Protein AF-0000000066666185 (afdb_homodimer)

Sequence (450 aa):
MGFMVDRMRAWSFPGGYEDDRGAEPVEWRIEPDEVSDSRELFDLEAVIRGVRVRGDLEDLTPYSADTHAREIFSLDGRSGNLARYTVTGELPCTVEVSGVRRAEVIRFTYAQHPYPEHDMMHLALSLDGEEYETDCDALETGLPRLADALPAGVSLMCCFTCLYSDYMPSSGQAMGIACFRDDKEQYLAIRSKFDIWRLRRTEWVPETYLCSEYQRRVRGTGYRGMGFMVDRMRAWSFPGGYEDDRGAEPVEWRIEPDEVSDSRELFDLEAVIRGVRVRGDLEDLTPYSADTHAREIFSLDGRSGNLARYTVTGELPCTVEVSGVRRAEVIRFTYAQHPYPEHDMMHLALSLDGEEYETDCDALETGLPRLADALPAGVSLMCCFTCLYSDYMPSSGQAMGIACFRDDKEQYLAIRSKFDIWRLRRTEWVPETYLCSEYQRRVRGTGYRG

Foldseek 3Di:
DPPPLPWDDKDKWKKKKDAPQGIDIKIKIFDWDDVVPAPDDGKIWIADPNFIWMGFPVFIATPDPDPVVVVRFDADPPRRGGAFMKMKTWAWAWKFAQNDIDIFTKIKIWGCDDPPDHIKMKIWTDDPNDIQIDIDRACLPGVVVSQVPDDPRMGTFFQLQFQFKAAQPPDNGRWKIWGQLVPNVQQQPDAASVSVVVGDTPTIDTRRHHDPSGDGHDPRGGNVD/DPPPLPWDDKDKWKKKKDAPQGIDIKIKIFDWDDPVPVVVDGKIWIADPNFIWMGFPVFIATPDPDPVVVVRFDADPPRRGGAFMKMKTWAWAWKFAQNDIDIFTKIKIWGCDDPPDHIKMKIWTDDPNDIQIDIDRACLPGVVVSQVPDDPRMGTFFQLQFQFKAAQPPDNGRWKIWGQLVFNVQQQPDAASVSVVVGDTPTIDTRRHHDPSGDGHDPRGGNVD

Nearest PDB structures (foldseek):
  7xre-assembly1_E  TM=3.941E-01  e=6.140E+00  human intestinal bacterium PUE
  7xr9-assembly1_C  TM=3.973E-01  e=6.833E+00  human intestinal bacterium PUE
  7xr9-assembly1_C  TM=3.975E-01  e=6.852E+00  human intestinal bacterium PUE
  7xre-assembly1_E  TM=3.944E-01  e=7.227E+00  human intestinal bacterium PUE

Organism: Nocardia brasiliensis (strain ATCC 700358 / HUJEG-1) (NCBI:txid1133849)

Solvent-accessible surface area (backbone atoms only — not comparable to full-atom values): 24625 Å² total; per-residue (Å²): 131,77,77,77,74,86,64,66,69,69,43,71,35,51,33,32,42,34,42,96,88,48,70,47,78,28,56,40,32,37,67,52,64,57,84,84,62,72,76,65,72,48,51,38,33,37,55,57,96,84,38,53,30,34,29,31,86,80,47,32,23,51,80,58,84,43,72,65,47,59,71,76,43,55,57,37,83,38,66,51,19,58,45,61,37,34,39,38,33,46,43,62,29,34,34,28,52,77,85,40,80,40,86,46,49,36,35,38,40,39,37,49,43,65,83,91,49,64,55,40,26,38,40,36,36,73,54,96,91,41,79,48,70,44,76,29,68,24,48,82,62,26,49,60,54,47,52,68,67,44,54,90,62,41,45,69,48,20,37,70,42,20,58,42,38,46,71,62,80,59,54,45,55,33,50,50,29,38,30,22,72,80,29,44,70,64,47,64,64,37,79,40,68,80,51,57,71,77,52,59,69,62,36,55,38,56,39,40,43,69,66,93,80,66,42,76,49,52,87,61,46,37,39,50,51,131,77,77,78,74,87,63,67,72,69,44,73,36,52,34,32,42,32,44,97,87,46,72,46,78,30,57,40,33,37,66,52,63,50,88,85,47,68,62,87,64,45,52,38,33,36,57,56,96,85,39,53,32,34,30,30,87,79,48,33,24,52,80,60,82,43,72,65,47,58,71,75,41,54,58,37,83,40,66,51,19,58,44,61,37,34,39,38,35,44,42,62,29,36,35,28,51,77,86,41,80,40,86,46,49,38,36,38,40,40,37,50,44,65,84,92,48,64,54,39,28,38,40,36,36,74,53,96,91,41,79,48,69,44,76,29,68,26,48,82,62,27,49,59,56,48,52,68,68,44,56,91,61,41,43,68,48,21,37,70,44,20,58,43,38,47,73,63,80,60,53,45,54,32,52,50,29,38,30,21,72,81,29,45,70,63,48,63,63,37,79,39,68,79,52,56,57,77,51,60,70,61,37,54,39,56,40,40,44,67,64,92,79,66,41,76,50,52,87,62,47,37,39,48,50

Secondary structure (DSSP, 8-state):
------PPPPEEEEEEEEETTEEEEEEEEE-PPPTT-TTPPP-EEEEETTEEEEE-TT--EES---HHHHHHS-B-TTT--B-S-EEEEEEEEEEEETTEEEEEEEEEEEE---TTS--EEEEEEEETTEEEEEEESSHHHHHHHHHHHSPTTEEE-SGGGBTTEEPPTTB--SS-EEE-GGGHHHHHH--SGGGGGGS---EEE-TT---TT--BPPTT-SS--/------PPPPEEEEEEEEETTEEEEEEEEE----TT----S--EEEEETTEEEEE-TT--EES---HHHHHHS-B-TTT--B-S-EEEEEEEEEEEETTEEEEEEEEEEEE---TTS--EEEEEEEETTEEEEEEESSHHHHHHHHHHHSPTTEEE-SGGGBTTEEPPTTB--SS-EEE-GGGHHHHHH--SGGGGGGS---EEE-TT---TT--BPPTT-SS--

pLDDT: mean 89.15, std 13.1, range [22.47, 98.81]

InterPro domains:
  IPR046271 Protein of unknown function DUF6304 [PF19822] (12-165)

Radius of gyration: 22.35 Å; Cα contacts (8 Å, |Δi|>4): 1005; chains: 2; bounding box: 58×68×64 Å

Structure (mmCIF, N/CA/C/O backbone):
data_AF-0000000066666185-model_v1
#
loop_
_entity.id
_entity.type
_entity.pdbx_description
1 polymer 'Uncharacterized protein'
#
loop_
_atom_site.group_PDB
_atom_site.id
_atom_site.type_symbol
_atom_site.label_atom_id
_atom_site.label_alt_id
_atom_site.label_comp_id
_atom_site.label_asym_id
_atom_site.label_entity_id
_atom_site.label_seq_id
_atom_site.pdbx_PDB_ins_code
_atom_site.Cartn_x
_atom_site.Cartn_y
_atom_site.Cartn_z
_atom_site.occupancy
_atom_site.B_iso_or_equiv
_atom_site.auth_seq_id
_atom_site.auth_comp_id
_atom_site.auth_asym_id
_atom_site.auth_atom_id
_atom_site.pdbx_PDB_model_num
ATOM 1 N N . MET A 1 1 ? 10.156 -30.938 20.875 1 22.73 1 MET A N 1
ATOM 2 C CA . MET A 1 1 ? 10.281 -31.156 19.438 1 22.73 1 MET A CA 1
ATOM 3 C C . MET A 1 1 ? 9.68 -29.984 18.656 1 22.73 1 MET A C 1
ATOM 5 O O . MET A 1 1 ? 8.508 -29.656 18.844 1 22.73 1 MET A O 1
ATOM 9 N N . GLY A 1 2 ? 10.344 -28.938 18.328 1 29.25 2 GLY A N 1
ATOM 10 C CA . GLY A 1 2 ? 9.906 -27.656 17.797 1 29.25 2 GLY A CA 1
ATOM 11 C C . GLY A 1 2 ? 9.117 -27.797 16.5 1 29.25 2 GLY A C 1
ATOM 12 O O . GLY A 1 2 ? 9.539 -28.484 15.578 1 29.25 2 GLY A O 1
ATOM 13 N N . PHE A 1 3 ? 7.863 -27.828 16.562 1 35.34 3 PHE A N 1
ATOM 14 C CA . PHE A 1 3 ? 7.059 -28.125 15.391 1 35.34 3 PHE A CA 1
ATOM 15 C C . PHE A 1 3 ? 7.641 -27.453 14.148 1 35.34 3 PHE A C 1
ATOM 17 O O . PHE A 1 3 ? 7.949 -26.266 14.172 1 35.34 3 PHE A O 1
ATOM 24 N N . MET A 1 4 ? 8.523 -28.062 13.438 1 39.09 4 MET A N 1
ATOM 25 C CA . MET A 1 4 ? 9.055 -27.656 12.141 1 39.09 4 MET A CA 1
ATOM 26 C C . MET A 1 4 ? 7.965 -27.016 11.289 1 39.09 4 MET A C 1
ATOM 28 O O . MET A 1 4 ? 7.027 -27.688 10.859 1 39.09 4 MET A O 1
ATOM 32 N N . VAL A 1 5 ? 7.473 -25.797 11.672 1 49.47 5 VAL A N 1
ATOM 33 C CA . VAL A 1 5 ? 6.488 -25.078 10.875 1 49.47 5 VAL A CA 1
ATOM 34 C C . VAL A 1 5 ? 6.887 -25.125 9.398 1 49.47 5 VAL A C 1
ATOM 36 O O . VAL A 1 5 ? 8.023 -24.797 9.039 1 49.47 5 VAL A O 1
ATOM 39 N N . ASP A 1 6 ? 6.293 -26 8.578 1 65.81 6 ASP A N 1
ATOM 40 C CA . ASP A 1 6 ? 6.449 -26.172 7.133 1 65.81 6 ASP A CA 1
ATOM 41 C C . ASP A 1 6 ? 6.316 -24.844 6.398 1 65.81 6 ASP A C 1
ATOM 43 O O . ASP A 1 6 ? 5.203 -24.391 6.121 1 65.81 6 ASP A O 1
ATOM 47 N N . ARG A 1 7 ? 7.363 -24.109 6.418 1 81.31 7 ARG A N 1
ATOM 48 C CA . ARG A 1 7 ? 7.449 -22.844 5.688 1 81.31 7 ARG A CA 1
ATOM 49 C C . ARG A 1 7 ? 7.629 -23.094 4.195 1 81.31 7 ARG A C 1
ATOM 51 O O . ARG A 1 7 ? 7.902 -24.219 3.773 1 81.31 7 ARG A O 1
ATOM 58 N N . MET A 1 8 ? 7.348 -22.016 3.51 1 86.94 8 MET A N 1
ATOM 59 C CA . MET A 1 8 ? 7.535 -22.141 2.066 1 86.94 8 MET A CA 1
ATOM 60 C C . MET A 1 8 ? 8.984 -22.484 1.735 1 86.94 8 MET A C 1
ATOM 62 O O . MET A 1 8 ? 9.898 -22.094 2.463 1 86.94 8 MET A O 1
ATOM 66 N N . ARG A 1 9 ? 9.141 -23.234 0.772 1 85.94 9 ARG A N 1
ATOM 67 C CA . ARG A 1 9 ? 10.484 -23.453 0.24 1 85.94 9 ARG A CA 1
ATOM 68 C C . ARG A 1 9 ? 10.961 -22.266 -0.569 1 85.94 9 ARG A C 1
ATOM 70 O O . ARG A 1 9 ? 10.164 -21.594 -1.238 1 85.94 9 ARG A O 1
ATOM 77 N N . ALA A 1 10 ? 12.242 -22.078 -0.432 1 88.56 10 ALA A N 1
ATOM 78 C CA . ALA A 1 10 ? 12.82 -21.031 -1.264 1 88.56 10 ALA A CA 1
ATOM 79 C C . ALA A 1 10 ? 12.5 -21.266 -2.738 1 88.56 10 ALA A C 1
ATOM 81 O O . ALA A 1 10 ? 12.523 -22.391 -3.213 1 88.56 10 ALA A O 1
ATOM 82 N N . TRP A 1 11 ? 12.188 -20.156 -3.424 1 90.81 11 TRP A N 1
ATOM 83 C CA . TRP A 1 11 ? 11.859 -20.188 -4.844 1 90.81 11 TRP A CA 1
ATOM 84 C C . TRP A 1 11 ? 12.789 -19.266 -5.637 1 90.81 11 TRP A C 1
ATOM 86 O O . TRP A 1 11 ? 13.227 -18.234 -5.133 1 90.81 11 TRP A O 1
ATOM 96 N N . SER A 1 12 ? 13.086 -19.781 -6.773 1 96 12 SER A N 1
ATOM 97 C CA . SER A 1 12 ? 13.766 -18.938 -7.754 1 96 12 SER A CA 1
ATOM 98 C C . SER A 1 12 ? 13.133 -19.094 -9.133 1 96 12 SER A C 1
ATOM 100 O O . SER A 1 12 ? 12.648 -20.172 -9.492 1 96 12 SER A O 1
ATOM 102 N N . PHE A 1 13 ? 13.094 -18.016 -9.836 1 97.94 13 PHE A N 1
ATOM 103 C CA . PHE A 1 13 ? 12.562 -18.062 -11.188 1 97.94 13 PHE A CA 1
ATOM 104 C C . PHE A 1 13 ? 13.211 -17 -12.07 1 97.94 13 PHE A C 1
ATOM 106 O O . PHE A 1 13 ? 13.672 -15.969 -11.57 1 97.94 13 PHE A O 1
ATOM 113 N N . PRO A 1 14 ? 13.258 -17.281 -13.352 1 98.62 14 PRO A N 1
ATOM 114 C CA . PRO A 1 14 ? 13.945 -16.359 -14.258 1 98.62 14 PRO A CA 1
ATOM 115 C C . PRO A 1 14 ? 13.102 -15.117 -14.586 1 98.62 14 PRO A C 1
ATOM 117 O O . PRO A 1 14 ? 11.867 -15.164 -14.477 1 98.62 14 PRO A O 1
ATOM 120 N N . GLY A 1 15 ? 13.812 -14.039 -14.953 1 98.69 15 GLY A N 1
ATOM 121 C CA . GLY A 1 15 ? 13.203 -12.805 -15.43 1 98.69 15 GLY A CA 1
ATOM 122 C C . GLY A 1 15 ? 14.203 -11.82 -16 1 98.69 15 GLY A C 1
ATOM 123 O O . GLY A 1 15 ? 15.188 -12.227 -16.625 1 98.69 15 GLY A O 1
ATOM 124 N N . GLY A 1 16 ? 13.781 -10.523 -15.883 1 98.81 16 GLY A N 1
ATOM 125 C CA . GLY A 1 16 ? 14.641 -9.477 -16.422 1 98.81 16 GLY A CA 1
ATOM 126 C C . GLY A 1 16 ? 14.469 -8.141 -15.727 1 98.81 16 GLY A C 1
ATOM 127 O O . GLY A 1 16 ? 13.477 -7.918 -15.039 1 98.81 16 GLY A O 1
ATOM 128 N N . TYR A 1 17 ? 15.539 -7.375 -15.836 1 98.69 17 TYR A N 1
ATOM 129 C CA . TYR A 1 17 ? 15.555 -5.984 -15.391 1 98.69 17 TYR A CA 1
ATOM 130 C C . TYR A 1 17 ? 15.977 -5.059 -16.531 1 98.69 17 TYR A C 1
ATOM 132 O O . TYR A 1 17 ? 16.922 -5.355 -17.266 1 98.69 17 TYR A O 1
ATOM 140 N N . GLU A 1 18 ? 15.234 -3.992 -16.688 1 98.56 18 GLU A N 1
ATOM 141 C CA . GLU A 1 18 ? 15.562 -3.004 -17.719 1 98.56 18 GLU A CA 1
ATOM 142 C C . GLU A 1 18 ? 15.359 -1.584 -17.188 1 98.56 18 GLU A C 1
ATOM 144 O O . GLU A 1 18 ? 14.359 -1.301 -16.531 1 98.56 18 GLU A O 1
ATOM 149 N N . ASP A 1 19 ? 16.359 -0.759 -17.406 1 97.06 19 ASP A N 1
ATOM 150 C CA . ASP A 1 19 ? 16.219 0.674 -17.172 1 97.06 19 ASP A CA 1
ATOM 151 C C . ASP A 1 19 ? 16.906 1.484 -18.266 1 97.06 19 ASP A C 1
ATOM 153 O O . ASP A 1 19 ? 17.172 0.968 -19.344 1 97.06 19 ASP A O 1
ATOM 157 N N . ASP A 1 20 ? 17.078 2.799 -18.016 1 94.81 20 ASP A N 1
ATOM 158 C CA . ASP A 1 20 ? 17.641 3.688 -19.031 1 94.81 20 ASP A CA 1
ATOM 159 C C . ASP A 1 20 ? 19.094 3.33 -19.328 1 94.81 20 ASP A C 1
ATOM 161 O O . ASP A 1 20 ? 19.656 3.785 -20.328 1 94.81 20 ASP A O 1
ATOM 165 N N . ARG A 1 21 ? 19.734 2.438 -18.562 1 95 21 ARG A N 1
ATOM 166 C CA . ARG A 1 21 ? 21.141 2.092 -18.734 1 95 21 ARG A CA 1
ATOM 167 C C . ARG A 1 21 ? 21.281 0.738 -19.422 1 95 21 ARG A C 1
ATOM 169 O O . ARG A 1 21 ? 22.391 0.334 -19.766 1 95 21 ARG A O 1
ATOM 176 N N . GLY A 1 22 ? 20.188 0.053 -19.578 1 97.06 22 GLY A N 1
ATOM 177 C CA . GLY A 1 22 ? 20.266 -1.219 -20.281 1 97.06 22 GLY A CA 1
ATOM 178 C C . GLY A 1 22 ? 19.375 -2.289 -19.672 1 97.06 22 GLY A C 1
ATOM 179 O O . GLY A 1 22 ? 18.578 -2.004 -18.781 1 97.06 22 GLY A O 1
ATOM 180 N N . ALA A 1 23 ? 19.469 -3.461 -20.281 1 98.31 23 ALA A N 1
ATOM 181 C CA . ALA A 1 23 ? 18.672 -4.605 -19.844 1 98.31 23 ALA A CA 1
ATOM 182 C C . ALA A 1 23 ? 19.562 -5.809 -19.547 1 98.31 23 ALA A C 1
ATOM 184 O O . ALA A 1 23 ? 20.625 -5.969 -20.156 1 98.31 23 ALA A O 1
ATOM 185 N N . GLU A 1 24 ? 19.156 -6.641 -18.562 1 98.38 24 GLU A N 1
ATOM 186 C CA . GLU A 1 24 ? 19.859 -7.895 -18.312 1 98.38 24 GLU A CA 1
ATOM 187 C C . GLU A 1 24 ? 18.922 -8.953 -17.734 1 98.38 24 GLU A C 1
ATOM 189 O O . GLU A 1 24 ? 17.938 -8.617 -17.078 1 98.38 24 GLU A O 1
ATOM 194 N N . PRO A 1 25 ? 19.234 -10.234 -18.016 1 98.69 25 PRO A N 1
ATOM 195 C CA . PRO A 1 25 ? 18.516 -11.297 -17.328 1 98.69 25 PRO A CA 1
ATOM 196 C C . PRO A 1 25 ? 18.781 -11.312 -15.82 1 98.69 25 PRO A C 1
ATOM 198 O O . PRO A 1 25 ? 19.859 -10.93 -15.375 1 98.69 25 PRO A O 1
ATOM 201 N N . VAL A 1 26 ? 17.75 -11.672 -15.117 1 98.44 26 VAL A N 1
ATOM 202 C CA . VAL A 1 26 ? 17.844 -11.727 -13.664 1 98.44 26 VAL A CA 1
ATOM 203 C C . VAL A 1 26 ? 17.219 -13.023 -13.156 1 98.44 26 VAL A C 1
ATOM 205 O O . VAL A 1 26 ? 16.312 -13.57 -13.789 1 98.44 26 VAL A O 1
ATOM 208 N N . GLU A 1 27 ? 17.828 -13.539 -12.078 1 98.69 27 GLU A N 1
ATOM 209 C CA . GLU A 1 27 ? 17.188 -14.602 -11.305 1 98.69 27 GLU A CA 1
ATOM 210 C C . GLU A 1 27 ? 16.531 -14.039 -10.039 1 98.69 27 GLU A C 1
ATOM 212 O O . GLU A 1 27 ? 17.219 -13.539 -9.148 1 98.69 27 GLU A O 1
ATOM 217 N N . TRP A 1 28 ? 15.227 -14.141 -10.016 1 98.25 28 TRP A N 1
ATOM 218 C CA . TRP A 1 28 ? 14.5 -13.695 -8.828 1 98.25 28 TRP A CA 1
ATOM 219 C C . TRP A 1 28 ? 14.477 -14.781 -7.766 1 98.25 28 TRP A C 1
ATOM 221 O O . TRP A 1 28 ? 14.297 -15.961 -8.078 1 98.25 28 TRP A O 1
ATOM 231 N N . ARG A 1 29 ? 14.641 -14.352 -6.512 1 96.62 29 ARG A N 1
ATOM 232 C CA . ARG A 1 29 ? 14.641 -15.297 -5.395 1 96.62 29 ARG A CA 1
ATOM 233 C C . ARG A 1 29 ? 13.656 -14.859 -4.312 1 96.62 29 ARG A C 1
ATOM 235 O O . ARG A 1 29 ? 13.555 -13.672 -4.004 1 96.62 29 ARG A O 1
ATOM 242 N N . ILE A 1 30 ? 12.914 -15.82 -3.85 1 93.56 30 ILE A N 1
ATOM 243 C 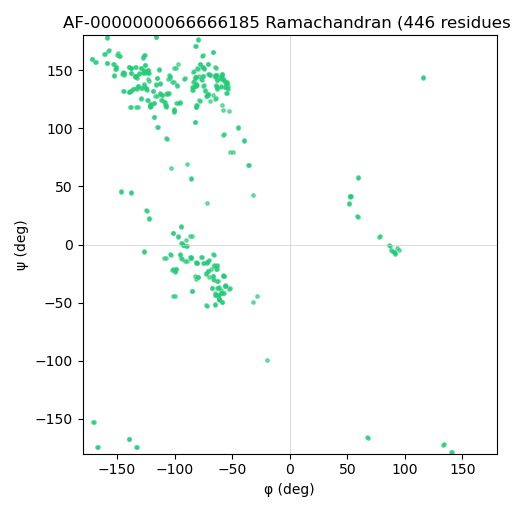CA . ILE A 1 30 ? 12.047 -15.633 -2.689 1 93.56 30 ILE A CA 1
ATOM 244 C C . ILE A 1 30 ? 12.484 -16.562 -1.565 1 93.56 30 ILE A C 1
ATOM 246 O O . ILE A 1 30 ? 12.531 -17.781 -1.746 1 93.56 30 ILE A O 1
ATOM 250 N N . GLU A 1 31 ? 12.812 -15.906 -0.432 1 87.69 31 GLU A N 1
ATOM 251 C CA . GLU A 1 31 ? 13.203 -16.688 0.735 1 87.69 31 GLU A CA 1
ATOM 252 C C . GLU A 1 31 ? 12.086 -16.734 1.769 1 87.69 31 GLU A C 1
ATOM 254 O O . GLU A 1 31 ? 11.352 -15.766 1.951 1 87.69 31 GLU A O 1
ATOM 259 N N . PRO A 1 32 ? 12.047 -17.938 2.424 1 80.94 32 PRO A N 1
ATOM 260 C CA . PRO A 1 32 ? 11.07 -18 3.514 1 80.94 32 PRO A CA 1
ATOM 261 C C . PRO A 1 32 ? 11.344 -16.953 4.602 1 80.94 32 PRO A C 1
ATOM 263 O O . PRO A 1 32 ? 12.5 -16.641 4.871 1 80.94 32 PRO A O 1
ATOM 266 N N . ASP A 1 33 ? 10.188 -16.422 5.117 1 72.06 33 ASP A N 1
ATOM 267 C CA . ASP A 1 33 ? 10.328 -15.477 6.219 1 72.06 33 ASP A CA 1
ATOM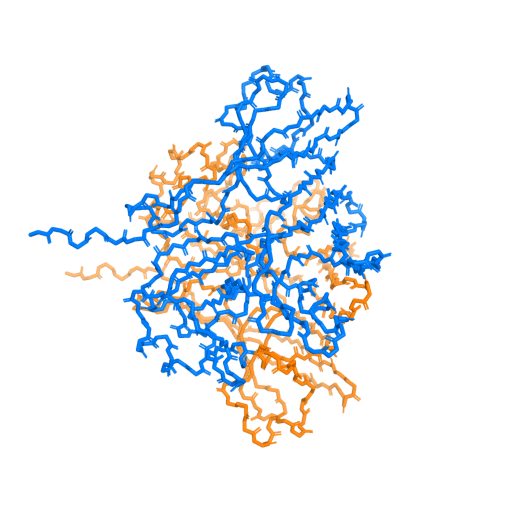 268 C C . ASP A 1 33 ? 11.047 -16.109 7.406 1 72.06 33 ASP A C 1
ATOM 270 O O . ASP A 1 33 ? 10.859 -17.297 7.695 1 72.06 33 ASP A O 1
ATOM 274 N N . GLU A 1 34 ? 12.148 -15.539 7.773 1 59.62 34 GLU A N 1
ATOM 275 C CA . GLU A 1 34 ? 12.688 -16.031 9.039 1 59.62 34 GLU A CA 1
ATOM 276 C C . GLU A 1 34 ? 11.805 -15.617 10.211 1 59.62 34 GLU A C 1
ATOM 278 O O . GLU A 1 34 ? 11.172 -14.562 10.18 1 59.62 34 GLU A O 1
ATOM 283 N N . VAL A 1 35 ? 11.297 -16.625 11.055 1 49.22 35 VAL A N 1
ATOM 284 C CA . VAL A 1 35 ? 10.398 -16.516 12.195 1 49.22 35 VAL A CA 1
ATOM 285 C C . VAL A 1 35 ? 10.555 -15.148 12.859 1 49.22 35 VAL A C 1
ATOM 287 O O . VAL A 1 35 ? 9.586 -14.578 13.359 1 49.22 35 VAL A O 1
ATOM 290 N N . SER A 1 36 ? 11.695 -14.82 12.984 1 43.22 36 SER A N 1
ATOM 291 C CA . SER A 1 36 ? 11.891 -13.719 13.922 1 43.22 36 SER A CA 1
ATOM 292 C C . SER A 1 36 ? 11.305 -12.422 13.375 1 43.22 36 SER A C 1
ATOM 294 O O . SER A 1 36 ? 11.227 -11.422 14.094 1 43.22 36 SER A O 1
ATOM 296 N N . ASP A 1 37 ? 11.117 -12.352 12.008 1 49.03 37 ASP A N 1
ATOM 297 C CA . ASP A 1 37 ? 10.984 -10.977 11.539 1 49.03 37 ASP A CA 1
ATOM 298 C C . ASP A 1 37 ? 9.523 -10.641 11.242 1 49.03 37 ASP A C 1
ATOM 300 O O . ASP A 1 37 ? 8.961 -11.117 10.258 1 49.03 37 ASP A O 1
ATOM 304 N N . SER A 1 38 ? 8.719 -10.625 12.242 1 47.06 38 SER A N 1
ATOM 305 C CA . SER A 1 38 ? 7.305 -10.258 12.289 1 47.06 38 SER A CA 1
ATOM 306 C C . SER A 1 38 ? 6.918 -9.414 11.078 1 47.06 38 SER A C 1
ATOM 308 O O . SER A 1 38 ? 5.934 -9.711 10.398 1 47.06 38 SER A O 1
ATOM 310 N N . ARG A 1 39 ? 6.863 -8.078 11.297 1 50.22 39 ARG A N 1
ATOM 311 C CA . ARG A 1 39 ? 6.133 -6.977 10.68 1 50.22 39 ARG A CA 1
ATOM 312 C C . ARG A 1 39 ? 6.691 -6.66 9.297 1 50.22 39 ARG A C 1
ATOM 314 O O . ARG A 1 39 ? 6.648 -5.512 8.852 1 50.22 39 ARG A O 1
ATOM 321 N N . GLU A 1 40 ? 7.172 -7.973 8.516 1 71 40 GLU A N 1
ATOM 322 C CA . GLU A 1 40 ? 7.957 -7.684 7.316 1 71 40 GLU A CA 1
ATOM 323 C C . GLU A 1 40 ? 7.086 -7.719 6.062 1 71 40 GLU A C 1
ATOM 325 O O . GLU A 1 40 ? 5.879 -7.957 6.148 1 71 40 GLU A O 1
ATOM 330 N N . LEU A 1 41 ? 7.43 -7.086 5.098 1 77.38 41 LEU A N 1
ATOM 331 C CA . LEU A 1 41 ? 6.898 -7.055 3.738 1 77.38 41 LEU A CA 1
ATOM 332 C C . LEU A 1 41 ? 7.375 -8.266 2.938 1 77.38 41 LEU A C 1
ATOM 334 O O . LEU A 1 41 ? 8.383 -8.883 3.283 1 77.38 41 LEU A O 1
ATOM 338 N N . PHE A 1 42 ? 6.5 -8.711 2.098 1 86.81 42 PHE A N 1
ATOM 339 C CA . PHE A 1 42 ? 6.984 -9.633 1.077 1 86.81 42 PHE A CA 1
ATOM 340 C C . PHE A 1 42 ? 8.156 -9.023 0.315 1 86.81 42 PHE A C 1
ATOM 342 O O . PHE A 1 42 ? 8.148 -7.84 -0.018 1 86.81 42 PHE A O 1
ATOM 349 N N . ASP A 1 43 ? 9.18 -9.859 0.086 1 89.06 43 ASP A N 1
ATOM 350 C CA . ASP A 1 43 ? 10.281 -9.297 -0.684 1 89.06 43 ASP A CA 1
ATOM 351 C C . ASP A 1 43 ? 10.898 -10.336 -1.614 1 89.06 43 ASP A C 1
ATOM 353 O O . ASP A 1 43 ? 10.875 -11.531 -1.314 1 89.06 43 ASP A O 1
ATOM 357 N N . LEU A 1 44 ? 11.336 -9.836 -2.76 1 93.44 44 LEU A N 1
ATOM 358 C CA . LEU A 1 44 ? 12.188 -10.523 -3.725 1 93.44 44 LEU A CA 1
ATOM 359 C C . LEU A 1 44 ? 13.641 -10.109 -3.566 1 93.44 44 LEU A C 1
ATOM 361 O O . LEU A 1 44 ? 13.93 -9 -3.111 1 93.44 44 LEU A O 1
ATOM 365 N N . GLU A 1 45 ? 14.453 -11.031 -3.941 1 95.25 45 GLU A N 1
ATOM 366 C CA . GLU A 1 45 ? 15.875 -10.711 -4 1 95.25 45 GLU A CA 1
ATOM 367 C C . GLU A 1 45 ? 16.453 -11.039 -5.371 1 95.25 45 GLU A C 1
ATOM 369 O O . GLU A 1 45 ? 15.977 -11.953 -6.055 1 95.25 45 GLU A O 1
ATOM 374 N N . ALA A 1 46 ? 17.438 -10.289 -5.738 1 97.38 46 ALA A N 1
ATOM 375 C CA . ALA A 1 46 ? 18.172 -10.531 -6.977 1 97.38 46 ALA A CA 1
ATOM 376 C C . ALA A 1 46 ? 19.531 -9.844 -6.961 1 97.38 46 ALA A C 1
ATOM 378 O O . ALA A 1 46 ? 19.828 -9.055 -6.062 1 97.38 46 ALA A O 1
ATOM 379 N N . VAL A 1 47 ? 20.359 -10.258 -7.855 1 97.75 47 VAL A N 1
ATOM 380 C CA . VAL A 1 47 ? 21.578 -9.516 -8.18 1 97.75 47 VAL A CA 1
ATOM 381 C C . VAL A 1 47 ? 21.438 -8.867 -9.555 1 97.75 47 VAL A C 1
ATOM 383 O O . VAL A 1 47 ? 21.188 -9.555 -10.547 1 97.75 47 VAL A O 1
ATOM 386 N N . ILE A 1 48 ? 21.531 -7.551 -9.578 1 97.94 48 ILE A N 1
ATOM 387 C CA . ILE A 1 48 ? 21.438 -6.773 -10.812 1 97.94 48 ILE A CA 1
ATOM 388 C C . ILE A 1 48 ? 22.719 -5.961 -10.992 1 97.94 48 ILE A C 1
ATOM 390 O O . ILE A 1 48 ? 23.062 -5.141 -10.141 1 97.94 48 ILE A O 1
ATOM 394 N N . ARG A 1 49 ? 23.359 -6.238 -12.133 1 96.75 49 ARG A N 1
ATOM 395 C CA . ARG A 1 49 ? 24.625 -5.57 -12.43 1 96.75 49 ARG A CA 1
ATOM 396 C C . ARG A 1 49 ? 25.609 -5.707 -11.266 1 96.75 49 ARG A C 1
ATOM 398 O O . ARG A 1 49 ? 26.25 -4.734 -10.875 1 96.75 49 ARG A O 1
ATOM 405 N N . GLY A 1 50 ? 25.516 -6.82 -10.656 1 95.56 50 GLY A N 1
ATOM 406 C CA . GLY A 1 50 ? 26.469 -7.152 -9.602 1 95.56 50 GLY A CA 1
ATOM 407 C C . GLY A 1 50 ? 26.047 -6.633 -8.242 1 95.56 50 GLY A C 1
ATOM 408 O O . GLY A 1 50 ? 26.734 -6.859 -7.246 1 95.56 50 GLY A O 1
ATOM 409 N N . VAL A 1 51 ? 24.953 -5.957 -8.117 1 96.62 51 VAL A N 1
ATOM 410 C CA . VAL A 1 51 ? 24.484 -5.375 -6.863 1 96.62 51 VAL A CA 1
ATOM 411 C C . VAL A 1 51 ? 23.312 -6.184 -6.324 1 96.62 51 VAL A C 1
ATOM 413 O O . VAL A 1 51 ? 22.344 -6.457 -7.051 1 96.62 51 VAL A O 1
ATOM 416 N N . ARG A 1 52 ? 23.406 -6.555 -5.074 1 95.44 52 ARG A N 1
ATOM 417 C CA . ARG A 1 52 ? 22.281 -7.23 -4.434 1 95.44 52 ARG A CA 1
ATOM 418 C C . ARG A 1 52 ? 21.141 -6.254 -4.156 1 95.44 52 ARG A C 1
ATOM 420 O O . ARG A 1 52 ? 21.359 -5.176 -3.602 1 95.44 52 ARG A O 1
ATOM 427 N N . VAL A 1 53 ? 19.953 -6.656 -4.621 1 95.25 53 VAL A N 1
ATOM 428 C CA . VAL A 1 53 ? 18.766 -5.832 -4.422 1 95.25 53 VAL A CA 1
ATOM 429 C C . VAL A 1 53 ? 17.672 -6.656 -3.754 1 95.25 53 VAL A C 1
ATOM 431 O O . VAL A 1 53 ? 17.672 -7.887 -3.844 1 95.25 53 VAL A O 1
ATOM 434 N N . ARG A 1 54 ? 16.828 -5.973 -3.088 1 92.94 54 ARG A N 1
ATOM 435 C CA . ARG A 1 54 ? 15.688 -6.633 -2.453 1 92.94 54 ARG A CA 1
ATOM 436 C C . ARG A 1 54 ? 14.469 -5.711 -2.418 1 92.94 54 ARG A C 1
ATOM 438 O O . ARG A 1 54 ? 14.602 -4.496 -2.582 1 92.94 54 ARG A O 1
ATOM 445 N N . GLY A 1 55 ? 13.305 -6.293 -2.209 1 92.25 55 GLY A N 1
ATOM 446 C CA . GLY A 1 55 ? 12.055 -5.555 -2.078 1 92.25 55 GLY A CA 1
ATOM 447 C C . GLY A 1 55 ? 10.93 -6.141 -2.9 1 92.25 55 GLY A C 1
A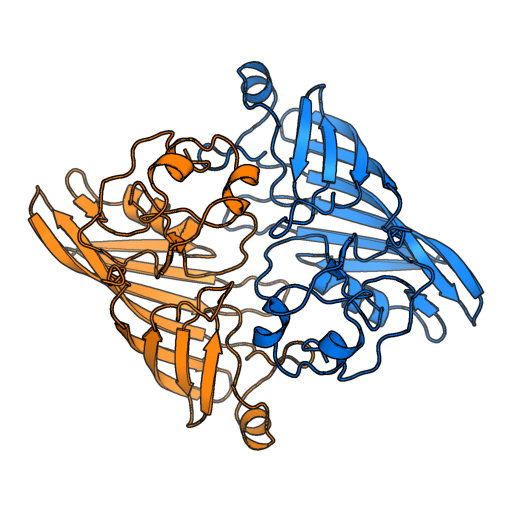TOM 448 O O . GLY A 1 55 ? 11.031 -7.266 -3.391 1 92.25 55 GLY A O 1
ATOM 449 N N . ASP A 1 56 ? 9.844 -5.445 -2.947 1 93.56 56 ASP A N 1
ATOM 450 C CA . ASP A 1 56 ? 8.75 -5.773 -3.855 1 93.56 56 ASP A CA 1
ATOM 451 C C . ASP A 1 56 ? 9.016 -5.227 -5.254 1 93.56 56 ASP A C 1
ATOM 453 O O . ASP A 1 56 ? 9.992 -4.504 -5.473 1 93.56 56 ASP A O 1
ATOM 457 N N . LEU A 1 57 ? 8.211 -5.621 -6.172 1 95.31 57 LEU A N 1
ATOM 458 C CA . LEU A 1 57 ? 8.367 -5.164 -7.551 1 95.31 57 LEU A CA 1
ATOM 459 C C . LEU A 1 57 ? 8.32 -3.641 -7.625 1 95.31 57 LEU A C 1
ATOM 461 O O . LEU A 1 57 ? 8.945 -3.039 -8.5 1 95.31 57 LEU A O 1
ATOM 465 N N . GLU A 1 58 ? 7.648 -3.031 -6.695 1 91.62 58 GLU A N 1
ATOM 466 C CA . GLU A 1 58 ? 7.438 -1.59 -6.789 1 91.62 58 GLU A CA 1
ATOM 467 C C . GLU A 1 58 ? 8.492 -0.822 -6 1 91.62 58 GLU A C 1
ATOM 469 O O . GLU A 1 58 ? 8.578 0.404 -6.094 1 91.62 58 GLU A O 1
ATOM 474 N N . ASP A 1 59 ? 9.305 -1.527 -5.223 1 91.75 59 ASP A N 1
ATOM 475 C CA . ASP A 1 59 ? 10.219 -0.772 -4.375 1 91.75 59 ASP A CA 1
ATOM 476 C C . ASP A 1 59 ? 11.539 -1.521 -4.191 1 91.75 59 ASP A C 1
ATOM 478 O O . ASP A 1 59 ? 12.062 -1.6 -3.078 1 91.75 59 ASP A O 1
ATOM 482 N N . LEU A 1 60 ? 12.07 -2.029 -5.262 1 93.94 60 LEU A N 1
ATOM 483 C CA . LEU A 1 60 ? 13.375 -2.684 -5.207 1 93.94 60 LEU A CA 1
ATOM 484 C C . LEU A 1 60 ? 14.445 -1.719 -4.711 1 93.94 60 LEU A C 1
ATOM 486 O O . LEU A 1 60 ? 14.508 -0.568 -5.152 1 93.94 60 LEU A O 1
ATOM 490 N N . THR A 1 61 ? 15.289 -2.238 -3.787 1 92.56 61 THR A N 1
ATOM 491 C CA . THR A 1 61 ? 16.281 -1.397 -3.121 1 92.56 61 THR A CA 1
ATOM 492 C C . THR A 1 61 ? 17.609 -2.123 -3.01 1 92.56 61 THR A C 1
ATOM 494 O O . THR A 1 61 ? 17.672 -3.277 -2.58 1 92.56 61 THR A O 1
ATOM 497 N N . PRO A 1 62 ? 18.703 -1.425 -3.387 1 92.75 62 PRO A N 1
ATOM 498 C CA . PRO A 1 62 ? 20.016 -2.039 -3.133 1 92.75 62 PRO A CA 1
ATOM 499 C C . PRO A 1 62 ? 20.297 -2.219 -1.645 1 92.75 62 PRO A C 1
ATOM 501 O O . PRO A 1 62 ? 19.922 -1.375 -0.831 1 92.75 62 PRO A O 1
ATOM 504 N N . TYR A 1 63 ? 20.953 -3.248 -1.31 1 87.88 63 TYR A N 1
ATOM 505 C CA . TYR A 1 63 ? 21.344 -3.496 0.072 1 87.88 63 TYR A CA 1
ATOM 506 C C . TYR A 1 63 ? 22.266 -2.389 0.587 1 87.88 63 TYR A C 1
ATOM 508 O O . TYR A 1 63 ? 22.219 -2.035 1.768 1 87.88 63 TYR A O 1
ATOM 516 N N . SER A 1 64 ? 23.078 -1.947 -0.311 1 81.31 64 SER A N 1
ATOM 517 C CA . SER A 1 64 ? 23.969 -0.835 -0.002 1 81.31 64 SER A CA 1
ATOM 518 C C . SER A 1 64 ? 23.953 0.212 -1.11 1 81.31 64 SER A C 1
ATOM 520 O O . SER A 1 64 ? 24.125 -0.118 -2.287 1 81.31 64 SER A O 1
ATOM 522 N N . ALA A 1 65 ? 23.516 1.403 -0.695 1 76.12 65 ALA A N 1
ATOM 523 C CA . ALA A 1 65 ? 23.516 2.496 -1.664 1 76.12 65 ALA A CA 1
ATOM 524 C C . ALA A 1 65 ? 24.875 3.182 -1.705 1 76.12 65 ALA A C 1
ATOM 526 O O . ALA A 1 65 ? 24.969 4.406 -1.597 1 76.12 65 ALA A O 1
ATOM 527 N N . ASP A 1 66 ? 25.828 2.373 -1.972 1 82.44 66 ASP A N 1
ATOM 528 C CA . ASP A 1 66 ? 27.172 2.916 -2.029 1 82.44 66 ASP A CA 1
ATOM 529 C C . ASP A 1 66 ? 27.422 3.621 -3.361 1 82.44 66 ASP A C 1
ATOM 531 O O . ASP A 1 66 ? 26.516 3.783 -4.168 1 82.44 66 ASP A O 1
ATOM 535 N N . THR A 1 67 ? 28.531 4.168 -3.479 1 84.06 67 THR A N 1
ATOM 536 C CA . THR A 1 67 ? 28.906 4.941 -4.66 1 84.06 67 THR A CA 1
ATOM 537 C C . THR A 1 67 ? 28.672 4.125 -5.93 1 84.06 67 THR A C 1
ATOM 539 O O . THR A 1 67 ? 28.188 4.648 -6.934 1 84.06 67 THR A O 1
ATOM 542 N N . HIS A 1 68 ? 28.953 2.924 -5.832 1 88.44 68 HIS A N 1
ATOM 543 C CA . HIS A 1 68 ? 28.797 2.066 -7.004 1 88.44 68 HIS A CA 1
ATOM 544 C C . HIS A 1 68 ? 27.328 1.963 -7.414 1 88.44 68 HIS A C 1
ATOM 546 O O . HIS A 1 68 ? 26.984 2.176 -8.578 1 88.44 68 HIS A O 1
ATOM 552 N N . ALA A 1 69 ? 26.5 1.65 -6.52 1 89.44 69 ALA A N 1
ATOM 553 C CA . ALA A 1 69 ? 25.062 1.54 -6.801 1 89.44 69 ALA A CA 1
ATOM 554 C C . ALA A 1 69 ? 24.516 2.84 -7.383 1 89.44 69 ALA A C 1
ATOM 556 O O . ALA A 1 69 ? 23.719 2.816 -8.32 1 89.44 69 ALA A O 1
ATOM 557 N N . ARG A 1 70 ? 25.031 3.916 -6.922 1 88.94 70 ARG A N 1
ATOM 558 C CA . ARG A 1 70 ? 24.547 5.223 -7.363 1 88.94 70 ARG A CA 1
ATOM 559 C C . ARG A 1 70 ? 25 5.516 -8.789 1 88.94 70 ARG A C 1
ATOM 561 O O . ARG A 1 70 ? 24.344 6.281 -9.508 1 88.94 70 ARG A O 1
ATOM 568 N N . GLU A 1 71 ? 26.031 4.914 -9.148 1 91.44 71 GLU A N 1
ATOM 569 C CA . GLU A 1 71 ? 26.562 5.137 -10.484 1 91.44 71 GLU A CA 1
ATOM 570 C C . GLU A 1 71 ? 25.844 4.289 -11.531 1 91.44 71 GLU A C 1
ATOM 572 O O . GLU A 1 71 ? 25.703 4.699 -12.68 1 91.44 71 GLU A O 1
ATOM 577 N N . ILE A 1 72 ? 25.328 3.182 -11.078 1 93.81 72 ILE A N 1
ATOM 578 C CA . ILE A 1 72 ? 24.875 2.248 -12.102 1 93.81 72 ILE A CA 1
ATOM 579 C C . ILE A 1 72 ? 23.344 2.188 -12.102 1 93.81 72 ILE A C 1
ATOM 581 O O . ILE A 1 72 ? 22.75 1.6 -13 1 93.81 72 ILE A O 1
ATOM 585 N N . PHE A 1 73 ? 22.719 2.77 -11.07 1 94.81 73 PHE A N 1
ATOM 586 C CA . PHE A 1 73 ? 21.25 2.801 -11.008 1 94.81 73 PHE A CA 1
ATOM 587 C C . PHE A 1 73 ? 20.75 4.234 -10.898 1 94.81 73 PHE A C 1
ATOM 589 O O . PHE A 1 73 ? 21.469 5.121 -10.43 1 94.81 73 PHE A O 1
ATOM 596 N N . SER A 1 74 ? 19.562 4.387 -11.453 1 92.12 74 SER A N 1
ATOM 597 C CA . SER A 1 74 ? 18.781 5.547 -11.023 1 92.12 74 SER A CA 1
ATOM 598 C C . SER A 1 74 ? 18.062 5.277 -9.703 1 92.12 74 SER A C 1
ATOM 600 O O . SER A 1 74 ? 17.219 4.395 -9.625 1 92.12 74 SER A O 1
ATOM 602 N N . LEU A 1 75 ? 18.406 6.055 -8.695 1 89.06 75 LEU A N 1
ATOM 603 C CA . LEU A 1 75 ? 17.828 5.852 -7.367 1 89.06 75 LEU A CA 1
ATOM 604 C C . LEU A 1 75 ? 16.938 7.023 -6.98 1 89.06 75 LEU A C 1
ATOM 606 O O . LEU A 1 75 ? 17.266 8.18 -7.273 1 89.06 75 LEU A O 1
ATOM 610 N N . ASP A 1 76 ? 15.859 6.637 -6.402 1 83.12 76 ASP A N 1
ATOM 611 C CA . ASP A 1 76 ? 15.039 7.668 -5.777 1 83.12 76 ASP A CA 1
ATOM 612 C C . ASP A 1 76 ? 15.781 8.32 -4.613 1 83.12 76 ASP A C 1
ATOM 614 O O . ASP A 1 76 ? 16.234 7.637 -3.691 1 83.12 76 ASP A O 1
ATOM 618 N N . GLY A 1 77 ? 15.891 9.609 -4.648 1 75.25 77 GLY A N 1
ATOM 619 C CA . GLY A 1 77 ? 16.688 10.352 -3.682 1 75.25 77 GLY A CA 1
ATOM 620 C C . GLY A 1 77 ? 16.141 10.266 -2.27 1 75.25 77 GLY A C 1
ATOM 621 O O . GLY A 1 77 ? 16.859 10.5 -1.303 1 75.25 77 GLY A O 1
ATOM 622 N N . ARG A 1 78 ? 14.961 9.898 -2.102 1 72.81 78 ARG A N 1
ATOM 623 C CA . ARG A 1 78 ? 14.336 9.883 -0.781 1 72.81 78 ARG A CA 1
ATOM 624 C C . ARG A 1 78 ? 14.305 8.477 -0.206 1 72.81 78 ARG A C 1
ATOM 626 O O . ARG A 1 78 ? 14.773 8.242 0.911 1 72.81 78 ARG A O 1
ATOM 633 N N . SER A 1 79 ? 13.938 7.48 -0.995 1 77.75 79 SER A N 1
ATOM 634 C CA . SER A 1 79 ? 13.719 6.129 -0.491 1 77.75 79 SER A CA 1
ATOM 635 C C . SER A 1 79 ? 14.938 5.246 -0.734 1 77.75 79 SER A C 1
ATOM 637 O O . SER A 1 79 ? 15.07 4.184 -0.122 1 77.75 79 SER A O 1
ATOM 639 N N . GLY A 1 80 ? 15.75 5.652 -1.674 1 82.81 80 GLY A N 1
ATOM 640 C CA . GLY A 1 80 ? 16.859 4.801 -2.064 1 82.81 80 GLY A CA 1
ATOM 641 C C . GLY A 1 80 ? 16.438 3.654 -2.967 1 82.81 80 GLY A C 1
ATOM 642 O O . GLY A 1 80 ? 17.281 2.83 -3.354 1 82.81 80 GLY A O 1
ATOM 643 N N . ASN A 1 81 ? 15.211 3.668 -3.371 1 90.38 81 ASN A N 1
ATOM 644 C CA . ASN A 1 81 ? 14.711 2.641 -4.281 1 90.38 81 ASN A CA 1
ATOM 645 C C . ASN A 1 81 ? 15.219 2.855 -5.703 1 90.38 81 ASN A C 1
ATOM 647 O O . ASN A 1 81 ? 15.484 3.988 -6.105 1 90.38 81 ASN A O 1
ATOM 651 N N . LEU A 1 82 ? 15.32 1.744 -6.367 1 93.62 82 LEU A N 1
ATOM 652 C CA . LEU A 1 82 ? 15.484 1.872 -7.809 1 93.62 82 LEU A CA 1
ATOM 653 C C . LEU A 1 82 ? 14.312 2.637 -8.422 1 93.62 82 LEU A C 1
ATOM 655 O O . LEU A 1 82 ? 13.188 2.564 -7.922 1 93.62 82 LEU A O 1
ATOM 659 N N . ALA A 1 83 ? 14.688 3.391 -9.484 1 92.69 83 ALA A N 1
ATOM 660 C CA . ALA A 1 83 ? 13.648 4.184 -10.125 1 92.69 83 ALA A CA 1
ATOM 661 C C . ALA A 1 83 ? 13.609 3.926 -11.633 1 92.69 83 ALA A C 1
ATOM 663 O O . ALA A 1 83 ? 14.633 3.596 -12.234 1 92.69 83 ALA A O 1
ATOM 664 N N . ARG A 1 84 ? 12.422 4.012 -12.227 1 93.44 84 ARG A N 1
ATOM 665 C CA . ARG A 1 84 ? 12.211 3.98 -13.672 1 93.44 84 ARG A CA 1
ATOM 666 C C . ARG A 1 84 ? 12.734 2.686 -14.273 1 93.44 84 ARG A C 1
ATOM 668 O O . ARG A 1 84 ? 13.547 2.713 -15.203 1 93.44 84 ARG A O 1
ATOM 675 N N . TYR A 1 85 ? 12.258 1.695 -13.805 1 97.19 85 TYR A N 1
ATOM 676 C CA . TYR A 1 85 ? 12.695 0.402 -14.312 1 97.19 85 TYR A CA 1
ATOM 677 C C . TYR A 1 85 ? 11.508 -0.452 -14.734 1 97.19 85 TYR A C 1
ATOM 679 O O . TYR A 1 85 ? 10.367 -0.145 -14.391 1 97.19 85 TYR A O 1
ATOM 687 N N . THR A 1 86 ? 11.781 -1.426 -15.531 1 98.12 86 THR A N 1
ATOM 688 C CA . THR A 1 86 ? 10.883 -2.516 -15.883 1 98.12 86 THR A CA 1
ATOM 689 C C . THR A 1 86 ? 11.461 -3.859 -15.453 1 98.12 86 THR A C 1
ATOM 691 O O . THR A 1 86 ? 12.648 -4.125 -15.664 1 98.12 86 THR A O 1
ATOM 694 N N . VAL A 1 87 ? 10.602 -4.676 -14.789 1 98.56 87 VAL A N 1
ATOM 695 C CA . VAL A 1 87 ? 11.047 -6.023 -14.438 1 98.56 87 VAL A CA 1
ATOM 696 C C . VAL A 1 87 ? 10.086 -7.051 -15.039 1 98.56 87 VAL A C 1
ATOM 698 O O . VAL A 1 87 ? 8.898 -6.777 -15.219 1 98.56 87 VAL A O 1
ATOM 701 N N . THR A 1 88 ? 10.609 -8.188 -15.391 1 98.81 88 THR A N 1
ATOM 702 C CA . THR A 1 88 ? 9.844 -9.32 -15.891 1 98.81 88 THR A CA 1
ATOM 703 C C . THR A 1 88 ? 10.141 -10.578 -15.078 1 98.81 88 THR A C 1
ATOM 705 O O . THR A 1 88 ? 11.109 -10.617 -14.312 1 98.81 88 THR A O 1
ATOM 708 N N . GLY A 1 89 ? 9.281 -11.539 -15.219 1 98.62 89 GLY A N 1
ATOM 709 C CA . GLY A 1 89 ? 9.523 -12.82 -14.57 1 98.62 89 GLY A CA 1
ATOM 710 C C . GLY A 1 89 ? 8.586 -13.914 -15.039 1 98.62 89 GLY A C 1
ATOM 711 O O . GLY A 1 89 ? 7.535 -13.633 -15.617 1 98.62 89 GLY A O 1
ATOM 712 N N . GLU A 1 90 ? 9.07 -15.102 -14.852 1 98.5 90 GLU A N 1
ATOM 713 C CA . GLU A 1 90 ? 8.273 -16.297 -15.078 1 98.5 90 GLU A CA 1
ATOM 714 C C . GLU A 1 90 ? 7.883 -16.953 -13.758 1 98.5 90 GLU A C 1
ATOM 716 O O . GLU A 1 90 ? 8.578 -17.859 -13.273 1 98.5 90 GLU A O 1
ATOM 721 N N . LEU A 1 91 ? 6.777 -16.578 -13.289 1 97.81 91 LEU A N 1
ATOM 722 C CA . LEU A 1 91 ? 6.32 -17 -11.969 1 97.81 91 LEU A CA 1
ATOM 723 C C . LEU A 1 91 ? 5.707 -18.406 -12.031 1 97.81 91 LEU A C 1
ATOM 725 O O . LEU A 1 91 ? 4.707 -18.609 -12.719 1 97.81 91 LEU A O 1
ATOM 729 N N . PRO A 1 92 ? 6.277 -19.328 -11.281 1 97.38 92 PRO A N 1
ATOM 730 C CA . PRO A 1 92 ? 5.664 -20.656 -11.258 1 97.38 92 PRO A CA 1
ATOM 731 C C . PRO A 1 92 ? 4.254 -20.641 -10.672 1 97.38 92 PRO A C 1
ATOM 733 O O . PRO A 1 92 ? 3.979 -19.891 -9.734 1 97.38 92 PRO A O 1
ATOM 736 N N . CYS A 1 93 ? 3.4 -21.453 -11.281 1 98 93 CYS A N 1
ATOM 737 C CA . CYS A 1 93 ? 2.051 -21.578 -10.742 1 98 93 CYS A CA 1
ATOM 738 C C . CYS A 1 93 ? 1.49 -22.984 -11.008 1 98 93 CYS A C 1
ATOM 740 O O . CYS A 1 93 ? 2.1 -23.766 -11.734 1 98 93 CYS A O 1
ATOM 742 N N . THR A 1 94 ? 0.443 -23.281 -10.297 1 98.12 94 THR A N 1
ATOM 743 C CA . THR A 1 94 ? -0.251 -24.547 -10.477 1 98.12 94 THR A CA 1
ATOM 744 C C . THR A 1 94 ? -1.678 -24.312 -10.969 1 98.12 94 THR A C 1
ATOM 746 O O . THR A 1 94 ? -2.412 -23.5 -10.406 1 98.12 94 THR A O 1
ATOM 749 N N . VAL A 1 95 ? -1.98 -25 -12.039 1 98.12 95 VAL A N 1
ATOM 750 C CA . VAL A 1 95 ? -3.332 -24.969 -12.594 1 98.12 95 VAL A CA 1
ATOM 751 C C . VAL A 1 95 ? -3.963 -26.359 -12.516 1 98.12 95 VAL A C 1
ATOM 753 O O . VAL A 1 95 ? -3.285 -27.359 -12.727 1 98.12 95 VAL A O 1
ATOM 756 N N . GLU A 1 96 ? -5.195 -26.328 -12.141 1 97.5 96 GLU A N 1
ATOM 757 C CA . GLU A 1 96 ? -5.973 -27.562 -12.211 1 97.5 96 GLU A CA 1
ATOM 758 C C . GLU A 1 96 ? -6.828 -27.609 -13.477 1 97.5 96 GLU A C 1
ATOM 760 O O . GLU A 1 96 ? -7.621 -26.688 -13.727 1 97.5 96 GLU A O 1
ATOM 765 N N . VAL A 1 97 ? -6.641 -28.625 -14.312 1 96.31 97 VAL A N 1
ATOM 766 C CA . VAL A 1 97 ? -7.414 -28.844 -15.531 1 96.31 97 VAL A CA 1
ATOM 767 C C . VAL A 1 97 ? -8.172 -30.156 -15.438 1 96.31 97 VAL A C 1
ATOM 769 O O . VAL A 1 97 ? -7.574 -31.234 -15.477 1 96.31 97 VAL A O 1
ATOM 772 N N . SER A 1 98 ? -9.492 -30.031 -15.312 1 93.94 98 SER A N 1
ATOM 773 C CA . SER A 1 98 ? -10.352 -31.203 -15.219 1 93.94 98 SER A CA 1
ATOM 774 C C . SER A 1 98 ? -9.867 -32.156 -14.125 1 93.94 98 SER A C 1
ATOM 776 O O . SER A 1 98 ? -9.727 -33.344 -14.359 1 93.94 98 SER A O 1
ATOM 778 N N . GLY A 1 99 ? -9.492 -31.547 -13.047 1 92.44 99 GLY A N 1
ATOM 779 C CA . GLY A 1 99 ? -9.156 -32.312 -11.867 1 92.44 99 GLY A CA 1
ATOM 780 C C . GLY A 1 99 ? -7.691 -32.688 -11.789 1 92.44 99 GLY A C 1
ATOM 781 O O . GLY A 1 99 ? -7.238 -33.25 -10.789 1 92.44 99 GLY A O 1
ATOM 782 N N . VAL A 1 100 ? -6.914 -32.406 -12.836 1 95.62 1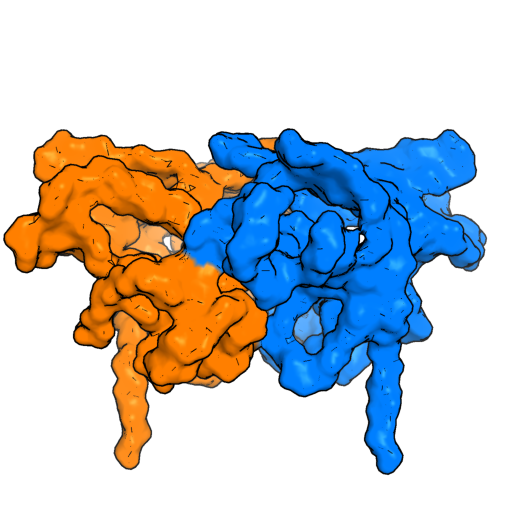00 VAL A N 1
ATOM 783 C CA . VAL A 1 100 ? -5.496 -32.75 -12.859 1 95.62 100 VAL A CA 1
ATOM 784 C C . VAL A 1 100 ? -4.648 -31.516 -12.641 1 95.62 100 VAL A C 1
ATOM 786 O O . VAL A 1 100 ? -4.832 -30.5 -13.328 1 95.62 100 VAL A O 1
ATOM 789 N N . ARG A 1 101 ? -3.709 -31.625 -11.727 1 96.5 101 ARG A N 1
ATOM 790 C CA . ARG A 1 101 ? -2.818 -30.5 -11.445 1 96.5 101 ARG A CA 1
ATOM 791 C C . ARG A 1 101 ? -1.673 -30.438 -12.453 1 96.5 101 ARG A C 1
ATOM 793 O O . ARG A 1 101 ? -1.086 -31.469 -12.789 1 96.5 101 ARG A O 1
ATOM 800 N N . ARG A 1 102 ? -1.391 -29.234 -12.922 1 97.06 102 ARG A N 1
ATOM 801 C CA . ARG A 1 102 ? -0.303 -29 -13.867 1 97.06 102 ARG A CA 1
ATOM 802 C C . ARG A 1 102 ? 0.561 -27.812 -13.414 1 97.06 102 ARG A C 1
ATOM 804 O O . ARG A 1 102 ? 0.044 -26.812 -12.938 1 97.06 102 ARG A O 1
ATOM 811 N N . ALA A 1 103 ? 1.855 -28.078 -13.547 1 97.06 103 ALA A N 1
ATOM 812 C CA . ALA A 1 103 ? 2.785 -26.969 -13.328 1 97.06 103 ALA A CA 1
ATOM 813 C C . ALA A 1 103 ? 2.838 -26.047 -14.539 1 97.06 103 ALA A C 1
ATOM 815 O O . ALA A 1 103 ? 3.062 -26.5 -15.664 1 97.06 103 ALA A O 1
ATOM 816 N N . GLU A 1 104 ? 2.578 -24.828 -14.328 1 97.69 104 GLU A N 1
ATOM 817 C CA . GLU A 1 104 ? 2.6 -23.812 -15.383 1 97.69 104 GLU A CA 1
ATOM 818 C C . GLU A 1 104 ? 3.371 -22.578 -14.945 1 97.69 104 GLU A C 1
ATOM 820 O O . GLU A 1 104 ? 4.047 -22.578 -13.914 1 97.69 104 GLU A O 1
ATOM 825 N N . VAL A 1 105 ? 3.326 -21.531 -15.828 1 97.69 105 VAL A N 1
ATOM 826 C CA . VAL A 1 105 ? 4.027 -20.281 -15.547 1 97.69 105 VAL A CA 1
ATOM 827 C C . VAL A 1 105 ? 3.125 -19.094 -15.891 1 97.69 105 VAL A C 1
ATOM 829 O O . VAL A 1 105 ? 2.42 -19.109 -16.906 1 97.69 105 VAL A O 1
ATOM 832 N N . ILE A 1 106 ? 3.104 -18.188 -14.984 1 98.69 106 ILE A N 1
ATOM 833 C CA . ILE A 1 106 ? 2.537 -16.891 -15.297 1 98.69 106 ILE A CA 1
ATOM 834 C C . ILE A 1 106 ? 3.658 -15.891 -15.578 1 98.69 106 ILE A C 1
ATOM 836 O O . ILE A 1 106 ? 4.48 -15.609 -14.703 1 98.69 106 ILE A O 1
ATOM 840 N N . ARG A 1 107 ? 3.676 -15.414 -16.812 1 98.81 107 ARG A N 1
ATOM 841 C CA . ARG A 1 107 ? 4.637 -14.375 -17.141 1 98.81 107 ARG A CA 1
ATOM 842 C C . ARG A 1 107 ? 4.133 -13 -16.703 1 98.81 107 ARG A C 1
ATOM 844 O O . ARG A 1 107 ? 2.947 -12.695 -16.844 1 98.81 107 ARG A O 1
ATOM 851 N N . PHE A 1 108 ? 5.055 -12.18 -16.125 1 98.75 108 PHE A N 1
ATOM 852 C CA . PHE A 1 108 ? 4.645 -10.828 -15.773 1 98.75 108 PHE A CA 1
ATOM 853 C C . PHE A 1 108 ? 5.652 -9.805 -16.281 1 98.75 108 PHE A C 1
ATOM 855 O O . PHE A 1 108 ? 6.84 -10.117 -16.422 1 98.75 108 PHE A O 1
ATOM 862 N N . THR A 1 109 ? 5.176 -8.648 -16.641 1 98.69 109 THR A N 1
ATOM 863 C CA . THR A 1 109 ? 5.934 -7.418 -16.859 1 98.69 109 THR A CA 1
ATOM 864 C C . THR A 1 109 ? 5.434 -6.305 -15.953 1 98.69 109 THR A C 1
ATOM 866 O O . THR A 1 109 ? 4.25 -5.961 -15.977 1 98.69 109 THR A O 1
ATOM 869 N N . TYR A 1 110 ? 6.316 -5.816 -15.086 1 98.19 110 TYR A N 1
ATOM 870 C CA . TYR A 1 110 ? 6.02 -4.668 -14.234 1 98.19 110 TYR A CA 1
ATOM 871 C C . TYR A 1 110 ? 6.848 -3.457 -14.648 1 98.19 110 TYR A C 1
ATOM 873 O O . TYR A 1 110 ? 8.078 -3.51 -14.648 1 98.19 110 TYR A O 1
ATOM 881 N N . ALA A 1 111 ? 6.191 -2.391 -14.93 1 97.12 111 ALA A N 1
ATOM 882 C CA . ALA A 1 111 ? 6.863 -1.183 -15.406 1 97.12 111 ALA A CA 1
ATOM 883 C C . ALA A 1 111 ? 6.543 0.009 -14.508 1 97.12 111 ALA A C 1
ATOM 885 O O . ALA A 1 111 ? 5.375 0.298 -14.234 1 97.12 111 ALA A O 1
ATOM 886 N N . GLN A 1 112 ? 7.637 0.582 -14.031 1 92.81 112 GLN A N 1
ATOM 887 C CA . GLN A 1 112 ? 7.461 1.819 -13.281 1 92.81 112 GLN A CA 1
ATOM 888 C C . GLN A 1 112 ? 7.395 3.025 -14.211 1 92.81 112 GLN A C 1
ATOM 890 O O . GLN A 1 112 ? 8.172 3.129 -15.164 1 92.81 112 GLN A O 1
ATOM 895 N N . HIS A 1 113 ? 6.457 3.877 -13.93 1 83.5 113 HIS A N 1
ATOM 896 C CA . HIS A 1 113 ? 6.32 5.117 -14.688 1 83.5 113 HIS A CA 1
ATOM 897 C C . HIS A 1 113 ? 6.297 6.328 -13.758 1 83.5 113 HIS A C 1
ATOM 899 O O . HIS A 1 113 ? 5.77 6.254 -12.648 1 83.5 113 HIS A O 1
ATOM 905 N N . PRO A 1 114 ? 7.043 7.32 -14.258 1 75 114 PRO A N 1
ATOM 906 C CA . PRO A 1 114 ? 6.953 8.547 -13.461 1 75 114 PRO A CA 1
ATOM 907 C C . PRO A 1 114 ? 5.547 9.141 -13.453 1 75 114 PRO A C 1
ATOM 909 O O . PRO A 1 114 ? 4.777 8.93 -14.391 1 75 114 PRO A O 1
ATOM 912 N N . TYR A 1 115 ? 5.25 9.82 -12.383 1 68.38 115 TYR A N 1
ATOM 913 C CA . TYR A 1 115 ? 4 10.562 -12.359 1 68.38 115 TYR A CA 1
ATOM 914 C C . TYR A 1 115 ? 3.908 11.508 -13.555 1 68.38 115 TYR A C 1
ATOM 916 O O . TYR A 1 115 ? 4.902 12.133 -13.938 1 68.38 115 TYR A O 1
ATOM 924 N N . PRO A 1 116 ? 2.619 11.594 -14.203 1 75.44 116 PRO A N 1
ATOM 925 C CA . PRO A 1 116 ? 1.308 11.141 -13.734 1 75.44 116 PRO A CA 1
ATOM 926 C C . PRO A 1 116 ? 0.972 9.727 -14.195 1 75.44 116 PRO A C 1
ATOM 928 O O . PRO A 1 116 ? -0.097 9.203 -13.875 1 75.44 116 PRO A O 1
ATOM 931 N N . GLU A 1 117 ? 1.944 9.234 -14.922 1 79.38 117 GLU A N 1
ATOM 932 C CA . GLU A 1 117 ? 1.667 7.852 -15.297 1 79.38 117 GLU A CA 1
ATOM 933 C C . GLU A 1 117 ? 1.776 6.926 -14.086 1 79.38 117 GLU A C 1
ATOM 935 O O . GLU A 1 117 ? 2.354 7.297 -13.062 1 79.38 117 GLU A O 1
ATOM 940 N N . HIS A 1 118 ? 1.111 5.836 -14.164 1 82.69 118 HIS A N 1
ATOM 941 C CA . HIS A 1 118 ? 1.081 4.895 -13.055 1 82.69 118 HIS A CA 1
ATOM 942 C C . HIS A 1 118 ? 1.778 3.588 -13.422 1 82.69 118 HIS A C 1
ATOM 944 O O . HIS A 1 118 ? 1.819 3.209 -14.594 1 82.69 118 HIS A O 1
ATOM 950 N N . ASP A 1 119 ? 2.316 3.01 -12.344 1 88.81 119 ASP A N 1
ATOM 951 C CA . ASP A 1 119 ? 2.922 1.696 -12.539 1 88.81 119 ASP A CA 1
ATOM 952 C C . ASP A 1 119 ? 1.909 0.7 -13.094 1 88.81 119 ASP A C 1
ATOM 954 O O . ASP A 1 119 ? 0.722 0.765 -12.773 1 88.81 119 ASP A O 1
ATOM 958 N N . MET A 1 120 ? 2.393 -0.167 -13.984 1 92 120 MET A N 1
ATOM 959 C CA . MET A 1 120 ? 1.517 -1.135 -14.641 1 92 120 MET A CA 1
ATOM 960 C C . MET A 1 120 ? 2.143 -2.525 -14.633 1 92 120 MET A C 1
ATOM 962 O O . MET A 1 120 ? 3.359 -2.664 -14.781 1 92 120 MET A O 1
ATOM 966 N N . MET A 1 121 ? 1.253 -3.473 -14.5 1 96.06 121 MET A N 1
ATOM 967 C CA . MET A 1 121 ? 1.652 -4.875 -14.578 1 96.06 121 MET A CA 1
ATOM 968 C C . MET A 1 121 ? 0.841 -5.617 -15.633 1 96.06 121 MET A C 1
ATOM 970 O O . MET A 1 121 ? -0.363 -5.395 -15.766 1 96.06 121 MET A O 1
ATOM 974 N N . HIS A 1 122 ? 1.53 -6.391 -16.422 1 98 122 HIS A N 1
ATOM 975 C CA . HIS A 1 122 ? 0.904 -7.289 -17.391 1 98 122 HIS A CA 1
ATOM 976 C C . HIS A 1 122 ? 1.131 -8.75 -17 1 98 122 HIS A C 1
ATOM 978 O O . HIS A 1 122 ? 2.262 -9.156 -16.734 1 98 122 HIS A O 1
ATOM 984 N N . LEU A 1 123 ? 0.075 -9.5 -16.984 1 98.62 123 LEU A N 1
ATOM 985 C CA . LEU A 1 123 ? 0.146 -10.93 -16.703 1 98.62 123 LEU A CA 1
ATOM 986 C C . LEU A 1 123 ? -0.278 -11.75 -17.922 1 98.62 123 LEU A C 1
ATOM 988 O O . LEU A 1 123 ? -1.21 -11.367 -18.625 1 98.62 123 LEU A O 1
ATOM 992 N N . ALA A 1 124 ? 0.389 -12.844 -18.094 1 98.75 124 ALA A N 1
ATOM 993 C CA . ALA A 1 124 ? 0.022 -13.758 -19.172 1 98.75 124 ALA A CA 1
ATOM 994 C C . ALA A 1 124 ? 0.216 -15.211 -18.75 1 98.75 124 ALA A C 1
ATOM 996 O O . ALA A 1 124 ? 1.251 -15.57 -18.172 1 98.75 124 ALA A O 1
ATOM 997 N N . LEU A 1 125 ? -0.735 -16.031 -18.969 1 98.5 125 LEU A N 1
ATOM 998 C CA . LEU A 1 125 ? -0.704 -17.469 -18.781 1 98.5 125 LEU A CA 1
ATOM 999 C C . LEU A 1 125 ? -0.999 -18.188 -20.094 1 98.5 125 LEU A C 1
ATOM 1001 O O . LEU A 1 125 ? -2.039 -17.969 -20.719 1 98.5 125 LEU A O 1
ATOM 1005 N N . SER A 1 126 ? -0.082 -18.969 -20.547 1 97.06 126 SER A N 1
ATOM 1006 C CA . SER A 1 126 ? -0.293 -19.797 -21.734 1 97.06 126 SER A CA 1
ATOM 1007 C C . SER A 1 126 ? -0.735 -21.203 -21.344 1 97.06 126 SER A C 1
ATOM 1009 O O . SER A 1 126 ? -0.018 -21.906 -20.625 1 97.06 126 SER A O 1
ATOM 1011 N N . LEU A 1 127 ? -1.826 -21.578 -21.812 1 95.88 127 LEU A N 1
ATOM 1012 C CA . LEU A 1 127 ? -2.367 -22.891 -21.5 1 95.88 127 LEU A CA 1
ATOM 1013 C C . LEU A 1 127 ? -2.977 -23.547 -22.75 1 95.88 127 LEU A C 1
ATOM 1015 O O . LEU A 1 127 ? -3.916 -23 -23.328 1 95.88 127 LEU A O 1
ATOM 1019 N N . ASP A 1 128 ? -2.441 -24.672 -23.156 1 93.25 128 ASP A N 1
ATOM 1020 C CA . ASP A 1 128 ? -2.941 -25.484 -24.266 1 93.25 128 ASP A CA 1
ATOM 1021 C C . ASP A 1 128 ? -3.092 -24.641 -25.531 1 93.25 128 ASP A C 1
ATOM 1023 O O . ASP A 1 128 ? -4.125 -24.688 -26.203 1 93.25 128 ASP A O 1
ATOM 1027 N N . GLY A 1 129 ? -2.18 -23.812 -25.797 1 94 129 GLY A N 1
ATOM 1028 C CA . GLY A 1 129 ? -2.125 -23.047 -27.016 1 94 129 GLY A CA 1
ATOM 1029 C C . GLY A 1 129 ? -2.887 -21.734 -26.938 1 94 129 GLY A C 1
ATOM 1030 O O . GLY A 1 129 ? -2.848 -20.938 -27.875 1 94 129 GLY A O 1
ATOM 1031 N N . GLU A 1 130 ? -3.572 -21.5 -25.828 1 96.56 130 GLU A N 1
ATOM 1032 C CA . GLU A 1 130 ? -4.309 -20.266 -25.625 1 96.56 130 GLU A CA 1
ATOM 1033 C C . GLU A 1 130 ? -3.588 -19.344 -24.641 1 96.56 130 GLU A C 1
ATOM 1035 O O . GLU A 1 130 ? -2.99 -19.812 -23.672 1 96.56 130 GLU A O 1
ATOM 1040 N N . GLU A 1 131 ? -3.689 -18.062 -24.969 1 97.75 131 GLU A N 1
ATOM 1041 C CA . GLU A 1 131 ? -3.064 -17.062 -24.109 1 97.75 131 GLU A CA 1
ATOM 1042 C C . GLU A 1 131 ? -4.113 -16.266 -23.344 1 97.75 131 GLU A C 1
ATOM 1044 O O . GLU A 1 131 ? -5.012 -15.672 -23.938 1 97.75 131 GLU A O 1
ATOM 1049 N N . TYR A 1 132 ? -4.008 -16.297 -22.031 1 98.25 132 TYR A N 1
ATOM 1050 C CA . TYR A 1 132 ? -4.844 -15.484 -21.156 1 98.25 132 TYR A CA 1
ATOM 1051 C C . TYR A 1 132 ? -4.043 -14.344 -20.547 1 98.25 132 TYR A C 1
ATOM 1053 O O . TYR A 1 132 ? -3.021 -14.57 -19.891 1 98.25 132 TYR A O 1
ATOM 1061 N N . GLU A 1 133 ? -4.508 -13.125 -20.844 1 98.19 133 GLU A N 1
ATOM 1062 C CA . GLU A 1 133 ? -3.709 -11.984 -20.406 1 98.19 133 GLU A CA 1
ATOM 1063 C C . GLU A 1 133 ? -4.582 -10.914 -19.766 1 98.19 133 GLU A C 1
ATOM 1065 O O . GLU A 1 133 ? -5.793 -10.867 -19.984 1 98.19 133 GLU A O 1
ATOM 1070 N N . THR A 1 134 ? -4.008 -10.148 -18.875 1 97.12 134 THR A N 1
ATOM 1071 C CA . THR A 1 134 ? -4.695 -9.023 -18.25 1 97.12 134 THR A CA 1
ATOM 1072 C C . THR A 1 134 ? -3.701 -7.945 -17.812 1 97.12 134 THR A C 1
ATOM 1074 O O . THR A 1 134 ? -2.541 -8.25 -17.516 1 97.12 134 THR A O 1
ATOM 1077 N N . ASP A 1 135 ? -4.117 -6.695 -17.906 1 94.94 135 ASP A N 1
ATOM 1078 C CA . ASP A 1 135 ? -3.4 -5.586 -17.281 1 94.94 135 ASP A CA 1
ATOM 1079 C C . ASP A 1 135 ? -3.922 -5.316 -15.875 1 94.94 135 ASP A C 1
ATOM 1081 O O . ASP A 1 135 ? -5.113 -5.488 -15.602 1 94.94 135 ASP A O 1
ATOM 1085 N N . CYS A 1 136 ? -2.984 -4.969 -15 1 93.5 136 CYS A N 1
ATOM 1086 C CA . CYS A 1 136 ? -3.34 -4.691 -13.609 1 93.5 136 CYS A CA 1
ATOM 1087 C C . CYS A 1 136 ? -2.273 -3.836 -12.938 1 93.5 136 CYS A C 1
ATOM 1089 O O . CYS A 1 136 ? -1.294 -3.441 -13.57 1 93.5 136 CYS A O 1
ATOM 1091 N N . ASP A 1 137 ? -2.484 -3.467 -11.68 1 89.31 137 ASP A N 1
ATOM 1092 C CA . ASP A 1 137 ? -1.507 -2.699 -10.914 1 89.31 137 ASP A CA 1
ATOM 1093 C C . ASP A 1 137 ? -0.734 -3.598 -9.953 1 89.31 137 ASP A C 1
ATOM 1095 O O . ASP A 1 137 ? 0.359 -3.244 -9.508 1 89.31 137 ASP A O 1
ATOM 1099 N N . ALA A 1 138 ? -1.334 -4.691 -9.68 1 93.75 138 ALA A N 1
ATOM 1100 C CA . ALA A 1 138 ? -0.744 -5.668 -8.766 1 93.75 138 ALA A CA 1
ATOM 1101 C C . ALA A 1 138 ? -1.326 -7.059 -9 1 93.75 138 ALA A C 1
ATOM 1103 O O . ALA A 1 138 ? -2.377 -7.203 -9.633 1 93.75 138 ALA A O 1
ATOM 1104 N N . LEU A 1 139 ? -0.694 -8.055 -8.438 1 96.88 139 LEU A N 1
ATOM 1105 C CA . LEU A 1 139 ? -1.226 -9.406 -8.547 1 96.88 139 LEU A CA 1
ATOM 1106 C C . LEU A 1 139 ? -2.594 -9.508 -7.879 1 96.88 139 LEU A C 1
ATOM 1108 O O . LEU A 1 139 ? -3.457 -10.258 -8.336 1 96.88 139 LEU A O 1
ATOM 1112 N N . GLU A 1 140 ? -2.812 -8.758 -6.871 1 93.12 140 GLU A N 1
ATOM 1113 C CA . GLU A 1 140 ? -4.074 -8.742 -6.141 1 93.12 140 GLU A CA 1
ATOM 1114 C C . GLU A 1 140 ? -5.25 -8.453 -7.07 1 93.12 140 GLU A C 1
ATOM 1116 O O . GLU A 1 140 ? -6.336 -9.008 -6.898 1 93.12 140 GLU A O 1
ATOM 1121 N N . THR A 1 141 ? -5.039 -7.621 -8.039 1 90.81 141 THR A N 1
ATOM 1122 C CA . THR A 1 141 ? -6.121 -7.238 -8.938 1 90.81 141 THR A CA 1
ATOM 1123 C C . THR A 1 141 ? -6.043 -8.031 -10.242 1 90.81 141 THR A C 1
ATOM 1125 O O . THR A 1 141 ? -7.062 -8.258 -10.898 1 90.81 141 THR A O 1
ATOM 1128 N N . GLY A 1 142 ? -4.93 -8.5 -10.555 1 95.31 142 GLY A N 1
ATOM 1129 C CA . GLY A 1 142 ? -4.734 -9.188 -11.82 1 95.31 142 GLY A CA 1
ATOM 1130 C C . GLY A 1 142 ? -5.121 -10.656 -11.766 1 95.31 142 GLY A C 1
ATOM 1131 O O . GLY A 1 142 ? -5.707 -11.188 -12.719 1 95.31 142 GLY A O 1
ATOM 1132 N N . LEU A 1 143 ? -4.781 -11.258 -10.68 1 96.5 143 LEU A N 1
ATOM 1133 C CA . LEU A 1 143 ? -4.988 -12.703 -10.602 1 96.5 143 LEU A CA 1
ATOM 1134 C C . LEU A 1 143 ? -6.473 -13.039 -10.656 1 96.5 143 LEU A C 1
ATOM 1136 O O . LEU A 1 143 ? -6.875 -13.992 -11.32 1 96.5 143 LEU A O 1
ATOM 1140 N N . PRO A 1 144 ? -7.344 -12.289 -9.93 1 93.25 144 PRO A N 1
ATOM 1141 C CA . PRO A 1 144 ? -8.773 -12.57 -10.086 1 93.25 144 PRO A CA 1
ATOM 1142 C C . PRO A 1 144 ? -9.242 -12.453 -11.539 1 93.25 144 PRO A C 1
ATOM 1144 O O . PRO A 1 144 ? -10.039 -13.273 -12 1 93.25 144 PRO A O 1
ATOM 1147 N N . ARG A 1 145 ? -8.781 -11.461 -12.227 1 94 145 ARG A N 1
ATOM 1148 C CA . ARG A 1 145 ? -9.164 -11.273 -13.625 1 94 145 ARG A CA 1
ATOM 1149 C C . ARG A 1 145 ? -8.664 -12.422 -14.484 1 94 145 ARG A C 1
ATOM 1151 O O . ARG A 1 145 ? -9.391 -12.914 -15.359 1 94 145 ARG A O 1
ATOM 1158 N N . LEU A 1 146 ? -7.457 -12.805 -14.25 1 96.69 146 LEU A N 1
ATOM 1159 C CA . LEU A 1 146 ? -6.898 -13.938 -14.977 1 96.69 146 LEU A CA 1
ATOM 1160 C C . LEU A 1 146 ? -7.699 -15.211 -14.695 1 96.69 146 LEU A C 1
ATOM 1162 O O . LEU A 1 146 ? -8.055 -15.938 -15.625 1 96.69 146 LEU A O 1
ATOM 1166 N N . ALA A 1 147 ? -7.977 -15.469 -13.469 1 94.94 147 ALA A N 1
ATOM 1167 C CA . ALA A 1 147 ? -8.727 -16.656 -13.055 1 94.94 147 ALA A CA 1
ATOM 1168 C C . ALA A 1 147 ? -10.117 -16.672 -13.695 1 94.94 147 ALA A C 1
ATOM 1170 O O . ALA A 1 147 ? -10.578 -17.719 -14.156 1 94.94 147 ALA A O 1
ATOM 1171 N N . ASP A 1 148 ? -10.75 -15.523 -13.727 1 93.19 148 ASP A N 1
ATOM 1172 C CA . ASP A 1 148 ? -12.102 -15.406 -14.273 1 93.19 148 ASP A CA 1
ATOM 1173 C C . ASP A 1 148 ? -12.109 -15.68 -15.781 1 93.19 148 ASP A C 1
ATOM 1175 O O . ASP A 1 148 ? -13.133 -16.062 -16.344 1 93.19 148 ASP A O 1
ATOM 1179 N N . ALA A 1 149 ? -11.016 -15.43 -16.375 1 96.12 149 ALA A N 1
ATOM 1180 C CA . ALA A 1 149 ? -10.922 -15.578 -17.828 1 96.12 149 ALA A CA 1
ATOM 1181 C C . ALA A 1 149 ? -10.695 -17.031 -18.219 1 96.12 149 ALA A C 1
ATOM 1183 O O . ALA A 1 149 ? -10.844 -17.391 -19.391 1 96.12 149 ALA A O 1
ATOM 1184 N N . LEU A 1 150 ? -10.312 -17.844 -17.266 1 96.69 150 LEU A N 1
ATOM 1185 C CA . LEU A 1 150 ? -10.023 -19.25 -17.578 1 96.69 150 LEU A CA 1
ATOM 1186 C C . LEU A 1 150 ? -11.305 -20.016 -17.891 1 96.69 150 LEU A C 1
ATOM 1188 O O . LEU A 1 150 ? -12.367 -19.688 -17.375 1 96.69 150 LEU A O 1
ATOM 1192 N N . PRO A 1 151 ? -11.211 -20.984 -18.781 1 95.25 151 PRO A N 1
ATOM 1193 C CA . PRO A 1 151 ? -12.406 -21.75 -19.141 1 95.25 151 PRO A CA 1
ATOM 1194 C C . PRO A 1 151 ? -12.93 -22.609 -17.984 1 95.25 151 PRO A C 1
ATOM 1196 O O . PRO A 1 151 ? -12.227 -22.812 -17 1 95.25 151 PRO A O 1
ATOM 1199 N N . ALA A 1 152 ? -14.156 -23.047 -18.234 1 94.12 152 ALA A N 1
ATOM 1200 C CA . ALA A 1 152 ? -14.75 -23.953 -17.25 1 94.12 152 ALA A CA 1
ATOM 1201 C C . ALA A 1 152 ? -13.867 -25.172 -17.016 1 94.12 152 ALA A C 1
ATOM 1203 O O . ALA A 1 152 ? -13.312 -25.734 -17.969 1 94.12 152 ALA A O 1
ATOM 1204 N N . GLY A 1 153 ? -13.711 -25.516 -15.781 1 94.38 153 GLY A N 1
ATOM 1205 C CA . GLY A 1 153 ? -12.93 -26.688 -15.461 1 94.38 153 GLY A CA 1
ATOM 1206 C C . GLY A 1 153 ? -11.461 -26.391 -15.227 1 94.38 153 GLY A C 1
ATOM 1207 O O . GLY A 1 153 ? -10.68 -27.281 -14.891 1 94.38 153 GLY A O 1
ATOM 1208 N N . VAL A 1 154 ? -11.039 -25.172 -15.492 1 96.81 154 VAL A N 1
ATOM 1209 C CA . VAL A 1 154 ? -9.664 -24.75 -15.258 1 96.81 154 VAL A CA 1
ATOM 1210 C C . VAL A 1 154 ? -9.625 -23.75 -14.102 1 96.81 154 VAL A C 1
ATOM 1212 O O . VAL A 1 154 ? -10.422 -22.812 -14.062 1 96.81 154 VAL A O 1
ATOM 1215 N N . SER A 1 155 ? -8.75 -24.031 -13.133 1 97.19 155 SER A N 1
ATOM 1216 C CA . SER A 1 155 ? -8.641 -23.109 -12.008 1 97.19 155 SER A CA 1
ATOM 1217 C C . SER A 1 155 ? -7.203 -23 -11.508 1 97.19 155 SER A C 1
ATOM 1219 O O . SER A 1 155 ? -6.43 -23.953 -11.633 1 97.19 155 SER A O 1
ATOM 1221 N N . LEU A 1 156 ? -6.867 -21.891 -11.039 1 97.56 156 LEU A N 1
ATOM 1222 C CA . LEU A 1 156 ? -5.594 -21.719 -10.352 1 97.56 156 LEU A CA 1
ATOM 1223 C C . LEU A 1 156 ? -5.637 -22.359 -8.969 1 97.56 156 LEU A C 1
ATOM 1225 O O . LEU A 1 156 ? -6.617 -22.203 -8.234 1 97.56 156 LEU A O 1
ATOM 1229 N N . MET A 1 157 ? -4.637 -23.125 -8.633 1 97.38 157 MET A N 1
ATOM 1230 C CA . MET A 1 157 ? -4.438 -23.688 -7.301 1 97.38 157 MET A CA 1
ATOM 1231 C C . MET A 1 157 ? -3.189 -23.109 -6.645 1 97.38 157 MET A C 1
ATOM 1233 O O . MET A 1 157 ? -2.076 -23.578 -6.914 1 97.38 157 MET A O 1
ATOM 1237 N N . CYS A 1 158 ? -3.42 -22.188 -5.777 1 97.56 158 CYS A N 1
ATOM 1238 C CA . CYS A 1 158 ? -2.305 -21.438 -5.207 1 97.56 158 CYS A CA 1
ATOM 1239 C C . CYS A 1 158 ? -2.754 -20.641 -3.992 1 97.56 158 CYS A C 1
ATOM 1241 O O . CYS A 1 158 ? -3.906 -20.734 -3.568 1 97.56 158 CYS A O 1
ATOM 1243 N N . CYS A 1 159 ? -1.896 -19.828 -3.428 1 96.94 159 CYS A N 1
ATOM 1244 C CA . CYS A 1 159 ? -2.189 -19.047 -2.23 1 96.94 159 CYS A CA 1
ATOM 1245 C C . CYS A 1 159 ? -3.264 -18 -2.508 1 96.94 159 CYS A C 1
ATOM 1247 O O . CYS A 1 159 ? -4.062 -17.672 -1.627 1 96.94 159 CYS A O 1
ATOM 1249 N N . PHE A 1 160 ? -3.328 -17.547 -3.674 1 96.56 160 PHE A N 1
ATOM 1250 C CA . PHE A 1 160 ? -4.371 -16.594 -4.051 1 96.56 160 PHE A CA 1
ATOM 1251 C C . PHE A 1 160 ? -5.75 -17.234 -3.912 1 96.56 160 PHE A C 1
ATOM 1253 O O . PHE A 1 160 ? -6.688 -16.578 -3.436 1 96.56 160 PHE A O 1
ATOM 1260 N N . THR A 1 161 ? -5.887 -18.406 -4.215 1 95.81 161 THR A N 1
ATOM 1261 C CA . THR A 1 161 ? -7.176 -19.094 -4.172 1 95.81 161 THR A CA 1
ATOM 1262 C C . THR A 1 161 ? -7.293 -19.953 -2.918 1 95.81 161 THR A C 1
ATOM 1264 O O . THR A 1 161 ? -8.172 -20.812 -2.828 1 95.81 161 THR A O 1
ATOM 1267 N N . CYS A 1 162 ? -6.402 -19.828 -2.002 1 96.31 162 CYS A N 1
ATOM 1268 C CA . CYS A 1 162 ? -6.363 -20.641 -0.792 1 96.31 162 CYS A CA 1
ATOM 1269 C C . CYS A 1 162 ? -7.305 -20.078 0.27 1 96.31 162 CYS A C 1
ATOM 1271 O O . CYS A 1 162 ? -7.406 -18.859 0.438 1 96.31 162 CYS A O 1
ATOM 1273 N N . LEU A 1 163 ? -7.828 -20.969 1.081 1 95.62 163 LEU A N 1
ATOM 1274 C CA . LEU A 1 163 ? -8.789 -20.656 2.131 1 95.62 163 LEU A CA 1
ATOM 1275 C C . LEU A 1 163 ? -8.117 -19.922 3.287 1 95.62 163 LEU A C 1
ATOM 1277 O O . LEU A 1 163 ? -8.781 -19.297 4.109 1 95.62 163 LEU A O 1
ATOM 1281 N N . TYR A 1 164 ? -6.781 -19.969 3.324 1 94.94 164 TYR A N 1
ATOM 1282 C CA . TYR A 1 164 ? -6.113 -19.516 4.539 1 94.94 164 TYR A CA 1
ATOM 1283 C C . TYR A 1 164 ? -5.141 -18.375 4.234 1 94.94 164 TYR A C 1
ATOM 1285 O O . TYR A 1 164 ? -4.18 -18.172 4.977 1 94.94 164 TYR A O 1
ATOM 1293 N N . SER A 1 165 ? -5.352 -17.703 3.148 1 94.31 165 SER A N 1
ATOM 1294 C CA . SER A 1 165 ? -4.496 -16.578 2.791 1 94.31 165 SER A CA 1
ATOM 1295 C C . SER A 1 165 ? -5.32 -15.336 2.467 1 94.31 165 SER A C 1
ATOM 1297 O O . SER A 1 165 ? -6.48 -15.445 2.066 1 94.31 165 SER A O 1
ATOM 1299 N N . ASP A 1 166 ? -4.66 -14.211 2.721 1 92.81 166 ASP A N 1
ATOM 1300 C CA . ASP A 1 166 ? -5.332 -12.961 2.393 1 92.81 166 ASP A CA 1
ATOM 1301 C C . ASP A 1 166 ? -4.328 -11.82 2.23 1 92.81 166 ASP A C 1
ATOM 1303 O O . ASP A 1 166 ? -3.193 -11.914 2.707 1 92.81 166 ASP A O 1
ATOM 1307 N N . TYR A 1 167 ? -4.805 -10.852 1.479 1 90.94 167 TYR A N 1
ATOM 1308 C CA . TYR A 1 167 ? -4.012 -9.633 1.389 1 90.94 167 TYR A CA 1
ATOM 1309 C C . TYR A 1 167 ? -4.164 -8.789 2.65 1 90.94 167 TYR A C 1
ATOM 1311 O O . TYR A 1 167 ? -5.25 -8.711 3.227 1 90.94 167 TYR A O 1
ATOM 1319 N N . MET A 1 168 ? -3.01 -8.18 3.01 1 87.81 168 MET A N 1
ATOM 1320 C CA . MET A 1 168 ? -3.123 -7.215 4.098 1 87.81 168 MET A CA 1
ATOM 1321 C C . MET A 1 168 ? -3.756 -5.914 3.609 1 87.81 168 MET A C 1
ATOM 1323 O O . MET A 1 168 ? -3.438 -5.438 2.52 1 87.81 168 MET A O 1
ATOM 1327 N N . PRO A 1 169 ? -4.664 -5.395 4.414 1 85.31 169 PRO A N 1
ATOM 1328 C CA . PRO A 1 169 ? -5.34 -4.168 3.984 1 85.31 169 PRO A CA 1
ATOM 1329 C C . PRO A 1 169 ? -4.363 -3.031 3.68 1 85.31 169 PRO A C 1
ATOM 1331 O O . PRO A 1 169 ? -3.363 -2.867 4.383 1 85.31 169 PRO A O 1
ATOM 1334 N N . SER A 1 170 ? -4.668 -2.273 2.621 1 81.69 170 SER A N 1
ATOM 1335 C CA . SER A 1 170 ? -3.912 -1.092 2.221 1 81.69 170 SER A CA 1
ATOM 1336 C C . SER A 1 170 ? -2.453 -1.438 1.936 1 81.69 170 SER A C 1
ATOM 1338 O O . SER A 1 170 ? -1.556 -0.637 2.201 1 81.69 170 SER A O 1
ATOM 1340 N N . SER A 1 171 ? -2.357 -2.703 1.603 1 83.06 171 SER A N 1
ATOM 1341 C CA . SER A 1 171 ? -1.013 -3.027 1.139 1 83.06 171 SER A CA 1
ATOM 1342 C C . SER A 1 171 ? -0.745 -2.43 -0.239 1 83.06 171 SER A C 1
ATOM 1344 O O . SER A 1 171 ? -1.606 -2.475 -1.119 1 83.06 171 SER A O 1
ATOM 1346 N N . GLY A 1 172 ? 0.273 -1.751 -0.412 1 83.19 172 GLY A N 1
ATOM 1347 C CA . GLY A 1 172 ? 0.659 -1.183 -1.693 1 83.19 172 GLY A CA 1
ATOM 1348 C C . GLY A 1 172 ? 1.619 -2.062 -2.471 1 83.19 172 GLY A C 1
ATOM 1349 O O . GLY A 1 172 ? 2.193 -1.629 -3.473 1 83.19 172 GLY A O 1
ATOM 1350 N N . GLN A 1 173 ? 1.68 -3.34 -2.016 1 91.44 173 GLN A N 1
ATOM 1351 C CA . GLN A 1 173 ? 2.639 -4.223 -2.672 1 91.44 173 GLN A CA 1
ATOM 1352 C C . GLN A 1 173 ? 2.064 -4.793 -3.967 1 91.44 173 GLN A C 1
ATOM 1354 O O . GLN A 1 173 ? 0.878 -5.117 -4.035 1 91.44 173 GLN A O 1
ATOM 1359 N N . ALA A 1 174 ? 2.949 -4.945 -4.93 1 95.06 174 ALA A N 1
ATOM 1360 C CA . ALA A 1 174 ? 2.561 -5.516 -6.219 1 95.06 174 ALA A CA 1
ATOM 1361 C C . ALA A 1 174 ? 2.482 -7.039 -6.141 1 95.06 174 ALA A C 1
ATOM 1363 O O . ALA A 1 174 ? 1.748 -7.668 -6.906 1 95.06 174 ALA A O 1
ATOM 1364 N N . MET A 1 175 ? 3.283 -7.586 -5.242 1 95.88 175 MET A N 1
ATOM 1365 C CA . MET A 1 175 ? 3.34 -9.039 -5.082 1 95.88 175 MET A CA 1
ATOM 1366 C C . MET A 1 175 ? 3.375 -9.414 -3.604 1 95.88 175 MET A C 1
ATOM 1368 O O . MET A 1 175 ? 3.881 -8.656 -2.775 1 95.88 175 MET A O 1
ATOM 1372 N N . GLY A 1 176 ? 2.781 -10.539 -3.352 1 94.94 176 GLY A N 1
ATOM 1373 C CA . GLY A 1 176 ? 2.846 -11.078 -2.004 1 94.94 176 GLY A CA 1
ATOM 1374 C C . GLY A 1 176 ? 1.491 -11.156 -1.326 1 94.94 176 GLY A C 1
ATOM 1375 O O . GLY A 1 176 ? 0.654 -10.266 -1.495 1 94.94 176 GLY A O 1
ATOM 1376 N N . ILE A 1 177 ? 1.316 -12.195 -0.556 1 94.62 177 ILE A N 1
ATOM 1377 C CA . ILE A 1 177 ? 0.089 -12.422 0.2 1 94.62 177 ILE A CA 1
ATOM 1378 C C . ILE A 1 177 ? 0.419 -13.086 1.534 1 94.62 177 ILE A C 1
ATOM 1380 O O . ILE A 1 177 ? 1.431 -13.781 1.655 1 94.62 177 ILE A O 1
ATOM 1384 N N . ALA A 1 178 ? -0.374 -12.766 2.523 1 92.44 178 ALA A N 1
ATOM 1385 C CA . ALA A 1 178 ? -0.124 -13.32 3.85 1 92.44 178 ALA A CA 1
ATOM 1386 C C . ALA A 1 178 ? -0.765 -14.695 3.998 1 92.44 178 ALA A C 1
ATOM 1388 O O . ALA A 1 178 ? -1.936 -14.883 3.656 1 92.44 178 ALA A O 1
ATOM 1389 N N . CYS A 1 179 ? 0.011 -15.594 4.508 1 94.56 179 CYS A N 1
ATOM 1390 C CA . CYS A 1 179 ? -0.481 -16.922 4.844 1 94.56 179 CYS A CA 1
ATOM 1391 C C . CYS A 1 179 ? -0.813 -17.016 6.328 1 94.56 179 CYS A C 1
ATOM 1393 O O . CYS A 1 179 ? -0.019 -16.609 7.176 1 94.56 179 CYS A O 1
ATOM 1395 N N . PHE A 1 180 ? -1.99 -17.672 6.605 1 93.12 180 PHE A N 1
ATOM 1396 C CA . PHE A 1 180 ? -2.426 -17.812 7.988 1 93.12 180 PHE A CA 1
ATOM 1397 C C . PHE A 1 180 ? -2.664 -19.281 8.328 1 93.12 180 PHE A C 1
ATOM 1399 O O . PHE A 1 180 ? -3.512 -19.594 9.164 1 93.12 180 PHE A O 1
ATOM 1406 N N . ARG A 1 181 ? -1.971 -20.141 7.719 1 94.5 181 ARG A N 1
ATOM 1407 C CA . ARG A 1 181 ? -2.213 -21.562 7.867 1 94.5 181 ARG A CA 1
ATOM 1408 C C . ARG A 1 181 ? -1.957 -22.016 9.305 1 94.5 181 ARG A C 1
ATOM 1410 O O . ARG A 1 181 ? -2.488 -23.047 9.742 1 94.5 181 ARG A O 1
ATOM 1417 N N . ASP A 1 182 ? -1.18 -21.25 10.078 1 92.75 182 ASP A N 1
ATOM 1418 C CA . ASP A 1 182 ? -0.913 -21.609 11.461 1 92.75 182 ASP A CA 1
ATOM 1419 C C . ASP A 1 182 ? -1.956 -21 12.398 1 92.75 182 ASP A C 1
ATOM 1421 O O . ASP A 1 182 ? -1.913 -21.219 13.609 1 92.75 182 ASP A O 1
ATOM 1425 N N . ASP A 1 183 ? -2.84 -20.281 11.859 1 94.19 183 ASP A N 1
ATOM 1426 C CA . ASP A 1 183 ? -3.9 -19.641 12.625 1 94.19 183 ASP A CA 1
ATOM 1427 C C . ASP A 1 183 ? -5.242 -19.75 11.906 1 94.19 183 ASP A C 1
ATOM 1429 O O . ASP A 1 183 ? -5.992 -18.781 11.828 1 94.19 183 ASP A O 1
ATOM 1433 N N . LYS A 1 184 ? -5.523 -20.938 11.406 1 93.19 184 LYS A N 1
ATOM 1434 C CA . LYS A 1 184 ? -6.66 -21.188 10.523 1 93.19 184 LYS A CA 1
ATOM 1435 C C . LYS A 1 184 ? -7.973 -20.812 11.203 1 93.19 184 LYS A C 1
ATOM 1437 O O . LYS A 1 184 ? -8.805 -20.109 10.617 1 93.19 184 LYS A O 1
ATOM 1442 N N . GLU A 1 185 ? -8.133 -21.297 12.398 1 93.81 185 GLU A N 1
ATOM 1443 C CA . GLU A 1 185 ? -9.398 -21.125 13.102 1 93.81 185 GLU A CA 1
ATOM 1444 C C . GLU A 1 185 ? -9.703 -19.641 13.328 1 93.81 185 GLU A C 1
ATOM 1446 O O . GLU A 1 185 ? -10.812 -19.188 13.055 1 93.81 185 GLU A O 1
ATOM 1451 N N . GLN A 1 186 ? -8.703 -18.953 13.797 1 93.38 186 GLN A N 1
ATOM 1452 C CA . GLN A 1 186 ? -8.906 -17.531 14.047 1 93.38 186 GLN A CA 1
ATOM 1453 C C . GLN A 1 186 ? -9.109 -16.766 12.742 1 93.38 186 GLN A C 1
ATOM 1455 O O . GLN A 1 186 ? -9.898 -15.82 12.695 1 93.38 186 GLN A O 1
ATOM 1460 N N . TYR A 1 187 ? -8.367 -17.203 11.75 1 93.5 187 TYR A N 1
ATOM 1461 C CA . TYR A 1 187 ? -8.516 -16.547 10.453 1 93.5 187 TYR A CA 1
ATOM 1462 C C . TYR A 1 187 ? -9.93 -16.703 9.914 1 93.5 187 TYR A C 1
ATOM 1464 O O . TYR A 1 187 ? -10.539 -15.742 9.445 1 93.5 187 TYR A O 1
ATOM 1472 N N . LEU A 1 188 ? -10.453 -17.844 10.031 1 92.25 188 LEU A N 1
ATOM 1473 C CA . LEU A 1 188 ? -11.781 -18.141 9.492 1 92.25 188 LEU A CA 1
ATOM 1474 C C . LEU A 1 188 ? -12.859 -17.438 10.297 1 92.25 188 LEU A C 1
ATOM 1476 O O . LEU A 1 188 ? -13.992 -17.266 9.828 1 92.25 188 LEU A O 1
ATOM 1480 N N . ALA A 1 189 ? -12.508 -16.953 11.438 1 89.81 189 ALA A N 1
ATOM 1481 C CA . ALA A 1 189 ? -13.492 -16.344 12.336 1 89.81 189 ALA A CA 1
ATOM 1482 C C . ALA A 1 189 ? -13.57 -14.836 12.133 1 89.81 189 ALA A C 1
ATOM 1484 O O . ALA A 1 189 ? -14.508 -14.188 12.602 1 89.81 189 ALA A O 1
ATOM 1485 N N . ILE A 1 190 ? -12.609 -14.312 11.406 1 84.94 190 ILE A N 1
ATOM 1486 C CA . ILE A 1 190 ? -12.633 -12.859 11.312 1 84.94 190 ILE A CA 1
ATOM 1487 C C . ILE A 1 190 ? -13.727 -12.422 10.344 1 84.94 190 ILE A C 1
ATOM 1489 O O . ILE A 1 190 ? -14.086 -13.156 9.422 1 84.94 190 ILE A O 1
ATOM 1493 N N . ARG A 1 191 ? -14.234 -11.172 10.609 1 75.88 191 ARG A N 1
ATOM 1494 C CA . ARG A 1 191 ? -15.359 -10.68 9.828 1 75.88 191 ARG A CA 1
ATOM 1495 C C . ARG A 1 191 ? -15.039 -9.312 9.219 1 75.88 191 ARG A C 1
ATOM 1497 O O . ARG A 1 191 ? -15.844 -8.766 8.453 1 75.88 191 ARG A O 1
ATOM 1504 N N . SER A 1 192 ? -13.898 -8.797 9.609 1 76.69 192 SER A N 1
ATOM 1505 C CA . SER A 1 192 ? -13.508 -7.488 9.102 1 76.69 192 SER A CA 1
ATOM 1506 C C . SER A 1 192 ? -12.023 -7.445 8.766 1 76.69 192 SER A C 1
ATOM 1508 O O . SER A 1 192 ? -11.227 -8.156 9.383 1 76.69 192 SER A O 1
ATOM 1510 N N . LYS A 1 193 ? -11.703 -6.562 7.809 1 81.31 193 LYS A N 1
ATOM 1511 C CA . LYS A 1 193 ? -10.297 -6.402 7.457 1 81.31 193 LYS A CA 1
ATOM 1512 C C . LYS A 1 193 ? -9.492 -5.875 8.641 1 81.31 193 LYS A C 1
ATOM 1514 O O . LYS A 1 193 ? -8.273 -6.055 8.695 1 81.31 193 LYS A O 1
ATOM 1519 N N . PHE A 1 194 ? -10.156 -5.332 9.562 1 79.31 194 PHE A N 1
ATOM 1520 C CA . PHE A 1 194 ? -9.469 -4.711 10.695 1 79.31 194 PHE A CA 1
ATOM 1521 C C . PHE A 1 194 ? -9.047 -5.758 11.711 1 79.31 194 PHE A C 1
ATOM 1523 O O . PHE A 1 194 ? -8.18 -5.5 12.547 1 79.31 194 PHE A O 1
ATOM 1530 N N . ASP A 1 195 ? -9.625 -6.953 11.609 1 82.25 195 ASP A N 1
ATOM 1531 C CA . ASP A 1 195 ? -9.328 -8.016 12.562 1 82.25 195 ASP A CA 1
ATOM 1532 C C . ASP A 1 195 ? -8.078 -8.797 12.148 1 82.25 195 ASP A C 1
ATOM 1534 O O . ASP A 1 195 ? -7.512 -9.539 12.945 1 82.25 195 ASP A O 1
ATOM 1538 N N . ILE A 1 196 ? -7.656 -8.539 10.938 1 87.25 196 ILE A N 1
ATOM 1539 C CA . ILE A 1 196 ? -6.621 -9.398 10.375 1 87.25 196 ILE A CA 1
ATOM 1540 C C . ILE A 1 196 ? -5.293 -9.141 11.07 1 87.25 196 ILE A C 1
ATOM 1542 O O . ILE A 1 196 ? -4.438 -10.023 11.148 1 87.25 196 ILE A O 1
ATOM 1546 N N . TRP A 1 197 ? -5.129 -8.008 11.656 1 82.75 197 TRP A N 1
ATOM 1547 C CA . TRP A 1 197 ? -3.861 -7.609 12.258 1 82.75 197 TRP A CA 1
ATOM 1548 C C . TRP A 1 197 ? -3.633 -8.336 13.578 1 82.75 197 TRP A C 1
ATOM 1550 O O . TRP A 1 197 ? -2.516 -8.352 14.094 1 82.75 197 TRP A O 1
ATOM 1560 N N . ARG A 1 198 ? -4.656 -8.914 14.117 1 83.38 198 ARG A N 1
ATOM 1561 C CA . ARG A 1 198 ? -4.539 -9.641 15.375 1 83.38 198 ARG A CA 1
ATOM 1562 C C . ARG A 1 198 ? -4.105 -11.078 15.141 1 83.38 198 ARG A C 1
ATOM 1564 O O . ARG A 1 198 ? -3.729 -11.781 16.078 1 83.38 198 ARG A O 1
ATOM 1571 N N . LEU A 1 199 ? -4.156 -11.422 13.898 1 87.88 199 LEU A N 1
ATOM 1572 C CA . LEU A 1 199 ? -3.838 -12.812 13.57 1 87.88 199 LEU A CA 1
ATOM 1573 C C . LEU A 1 199 ? -2.33 -13.031 13.539 1 87.88 199 LEU A C 1
ATOM 1575 O O . LEU A 1 199 ? -1.565 -12.102 13.289 1 87.88 199 LEU A O 1
ATOM 1579 N N . ARG A 1 200 ? -2.031 -14.234 13.844 1 87.94 200 ARG A N 1
ATOM 1580 C CA . ARG A 1 200 ? -0.643 -14.641 13.656 1 87.94 200 ARG A CA 1
ATOM 1581 C C . ARG A 1 200 ? -0.374 -15.023 12.203 1 87.94 200 ARG A C 1
ATOM 1583 O O . ARG A 1 200 ? -0.799 -16.078 11.742 1 87.94 200 ARG A O 1
ATOM 1590 N N . ARG A 1 201 ? 0.299 -14.156 11.516 1 89.56 201 ARG A N 1
ATOM 1591 C CA . ARG A 1 201 ? 0.692 -14.469 10.148 1 89.56 201 ARG A CA 1
ATOM 1592 C C . ARG A 1 201 ? 1.777 -15.539 10.117 1 89.56 201 ARG A C 1
ATOM 1594 O O . ARG A 1 201 ? 2.789 -15.422 10.812 1 89.56 201 ARG A O 1
ATOM 1601 N N . THR A 1 202 ? 1.56 -16.547 9.336 1 91.44 202 THR A N 1
ATOM 1602 C CA . THR A 1 202 ? 2.561 -17.609 9.195 1 91.44 202 THR A CA 1
ATOM 1603 C C . THR A 1 202 ? 3.758 -17.109 8.391 1 91.44 202 THR A C 1
ATOM 1605 O O . THR A 1 202 ? 4.902 -17.219 8.836 1 91.44 202 THR A O 1
ATOM 1608 N N . GLU A 1 203 ? 3.547 -16.578 7.27 1 90.81 203 GLU A N 1
ATOM 1609 C CA . GLU A 1 203 ? 4.598 -16.062 6.398 1 90.81 203 GLU A CA 1
ATOM 1610 C C . GLU A 1 203 ? 4.008 -15.297 5.215 1 90.81 203 GLU A C 1
ATOM 1612 O O . GLU A 1 203 ? 2.809 -15.398 4.941 1 90.81 203 GLU A O 1
ATOM 1617 N N . TRP A 1 204 ? 4.828 -14.477 4.648 1 91.94 204 TRP A N 1
ATOM 1618 C CA . TRP A 1 204 ? 4.539 -13.938 3.326 1 91.94 204 TRP A CA 1
ATOM 1619 C C . TRP A 1 204 ? 4.914 -14.938 2.236 1 91.94 204 TRP A C 1
ATOM 1621 O O . TRP A 1 204 ? 5.965 -15.578 2.309 1 91.94 204 TRP A O 1
ATOM 1631 N N . VAL A 1 205 ? 4.035 -15.039 1.27 1 94.19 205 VAL A N 1
ATOM 1632 C CA . VAL A 1 205 ? 4.289 -15.953 0.163 1 94.19 205 VAL A CA 1
ATOM 1633 C C . VAL A 1 205 ? 3.893 -15.289 -1.155 1 94.19 205 VAL A C 1
ATOM 1635 O O . VAL A 1 205 ? 3.064 -14.383 -1.175 1 94.19 205 VAL A O 1
ATOM 1638 N N . PRO A 1 206 ? 4.598 -15.727 -2.248 1 96 206 PRO A N 1
ATOM 1639 C CA . PRO A 1 206 ? 4.008 -15.297 -3.518 1 96 206 PRO A CA 1
ATOM 1640 C C . PRO A 1 206 ? 2.615 -15.883 -3.746 1 96 206 PRO A C 1
ATOM 1642 O O . PRO A 1 206 ? 2.348 -17.016 -3.355 1 96 206 PRO A O 1
ATOM 1645 N N . GLU A 1 207 ? 1.737 -15.172 -4.371 1 97.25 207 GLU A N 1
ATOM 1646 C CA . GLU A 1 207 ? 0.338 -15.547 -4.547 1 97.25 207 GLU A CA 1
ATOM 1647 C C . GLU A 1 207 ? 0.215 -16.891 -5.254 1 97.25 207 GLU A C 1
ATOM 1649 O O . GLU A 1 207 ? -0.748 -17.625 -5.031 1 97.25 207 GLU A O 1
ATOM 1654 N N . THR A 1 208 ? 1.196 -17.234 -6.051 1 98.06 208 THR A N 1
ATOM 1655 C CA . THR A 1 208 ? 1.064 -18.406 -6.922 1 98.06 208 THR A CA 1
ATOM 1656 C C . THR A 1 208 ? 1.64 -19.641 -6.25 1 98.06 208 THR A C 1
ATOM 1658 O O . THR A 1 208 ? 1.645 -20.734 -6.844 1 98.06 208 THR A O 1
ATOM 1661 N N . TYR A 1 209 ? 2.115 -19.484 -5.07 1 96.69 209 TYR A N 1
ATOM 1662 C CA . TYR A 1 209 ? 2.67 -20.625 -4.336 1 96.69 209 TYR A CA 1
ATOM 1663 C C . TYR A 1 209 ? 1.573 -21.594 -3.936 1 96.69 209 TYR A C 1
ATOM 1665 O O . TYR A 1 209 ? 0.423 -21.203 -3.73 1 96.69 209 TYR A O 1
ATOM 1673 N N . LEU A 1 210 ? 1.957 -22.859 -3.939 1 96.75 210 LEU A N 1
ATOM 1674 C CA . LEU A 1 210 ? 1.048 -23.906 -3.508 1 96.75 210 LEU A CA 1
ATOM 1675 C C . LEU A 1 210 ? 1.714 -24.812 -2.473 1 96.75 210 LEU A C 1
ATOM 1677 O O . LEU A 1 210 ? 2.799 -25.344 -2.715 1 96.75 210 LEU A O 1
ATOM 1681 N N . CYS A 1 211 ? 1.021 -24.922 -1.348 1 95.5 211 CYS A N 1
ATOM 1682 C CA . CYS A 1 211 ? 1.545 -25.828 -0.331 1 95.5 211 CYS A CA 1
ATOM 1683 C C . CYS A 1 211 ? 0.587 -26.984 -0.09 1 95.5 211 CYS A C 1
ATOM 1685 O O . CYS A 1 211 ? -0.487 -27.047 -0.691 1 95.5 211 CYS A O 1
ATOM 1687 N N . SER A 1 212 ? 0.983 -27.891 0.802 1 94.38 212 SER A N 1
ATOM 1688 C CA . SER A 1 212 ? 0.234 -29.125 1.022 1 94.38 212 SER A CA 1
ATOM 1689 C C . SER A 1 212 ? -1.021 -28.859 1.849 1 94.38 212 SER A C 1
ATOM 1691 O O . SER A 1 212 ? -1.918 -29.703 1.903 1 94.38 212 SER A O 1
ATOM 1693 N N . GLU A 1 213 ? -1.17 -27.75 2.408 1 95.44 213 GLU A N 1
ATOM 1694 C CA . GLU A 1 213 ? -2.307 -27.453 3.273 1 95.44 213 GLU A CA 1
ATOM 1695 C C . GLU A 1 213 ? -3.406 -26.719 2.51 1 95.44 213 GLU A C 1
ATOM 1697 O O . GLU A 1 213 ? -4.438 -26.359 3.084 1 95.44 213 GLU A O 1
ATOM 1702 N N . TYR A 1 214 ? -3.23 -26.609 1.316 1 96.06 214 TYR A N 1
ATOM 1703 C CA . TYR A 1 214 ? -4.148 -25.875 0.456 1 96.06 214 TYR A CA 1
ATOM 1704 C C . TYR A 1 214 ? -5.57 -26.406 0.598 1 96.06 214 TYR A C 1
ATOM 1706 O O . TYR A 1 214 ? -5.797 -27.609 0.554 1 96.06 214 TYR A O 1
ATOM 1714 N N . GLN A 1 215 ? -6.422 -25.5 0.794 1 95.94 215 GLN A N 1
ATOM 1715 C CA . GLN A 1 215 ? -7.863 -25.688 0.644 1 95.94 215 GLN A CA 1
ATOM 1716 C C . GLN A 1 215 ? -8.484 -24.547 -0.155 1 95.94 215 GLN A C 1
ATOM 1718 O O . GLN A 1 215 ? -8.18 -23.375 0.087 1 95.94 215 GLN A O 1
ATOM 1723 N N . ARG A 1 216 ? -9.312 -24.906 -1.075 1 94.56 216 ARG A N 1
ATOM 1724 C CA . ARG A 1 216 ? -9.914 -23.906 -1.944 1 94.56 216 ARG A CA 1
ATOM 1725 C C . ARG A 1 216 ? -10.773 -22.938 -1.146 1 94.56 216 ARG A C 1
ATOM 1727 O O . ARG A 1 216 ? -11.594 -23.359 -0.322 1 94.56 216 ARG A O 1
ATOM 1734 N N . ARG A 1 217 ? -10.539 -21.734 -1.482 1 93.38 217 ARG A N 1
ATOM 1735 C CA . ARG A 1 217 ? -11.289 -20.688 -0.806 1 93.38 217 ARG A CA 1
ATOM 1736 C C . ARG A 1 217 ? -12.781 -20.797 -1.104 1 93.38 217 ARG A C 1
ATOM 1738 O O . ARG A 1 217 ? -13.172 -21.031 -2.248 1 93.38 217 ARG A O 1
ATOM 1745 N N . VAL A 1 218 ? -13.516 -20.625 -0.068 1 86.12 218 VAL A N 1
ATOM 1746 C CA . VAL A 1 218 ? -14.969 -20.594 -0.173 1 86.12 218 VAL A CA 1
ATOM 1747 C C . VAL A 1 218 ? -15.453 -19.141 -0.106 1 86.12 218 VAL A C 1
ATOM 1749 O O . VAL A 1 218 ? -14.922 -18.344 0.666 1 86.12 218 VAL A O 1
ATOM 1752 N N . ARG A 1 219 ? -16.406 -18.906 -0.937 1 76.56 219 ARG A N 1
ATOM 1753 C CA . ARG A 1 219 ? -16.953 -17.547 -0.957 1 76.56 219 ARG A CA 1
ATOM 1754 C C . ARG A 1 219 ? -17.391 -17.109 0.437 1 76.56 219 ARG A C 1
ATOM 1756 O O . ARG A 1 219 ? -17.984 -17.891 1.175 1 76.56 219 ARG A O 1
ATOM 1763 N N . GLY A 1 220 ? -16.984 -15.867 0.77 1 70.94 220 GLY A N 1
ATOM 1764 C CA . GLY A 1 220 ? -17.391 -15.312 2.047 1 70.94 220 GLY A CA 1
ATOM 1765 C C . GLY A 1 220 ? -16.375 -15.516 3.15 1 70.94 220 GLY A C 1
ATOM 1766 O O . GLY A 1 220 ? -16.594 -15.094 4.289 1 70.94 220 GLY A O 1
ATOM 1767 N N . THR A 1 221 ? -15.32 -16.266 2.779 1 73.94 221 THR A N 1
ATOM 1768 C CA . THR A 1 221 ? -14.297 -16.5 3.793 1 73.94 221 THR A CA 1
ATOM 1769 C C . THR A 1 221 ? -13.352 -15.312 3.895 1 73.94 221 THR A C 1
ATOM 1771 O O . THR A 1 221 ? -12.977 -14.719 2.879 1 73.94 221 THR A O 1
ATOM 1774 N N . GLY A 1 222 ? -12.93 -15.055 5.141 1 67.81 222 GLY A N 1
ATOM 1775 C CA . GLY A 1 222 ? -12.047 -13.922 5.371 1 67.81 222 GLY A CA 1
ATOM 1776 C C . GLY A 1 222 ? -12.719 -12.578 5.121 1 67.81 222 GLY A C 1
ATOM 1777 O O . GLY A 1 222 ? -13.945 -12.484 5.113 1 67.81 222 GLY A O 1
ATOM 1778 N N . TYR A 1 223 ? -11.844 -11.609 5.035 1 69.94 223 TYR A N 1
ATOM 1779 C CA . TYR A 1 223 ? -12.492 -10.32 4.84 1 69.94 223 TYR A CA 1
ATOM 1780 C C . TYR A 1 223 ? -12.656 -10.016 3.359 1 69.94 223 TYR A C 1
ATOM 1782 O O . TYR A 1 223 ? -13.422 -9.117 2.986 1 69.94 223 TYR A O 1
ATOM 1790 N N . ARG A 1 224 ? -11.891 -10.844 2.553 1 70.19 224 ARG A N 1
ATOM 1791 C CA . ARG A 1 224 ? -12.023 -10.633 1.114 1 70.19 224 ARG A CA 1
ATOM 1792 C C . ARG A 1 224 ? -13.219 -11.406 0.555 1 70.19 224 ARG A C 1
ATOM 1794 O O . ARG A 1 224 ? -13.586 -11.234 -0.609 1 70.19 224 ARG A O 1
ATOM 1801 N N . GLY A 1 225 ? -14.023 -12.008 1.341 1 63.06 225 GLY A N 1
ATOM 1802 C CA . GLY A 1 225 ? -15.227 -12.703 0.902 1 63.06 225 GLY A CA 1
ATOM 1803 C C . GLY A 1 225 ? -14.93 -13.93 0.059 1 63.06 225 GLY A C 1
ATOM 1804 O O . GLY A 1 225 ? -13.836 -14.055 -0.499 1 63.06 225 GLY A O 1
ATOM 1805 N N . MET B 1 1 ? 3.896 5.367 38 1 22.47 1 MET B N 1
ATOM 1806 C CA . MET B 1 1 ? 3.244 6.496 37.344 1 22.47 1 MET B CA 1
ATOM 1807 C C . MET B 1 1 ? 3.285 6.336 35.844 1 22.47 1 MET B C 1
ATOM 1809 O O . MET B 1 1 ? 4.359 6.184 35.25 1 22.47 1 MET B O 1
ATOM 1813 N N . GLY B 1 2 ? 2.369 5.727 35.156 1 29.09 2 GLY B N 1
ATOM 1814 C CA . GLY B 1 2 ? 2.336 5.289 33.781 1 29.09 2 GLY B CA 1
ATOM 1815 C C . GLY B 1 2 ? 2.553 6.418 32.781 1 29.09 2 GLY B C 1
ATOM 1816 O O . GLY B 1 2 ? 1.896 7.461 32.875 1 29.09 2 GLY B O 1
ATOM 1817 N N . PHE B 1 3 ? 3.707 6.621 32.375 1 34.91 3 PHE B N 1
ATOM 1818 C CA . PHE B 1 3 ? 4.039 7.793 31.562 1 34.91 3 PHE B CA 1
ATOM 1819 C C . PHE B 1 3 ? 2.932 8.094 30.547 1 34.91 3 PHE B C 1
ATOM 1821 O O . PHE B 1 3 ? 2.459 7.195 29.859 1 34.91 3 PHE B O 1
ATOM 1828 N N . MET B 1 4 ? 1.965 8.875 30.875 1 38.69 4 MET B N 1
ATOM 1829 C CA . MET B 1 4 ? 0.93 9.422 30 1 38.69 4 MET B CA 1
ATOM 1830 C C . MET B 1 4 ? 1.494 9.734 28.609 1 38.69 4 MET B C 1
ATOM 1832 O O . MET B 1 4 ? 2.307 10.648 28.469 1 38.69 4 MET B O 1
ATOM 1836 N N . VAL B 1 5 ? 1.867 8.719 27.812 1 49.12 5 VAL B N 1
ATOM 1837 C CA . VAL B 1 5 ? 2.355 8.906 26.453 1 49.12 5 VAL B CA 1
ATOM 1838 C C . VAL B 1 5 ? 1.469 9.914 25.719 1 49.12 5 VAL B C 1
ATOM 1840 O O . VAL B 1 5 ? 0.244 9.773 25.688 1 49.12 5 VAL B O 1
ATOM 1843 N N . ASP B 1 6 ? 1.85 11.188 25.547 1 65.38 6 ASP B N 1
ATOM 1844 C CA . ASP B 1 6 ? 1.221 12.297 24.828 1 65.38 6 ASP B CA 1
ATOM 1845 C C . ASP B 1 6 ? 0.869 11.898 23.406 1 65.38 6 ASP B C 1
ATOM 1847 O O . ASP B 1 6 ? 1.726 11.922 22.516 1 65.38 6 ASP B O 1
ATOM 1851 N N . ARG B 1 7 ? -0.211 11.211 23.281 1 81.31 7 ARG B N 1
ATOM 1852 C CA . ARG B 1 7 ? -0.751 10.828 21.969 1 81.31 7 ARG B CA 1
ATOM 1853 C C . ARG B 1 7 ? -1.425 12.008 21.297 1 81.31 7 ARG B C 1
ATOM 1855 O O . ARG B 1 7 ? -1.656 13.047 21.906 1 81.31 7 ARG B O 1
ATOM 1862 N N . MET B 1 8 ? -1.572 11.789 20 1 86.75 8 MET B N 1
ATOM 1863 C CA . MET B 1 8 ? -2.248 12.859 19.266 1 86.75 8 MET B CA 1
ATOM 1864 C C . MET B 1 8 ? -3.645 13.102 19.828 1 86.75 8 MET B C 1
ATOM 1866 O O . MET B 1 8 ? -4.277 12.188 20.359 1 86.75 8 MET B O 1
ATOM 1870 N N . ARG B 1 9 ? -4.02 14.266 19.812 1 85.19 9 ARG B N 1
ATOM 1871 C CA . ARG B 1 9 ? -5.406 14.594 20.125 1 85.19 9 ARG B CA 1
ATOM 1872 C C . ARG B 1 9 ? -6.332 14.242 18.969 1 85.19 9 ARG B C 1
ATOM 1874 O O . ARG B 1 9 ? -5.941 14.352 17.797 1 85.19 9 ARG B O 1
ATOM 1881 N N . ALA B 1 10 ? -7.5 13.828 19.391 1 88.25 10 ALA B N 1
ATOM 1882 C CA . ALA B 1 10 ? -8.508 13.586 18.359 1 88.25 10 ALA B CA 1
ATOM 1883 C C . ALA B 1 10 ? -8.711 14.828 17.484 1 88.25 10 ALA B C 1
ATOM 1885 O O . ALA B 1 10 ? -8.711 15.953 18 1 88.25 10 ALA B O 1
ATOM 1886 N N . TRP B 1 11 ? -8.836 14.578 16.156 1 90.5 11 TRP B N 1
ATOM 1887 C CA . TRP B 1 11 ? -9.047 15.641 15.172 1 90.5 11 TRP B CA 1
ATOM 1888 C C . TRP B 1 11 ? -10.336 15.406 14.391 1 90.5 11 TRP B C 1
ATOM 1890 O O . TRP B 1 11 ? -10.711 14.258 14.141 1 90.5 11 TRP B O 1
ATOM 1900 N N . SER B 1 12 ? -10.961 16.5 14.172 1 95.81 12 SER B N 1
ATOM 1901 C CA . SER B 1 12 ? -12.07 16.5 13.227 1 95.81 12 SER B CA 1
ATOM 1902 C C . SER B 1 12 ? -11.969 17.656 12.242 1 95.81 12 SER B C 1
ATOM 1904 O O . SER B 1 12 ? -11.5 18.734 12.594 1 95.81 12 SER B O 1
ATOM 1906 N N . PHE B 1 13 ? -12.352 17.391 11.039 1 97.88 13 PHE B N 1
ATOM 1907 C CA . PHE B 1 13 ? -12.344 18.453 10.039 1 97.88 13 PHE B CA 1
ATOM 1908 C C . PHE B 1 13 ? -13.422 18.203 8.992 1 97.88 13 PHE B C 1
ATOM 1910 O O . PHE B 1 13 ? -13.828 17.062 8.758 1 97.88 13 PHE B O 1
ATOM 1917 N N . PRO B 1 14 ? -13.898 19.281 8.391 1 98.56 14 PRO B N 1
ATOM 1918 C CA . PRO B 1 14 ? -14.992 19.156 7.434 1 98.56 14 PRO B CA 1
ATOM 1919 C C . PRO B 1 14 ? -14.531 18.641 6.07 1 98.56 14 PRO B C 1
ATOM 1921 O O . PRO B 1 14 ? -13.359 18.797 5.719 1 98.56 14 PRO B O 1
ATOM 1924 N N . GLY B 1 15 ? -15.484 18.031 5.355 1 98.69 15 GLY B N 1
ATOM 1925 C CA . GLY B 1 15 ? -15.281 17.594 3.982 1 98.69 15 GLY B CA 1
ATOM 1926 C C . GLY B 1 15 ? -16.562 17.141 3.309 1 98.69 15 GLY B C 1
ATOM 1927 O O . GLY B 1 15 ? -17.641 17.688 3.559 1 98.69 15 GLY B O 1
ATOM 1928 N N . GLY B 1 16 ? -16.344 16.203 2.316 1 98.81 16 GLY B N 1
ATOM 1929 C CA . GLY B 1 16 ? -17.484 15.703 1.57 1 98.81 16 GLY B CA 1
ATOM 1930 C C . GLY B 1 16 ? -17.281 14.305 1.016 1 98.81 16 GLY B C 1
ATOM 1931 O O . GLY B 1 16 ? -16.141 13.828 0.92 1 98.81 16 GLY B O 1
ATOM 1932 N N . TYR B 1 17 ? -18.422 13.664 0.806 1 98.69 17 TYR B N 1
ATOM 1933 C CA . TYR B 1 17 ? -18.5 12.383 0.125 1 98.69 17 TYR B CA 1
ATOM 1934 C C . TYR B 1 17 ? -19.438 12.445 -1.069 1 98.69 17 TYR B C 1
ATOM 1936 O O . TYR B 1 17 ? -20.531 13.016 -0.976 1 98.69 17 TYR B O 1
ATOM 1944 N N . GLU B 1 18 ? -18.984 11.922 -2.188 1 98.56 18 GLU B N 1
ATOM 1945 C CA . GLU B 1 18 ? -19.812 11.883 -3.387 1 98.56 18 GLU B CA 1
ATOM 1946 C C . GLU B 1 18 ? -19.656 10.555 -4.129 1 98.56 18 GLU B C 1
ATOM 1948 O O . GLU B 1 18 ? -18.531 10.055 -4.273 1 98.56 18 GLU B O 1
ATOM 1953 N N . ASP B 1 19 ? -20.781 9.969 -4.477 1 97 19 ASP B N 1
ATOM 1954 C CA . ASP B 1 19 ? -20.797 8.812 -5.367 1 97 19 ASP B CA 1
ATOM 1955 C C . ASP B 1 19 ? -21.953 8.891 -6.355 1 97 19 ASP B C 1
ATOM 1957 O O . ASP B 1 19 ? -22.516 9.969 -6.574 1 97 19 ASP B O 1
ATOM 1961 N N . ASP B 1 20 ? -22.234 7.766 -7.055 1 94.81 20 ASP B N 1
ATOM 1962 C CA . ASP B 1 20 ? -23.25 7.754 -8.094 1 94.81 20 ASP B CA 1
ATOM 1963 C C . ASP B 1 20 ? -24.641 7.98 -7.496 1 94.81 20 ASP B C 1
ATOM 1965 O O . ASP B 1 20 ? -25.594 8.258 -8.227 1 94.81 20 ASP B O 1
ATOM 1969 N N . ARG B 1 21 ? -24.781 7.98 -6.168 1 95 21 ARG B N 1
ATOM 1970 C CA . ARG B 1 21 ? -26.078 8.117 -5.523 1 95 21 ARG B CA 1
ATOM 1971 C C . ARG B 1 21 ? -26.266 9.523 -4.953 1 95 21 ARG B C 1
ATOM 1973 O O . ARG B 1 21 ? -27.344 9.867 -4.477 1 95 21 ARG B O 1
ATOM 1980 N N . GLY B 1 22 ? -25.219 10.297 -4.98 1 97 22 GLY B N 1
ATOM 1981 C CA . GLY B 1 22 ? -25.344 11.672 -4.512 1 97 22 GLY B CA 1
ATOM 1982 C C . GLY B 1 22 ? -24.141 12.133 -3.711 1 97 22 GLY B C 1
ATOM 1983 O O . GLY B 1 22 ? -23.125 11.438 -3.631 1 97 22 GLY B O 1
ATOM 1984 N N . ALA B 1 23 ? -24.266 13.391 -3.26 1 98.31 23 ALA B N 1
ATOM 1985 C CA . ALA B 1 23 ? -23.203 14.016 -2.477 1 98.31 23 ALA B CA 1
ATOM 1986 C C . ALA B 1 23 ? -23.734 14.508 -1.135 1 98.31 23 ALA B C 1
ATOM 1988 O O . ALA B 1 23 ? -24.906 14.883 -1.02 1 98.31 23 ALA B O 1
ATOM 1989 N N . GLU B 1 24 ? -22.859 14.484 -0.08 1 98.38 24 GLU B N 1
ATOM 1990 C CA . GLU B 1 24 ? -23.219 15.078 1.202 1 98.38 24 GLU B CA 1
ATOM 1991 C C . GLU B 1 24 ? -21.984 15.57 1.953 1 98.38 24 GLU B C 1
ATOM 1993 O O . GLU B 1 24 ? -20.891 15.039 1.771 1 98.38 24 GLU B O 1
ATOM 1998 N N . PRO B 1 25 ? -22.203 16.625 2.781 1 98.69 25 PRO B N 1
ATOM 1999 C CA . PRO B 1 25 ? -21.125 17 3.691 1 98.69 25 PRO B CA 1
ATOM 2000 C C . PRO B 1 25 ? -20.812 15.922 4.723 1 98.69 25 PRO B C 1
ATOM 2002 O O . PRO B 1 25 ? -21.703 15.172 5.125 1 98.69 25 PRO B O 1
ATOM 2005 N N . VAL B 1 26 ? -19.547 15.852 5.035 1 98.44 26 VAL B N 1
ATOM 2006 C CA . VAL B 1 26 ? -19.078 14.867 6.008 1 98.44 26 VAL B CA 1
ATOM 2007 C C . VAL B 1 26 ? -18.125 15.516 6.996 1 98.44 26 VAL B C 1
ATOM 2009 O O . VAL B 1 26 ? -17.438 16.484 6.656 1 98.44 26 VAL B O 1
ATOM 2012 N N . GLU B 1 27 ? -18.203 15.047 8.25 1 98.62 27 GLU B N 1
ATOM 2013 C CA . GLU B 1 27 ? -17.172 15.352 9.234 1 98.62 27 GLU B CA 1
ATOM 2014 C C . GLU B 1 27 ? -16.203 14.188 9.398 1 98.62 27 GLU B C 1
ATOM 2016 O O . GLU B 1 27 ? -16.594 13.109 9.852 1 98.62 27 GLU B O 1
ATOM 2021 N N . TRP B 1 28 ? -14.977 14.445 9 1 98.25 28 TRP B N 1
ATOM 2022 C CA . TRP B 1 28 ? -13.945 13.422 9.164 1 98.25 28 TRP B CA 1
ATOM 2023 C C . TRP B 1 28 ? -13.367 13.445 10.578 1 98.25 28 TRP B C 1
ATOM 2025 O O . TRP B 1 28 ? -13.133 14.523 11.141 1 98.25 28 TRP B O 1
ATOM 2035 N N . ARG B 1 29 ? -13.117 12.258 11.117 1 96.62 29 ARG B N 1
ATOM 2036 C CA . AR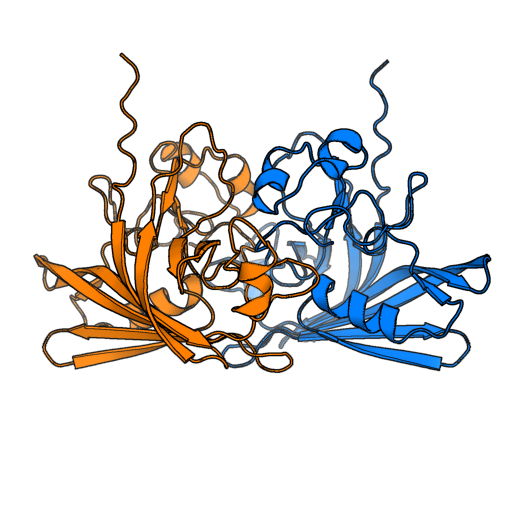G B 1 29 ? -12.562 12.148 12.461 1 96.62 29 ARG B CA 1
ATOM 2037 C C . ARG B 1 29 ? -11.336 11.242 12.477 1 96.62 29 ARG B C 1
ATOM 2039 O O . ARG B 1 29 ? -11.312 10.203 11.805 1 96.62 29 ARG B O 1
ATOM 2046 N N . ILE B 1 30 ? -10.344 11.711 13.156 1 93.56 30 ILE B N 1
ATOM 2047 C CA . ILE B 1 30 ? -9.156 10.914 13.43 1 93.56 30 ILE B CA 1
ATOM 2048 C C . ILE B 1 30 ? -9 10.719 14.938 1 93.56 30 ILE B C 1
ATOM 2050 O O . ILE B 1 30 ? -8.922 11.695 15.688 1 93.56 30 ILE B O 1
ATOM 2054 N N . GLU B 1 31 ? -8.984 9.422 15.305 1 87.69 31 GLU B N 1
ATOM 2055 C CA . GLU B 1 31 ? -8.797 9.102 16.719 1 87.69 31 GLU B CA 1
ATOM 2056 C C . GLU B 1 31 ? -7.387 8.578 16.984 1 87.69 31 GLU B C 1
ATOM 2058 O O . GLU B 1 31 ? -6.816 7.871 16.156 1 87.69 31 GLU B O 1
ATOM 2063 N N . PRO B 1 32 ? -6.93 8.969 18.219 1 80.38 32 PRO B N 1
ATOM 2064 C CA . PRO B 1 32 ? -5.629 8.391 18.578 1 80.38 32 PRO B CA 1
ATOM 2065 C C . PRO B 1 32 ? -5.656 6.863 18.625 1 80.38 32 PRO B C 1
ATOM 2067 O O . PRO B 1 32 ? -6.684 6.273 18.969 1 80.38 32 PRO B O 1
ATOM 2070 N N . ASP B 1 33 ? -4.488 6.285 18.172 1 71.69 33 ASP B N 1
ATOM 2071 C CA . ASP B 1 33 ? -4.355 4.836 18.266 1 71.69 33 ASP B CA 1
ATOM 2072 C C . ASP B 1 33 ? -4.504 4.355 19.703 1 71.69 33 ASP B C 1
ATOM 2074 O O . ASP B 1 33 ? -4.012 5 20.641 1 71.69 33 ASP B O 1
ATOM 2078 N N . GLU B 1 34 ? -5.527 3.586 19.984 1 59.09 34 GLU B N 1
ATOM 2079 C CA . GLU B 1 34 ? -5.527 3.008 21.328 1 59.09 34 GLU B CA 1
ATOM 2080 C C . GLU B 1 34 ? -4.387 2.008 21.5 1 59.09 34 GLU B C 1
ATOM 2082 O O . GLU B 1 34 ? -4.004 1.328 20.547 1 59.09 34 GLU B O 1
ATOM 2087 N N . VAL B 1 35 ? -3.547 2.164 22.594 1 48.09 35 VAL B N 1
ATOM 2088 C CA . VAL B 1 35 ? -2.396 1.346 22.953 1 48.09 35 VAL B CA 1
ATOM 2089 C C . VAL B 1 35 ? -2.633 -0.1 22.516 1 48.09 35 VAL B C 1
ATOM 2091 O O . VAL B 1 35 ? -1.707 -0.776 22.062 1 48.09 35 VAL B O 1
ATOM 2094 N N . SER B 1 36 ? -3.754 -0.537 22.891 1 42.88 36 SER B N 1
ATOM 2095 C CA . SER B 1 36 ? -3.975 -1.968 22.719 1 42.88 36 SER B CA 1
ATOM 2096 C C . SER B 1 36 ? -4.102 -2.328 21.25 1 42.88 36 SER B C 1
ATOM 2098 O O . SER B 1 36 ? -4.074 -3.506 20.875 1 42.88 36 SER B O 1
ATOM 2100 N N . ASP B 1 37 ? -4.59 -1.257 20.5 1 47.56 37 ASP B N 1
ATOM 2101 C CA . ASP B 1 37 ? -5.039 -1.637 19.156 1 47.56 37 ASP B CA 1
ATOM 2102 C C . ASP B 1 37 ? -3.893 -1.559 18.156 1 47.56 37 ASP B C 1
ATOM 2104 O O . ASP B 1 37 ? -3.34 -0.482 17.906 1 47.56 37 ASP B O 1
ATOM 2108 N N . SER B 1 38 ? -3.17 -2.379 18.391 1 45.66 38 SER B N 1
ATOM 2109 C CA . SER B 1 38 ? -2.137 -2.535 17.375 1 45.66 38 SER B CA 1
ATOM 2110 C C . SER B 1 38 ? -2.67 -2.184 15.984 1 45.66 38 SER B C 1
ATOM 2112 O O . SER B 1 38 ? -2.98 -3.072 15.188 1 45.66 38 SER B O 1
ATOM 2114 N N . ARG B 1 39 ? -3.531 -0.922 16.062 1 51.28 39 ARG B N 1
ATOM 2115 C CA . ARG B 1 39 ? -3.959 -0.595 14.703 1 51.28 39 ARG B CA 1
ATOM 2116 C C . ARG B 1 39 ? -2.766 -0.517 13.75 1 51.28 39 ARG B C 1
ATOM 2118 O O . ARG B 1 39 ? -1.767 0.137 14.062 1 51.28 39 ARG B O 1
ATOM 2125 N N . GLU B 1 40 ? -2.754 -1.374 12.867 1 70.19 40 GLU B N 1
ATOM 2126 C CA . GLU B 1 40 ? -1.555 -1.439 12.039 1 70.19 40 GLU B CA 1
ATOM 2127 C C . GLU B 1 40 ? -1.677 -0.53 10.82 1 70.19 40 GLU B C 1
ATOM 2129 O O . GLU B 1 40 ? -0.747 -0.432 10.016 1 70.19 40 GLU B O 1
ATOM 2134 N N . LEU B 1 41 ? -3.023 0.262 10.898 1 77.12 41 LEU B N 1
ATOM 2135 C CA . LEU B 1 41 ? -3.117 1.194 9.773 1 77.12 41 LEU B CA 1
ATOM 2136 C C . LEU B 1 41 ? -3.674 2.537 10.234 1 77.12 41 LEU B C 1
ATOM 2138 O O . LEU B 1 41 ? -4.383 2.611 11.242 1 77.12 41 LEU B O 1
ATOM 2142 N N . PHE B 1 42 ? -3.35 3.607 9.609 1 86.5 42 PHE B N 1
ATOM 2143 C CA . PHE B 1 42 ? -4.02 4.895 9.766 1 86.5 42 PHE B CA 1
ATOM 2144 C C . PHE B 1 42 ? -5.465 4.812 9.297 1 86.5 42 PHE B C 1
ATOM 2146 O O . PHE B 1 42 ? -5.754 4.199 8.266 1 86.5 42 PHE B O 1
ATOM 2153 N N . ASP B 1 43 ? -6.387 5.402 10.094 1 89.38 43 ASP B N 1
ATOM 2154 C CA . ASP B 1 43 ? -7.766 5.367 9.617 1 89.38 43 ASP B CA 1
ATOM 2155 C C . ASP B 1 43 ? -8.508 6.645 9.984 1 89.38 43 ASP B C 1
ATOM 2157 O O . ASP B 1 43 ? -8.195 7.277 11 1 89.38 43 ASP B O 1
ATOM 2161 N N . LEU B 1 44 ? -9.414 7 9.094 1 93.44 44 LEU B N 1
ATOM 2162 C CA . LEU B 1 44 ? -10.438 8.023 9.281 1 93.44 44 LEU B CA 1
ATOM 2163 C C . LEU B 1 44 ? -11.781 7.387 9.617 1 93.44 44 LEU B C 1
ATOM 2165 O O . LEU B 1 44 ? -12.055 6.246 9.234 1 93.44 44 LEU B O 1
ATOM 2169 N N . GLU B 1 45 ? -12.523 8.172 10.328 1 95.38 45 GLU B N 1
ATOM 2170 C CA . GLU B 1 45 ? -13.898 7.762 10.594 1 95.38 45 GLU B CA 1
ATOM 2171 C C . GLU B 1 45 ? -14.883 8.852 10.188 1 95.38 45 GLU B C 1
ATOM 2173 O O . GLU B 1 45 ? -14.555 10.039 10.219 1 95.38 45 GLU B O 1
ATOM 2178 N N . ALA B 1 46 ? -16.047 8.414 9.797 1 97.44 46 ALA B N 1
ATOM 2179 C CA . ALA B 1 46 ? -17.125 9.336 9.461 1 97.44 46 ALA B CA 1
ATOM 2180 C C . ALA B 1 46 ? -18.484 8.625 9.492 1 97.44 46 ALA B C 1
ATOM 2182 O O . ALA B 1 46 ? -18.531 7.398 9.617 1 97.44 46 ALA B O 1
ATOM 2183 N N . VAL B 1 47 ? -19.5 9.398 9.531 1 97.75 47 VAL B N 1
ATOM 2184 C CA . VAL B 1 47 ? -20.859 8.922 9.258 1 97.75 47 VAL B CA 1
ATOM 2185 C C . VAL B 1 47 ? -21.328 9.438 7.898 1 97.75 47 VAL B C 1
ATOM 2187 O O . VAL B 1 47 ? -21.344 10.648 7.664 1 97.75 47 VAL B O 1
ATOM 2190 N N . ILE B 1 48 ? -21.609 8.523 7.004 1 97.94 48 ILE B N 1
ATOM 2191 C CA . ILE B 1 48 ? -22.094 8.844 5.668 1 97.94 48 ILE B CA 1
ATOM 2192 C C . ILE B 1 48 ? -23.469 8.195 5.449 1 97.94 48 ILE B C 1
ATOM 2194 O O . ILE B 1 48 ? -23.609 6.977 5.539 1 97.94 48 ILE B O 1
ATOM 2198 N N . ARG B 1 49 ? -24.438 9.078 5.164 1 96.75 49 ARG B N 1
ATOM 2199 C CA . ARG B 1 49 ? -25.812 8.617 4.977 1 96.75 49 ARG B CA 1
ATOM 2200 C C . ARG B 1 49 ? -26.266 7.75 6.148 1 96.75 49 ARG B C 1
ATOM 2202 O O . ARG B 1 49 ? -26.859 6.691 5.949 1 96.75 49 ARG B O 1
ATOM 2209 N N . GLY B 1 50 ? -25.797 8.125 7.277 1 95.56 50 GLY B N 1
ATOM 2210 C CA . GLY B 1 50 ? -26.234 7.477 8.5 1 95.56 50 GLY B CA 1
ATOM 2211 C C . GLY B 1 50 ? -25.438 6.227 8.836 1 95.56 50 GLY B C 1
ATOM 2212 O O . GLY B 1 50 ? -25.672 5.59 9.867 1 95.56 50 GLY B O 1
ATOM 2213 N N . VAL B 1 51 ? -24.469 5.8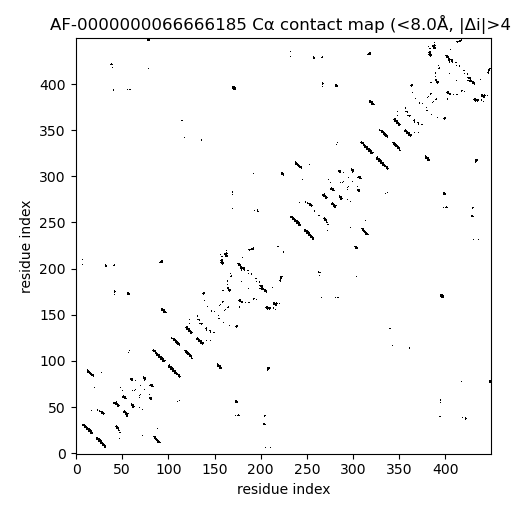48 8.031 1 96.62 51 VAL B N 1
ATOM 2214 C CA . VAL B 1 51 ? -23.688 4.641 8.242 1 96.62 51 VAL B CA 1
ATOM 2215 C C . VAL B 1 51 ? -22.281 5.02 8.711 1 96.62 51 VAL B C 1
ATOM 2217 O O . VAL B 1 51 ? -21.609 5.859 8.102 1 96.62 51 VAL B O 1
ATOM 2220 N N . ARG B 1 52 ? -21.859 4.402 9.789 1 95.44 52 ARG B N 1
ATOM 2221 C CA . ARG B 1 52 ? -20.484 4.605 10.25 1 95.44 52 ARG B CA 1
ATOM 2222 C C . ARG B 1 52 ? -19.484 3.906 9.328 1 95.44 52 ARG B C 1
ATOM 2224 O O . ARG B 1 52 ? -19.656 2.729 9.008 1 95.44 52 ARG B O 1
ATOM 2231 N N . VAL B 1 53 ? -18.5 4.691 8.883 1 95.31 53 VAL B N 1
ATOM 2232 C CA . VAL B 1 53 ? -17.469 4.16 8 1 95.31 53 VAL B CA 1
ATOM 2233 C C . VAL B 1 53 ? -16.094 4.449 8.586 1 95.31 53 VAL B C 1
ATOM 2235 O O . VAL B 1 53 ? -15.93 5.371 9.391 1 95.31 53 VAL B O 1
ATOM 2238 N N . ARG B 1 54 ? -15.172 3.65 8.219 1 93.06 54 ARG B N 1
ATOM 2239 C CA . ARG B 1 54 ? -13.789 3.848 8.648 1 93.06 54 ARG B CA 1
ATOM 2240 C C . ARG B 1 54 ? -12.805 3.365 7.59 1 93.06 54 ARG B C 1
ATOM 2242 O O . ARG B 1 54 ? -13.18 2.605 6.691 1 93.06 54 ARG B O 1
ATOM 2249 N N . GLY B 1 55 ? -11.57 3.809 7.691 1 92.56 55 GLY B N 1
ATOM 2250 C CA . GLY B 1 55 ? -10.492 3.393 6.809 1 92.56 55 GLY B CA 1
ATOM 2251 C C . GLY B 1 55 ? -9.656 4.555 6.293 1 92.56 55 GLY B C 1
ATOM 2252 O O . GLY B 1 55 ? -9.75 5.668 6.812 1 92.56 55 GLY B O 1
ATOM 2253 N N . ASP B 1 56 ? -8.805 4.254 5.383 1 93.69 56 ASP B N 1
ATOM 2254 C CA . ASP B 1 56 ? -8.078 5.289 4.648 1 93.69 56 ASP B CA 1
ATOM 2255 C C . ASP B 1 56 ? -8.922 5.84 3.5 1 93.69 56 ASP B C 1
ATOM 2257 O O . ASP B 1 56 ? -10.008 5.332 3.219 1 93.69 56 ASP B O 1
ATOM 2261 N N . LEU B 1 57 ? -8.445 6.879 2.912 1 95.31 57 LEU B N 1
ATOM 2262 C CA . LEU B 1 57 ? -9.156 7.488 1.796 1 95.31 57 LEU B CA 1
ATOM 2263 C C . LEU B 1 57 ? -9.375 6.48 0.674 1 95.31 57 LEU B C 1
ATOM 2265 O O . LEU B 1 57 ? -10.359 6.57 -0.061 1 95.31 57 LEU B O 1
ATOM 2269 N N . GLU B 1 58 ? -8.516 5.512 0.579 1 91.62 58 GLU B N 1
ATOM 2270 C CA . GLU B 1 58 ? -8.586 4.602 -0.56 1 91.62 58 GLU B CA 1
ATOM 2271 C C . GLU B 1 58 ? -9.383 3.348 -0.217 1 91.62 58 GLU B C 1
ATOM 2273 O O . GLU B 1 58 ? -9.695 2.541 -1.098 1 91.62 58 GLU B O 1
ATOM 2278 N N . ASP B 1 59 ? -9.734 3.174 1.046 1 91.75 59 ASP B N 1
ATOM 2279 C CA . ASP B 1 59 ? -10.391 1.912 1.381 1 91.75 59 ASP B CA 1
ATOM 2280 C C . ASP B 1 59 ? -11.414 2.104 2.498 1 91.75 59 ASP B C 1
ATOM 2282 O O . ASP B 1 59 ? -11.469 1.312 3.441 1 91.75 59 ASP B O 1
ATOM 2286 N N . LEU B 1 60 ? -12.211 3.113 2.383 1 93.88 60 LEU B N 1
ATOM 2287 C CA . LEU B 1 60 ? -13.281 3.33 3.348 1 93.88 60 LEU B CA 1
ATOM 2288 C C . LEU B 1 60 ? -14.234 2.141 3.379 1 93.88 60 LEU B C 1
ATOM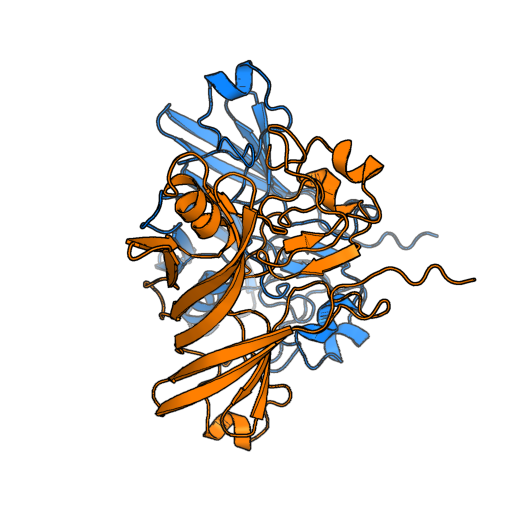 2290 O O . LEU B 1 60 ? -14.625 1.625 2.33 1 93.88 60 LEU B O 1
ATOM 2294 N N . THR B 1 61 ? -14.602 1.732 4.617 1 92.62 61 THR B N 1
ATOM 2295 C CA . THR B 1 61 ? -15.391 0.524 4.809 1 92.62 61 THR B CA 1
ATOM 2296 C C . THR B 1 61 ? -16.469 0.748 5.867 1 92.62 61 THR B C 1
ATOM 2298 O O . THR B 1 61 ? -16.172 1.249 6.957 1 92.62 61 THR B O 1
ATOM 2301 N N . PRO B 1 62 ? -17.703 0.341 5.555 1 92.81 62 PRO B N 1
ATOM 2302 C CA . PRO B 1 62 ? -18.719 0.395 6.613 1 92.81 62 PRO B CA 1
ATOM 2303 C C . PRO B 1 62 ? -18.422 -0.558 7.766 1 92.81 62 PRO B C 1
ATOM 2305 O O . PRO B 1 62 ? -17.906 -1.659 7.547 1 92.81 62 PRO B O 1
ATOM 2308 N N . TYR B 1 63 ? -18.734 -0.163 8.93 1 87.81 63 TYR B N 1
ATOM 2309 C CA . TYR B 1 63 ? -18.562 -1.012 10.102 1 87.81 63 TYR B CA 1
ATOM 2310 C C . TYR B 1 63 ? -19.375 -2.287 9.977 1 87.81 63 TYR B C 1
ATOM 2312 O O . TYR B 1 63 ? -18.969 -3.352 10.445 1 87.81 63 TYR B O 1
ATOM 2320 N N . SER B 1 64 ? -20.531 -2.111 9.438 1 81.12 64 SER B N 1
ATOM 2321 C CA . SER B 1 64 ? -21.422 -3.244 9.18 1 81.12 64 SER B CA 1
ATOM 2322 C C . SER B 1 64 ? -21.969 -3.205 7.754 1 81.12 64 SER B C 1
ATOM 2324 O O . SER B 1 64 ? -22.5 -2.182 7.312 1 81.12 64 SER B O 1
ATOM 2326 N N . ALA B 1 65 ? -21.609 -4.273 7.023 1 76.25 65 ALA B N 1
ATOM 2327 C CA . ALA B 1 65 ? -22.141 -4.371 5.664 1 76.25 65 ALA B CA 1
ATOM 2328 C C . ALA B 1 65 ? -23.516 -5.031 5.656 1 76.25 65 ALA B C 1
ATOM 2330 O O . ALA B 1 65 ? -23.75 -5.98 4.902 1 76.25 65 ALA B O 1
ATOM 2331 N N . ASP B 1 66 ? -24.344 -4.418 6.398 1 82.38 66 ASP B N 1
ATOM 2332 C CA . ASP B 1 66 ? -25.688 -4.965 6.477 1 82.38 66 ASP B CA 1
ATOM 2333 C C . ASP B 1 66 ? -26.516 -4.57 5.254 1 82.38 66 ASP B C 1
ATOM 2335 O O . ASP B 1 66 ? -26 -3.98 4.309 1 82.38 66 ASP B O 1
ATOM 2339 N N . THR B 1 67 ? -27.656 -5.062 5.195 1 84.31 67 THR B N 1
ATOM 2340 C CA . THR B 1 67 ? -28.547 -4.84 4.055 1 84.31 67 THR B CA 1
ATOM 2341 C C . THR B 1 67 ? -28.672 -3.348 3.754 1 84.31 67 THR B C 1
ATOM 2343 O O . THR B 1 67 ? -28.656 -2.941 2.59 1 84.31 67 THR B O 1
ATOM 2346 N N . HIS B 1 68 ? -28.703 -2.615 4.754 1 88.56 68 HIS B N 1
ATOM 2347 C CA . HIS B 1 68 ? -28.844 -1.176 4.566 1 88.56 68 HIS B CA 1
ATOM 2348 C C . HIS B 1 68 ? -27.641 -0.591 3.848 1 88.56 68 HIS B C 1
ATOM 2350 O O . HIS B 1 68 ? -27.781 0.12 2.852 1 88.56 68 HIS B O 1
ATOM 2356 N N . ALA B 1 69 ? -26.5 -0.858 4.32 1 89.5 69 ALA B N 1
ATOM 2357 C CA . ALA B 1 69 ? -25.266 -0.364 3.701 1 89.5 69 ALA B CA 1
ATOM 2358 C C . ALA B 1 69 ? -25.172 -0.787 2.238 1 89.5 69 ALA B C 1
ATOM 2360 O O . ALA B 1 69 ? -24.781 0.002 1.381 1 89.5 69 ALA B O 1
ATOM 2361 N N . ARG B 1 70 ? -25.656 -1.938 1.959 1 89.25 70 ARG B N 1
ATOM 2362 C CA . ARG B 1 70 ? -25.578 -2.477 0.605 1 89.25 70 ARG B CA 1
ATOM 2363 C C . ARG B 1 70 ? -26.547 -1.763 -0.324 1 89.25 70 ARG B C 1
ATOM 2365 O O . ARG B 1 70 ? -26.328 -1.708 -1.536 1 89.25 70 ARG B O 1
ATOM 2372 N N . GLU B 1 71 ? -27.531 -1.261 0.23 1 91.5 71 GLU B N 1
ATOM 2373 C CA . GLU B 1 71 ? -28.547 -0.571 -0.559 1 91.5 71 GLU B CA 1
ATOM 2374 C C . GLU B 1 71 ? -28.125 0.858 -0.881 1 91.5 71 GLU B C 1
ATOM 2376 O O . GLU B 1 71 ? -28.469 1.394 -1.934 1 91.5 71 GLU B O 1
ATOM 2381 N N . ILE B 1 72 ? -27.344 1.408 0.002 1 93.88 72 ILE B N 1
ATOM 2382 C CA . ILE B 1 72 ? -27.141 2.846 -0.15 1 93.88 72 ILE B CA 1
ATOM 2383 C C . ILE B 1 72 ? -25.734 3.125 -0.659 1 93.88 72 ILE B C 1
ATOM 2385 O O . ILE B 1 72 ? -25.406 4.254 -1.033 1 93.88 72 ILE B O 1
ATOM 2389 N N . PHE B 1 73 ? -24.844 2.107 -0.663 1 94.81 73 PHE B N 1
ATOM 2390 C CA . PHE B 1 73 ? -23.5 2.264 -1.173 1 94.81 73 PHE B CA 1
ATOM 2391 C C . PHE B 1 73 ? -23.219 1.26 -2.287 1 94.81 73 PHE B C 1
ATOM 2393 O O . PHE B 1 73 ? -23.844 0.202 -2.348 1 94.81 73 PHE B O 1
ATOM 2400 N N . SER B 1 74 ? -22.344 1.736 -3.174 1 92.25 74 SER B N 1
ATOM 2401 C CA . SER B 1 74 ? -21.656 0.743 -3.996 1 92.25 74 SER B CA 1
ATOM 2402 C C . SER B 1 74 ? -20.484 0.125 -3.25 1 92.25 74 SER B C 1
ATOM 2404 O O . SER B 1 74 ? -19.531 0.822 -2.902 1 92.25 74 SER B O 1
ATOM 2406 N N . LEU B 1 75 ? -20.547 -1.188 -3.033 1 89.12 75 LEU B N 1
ATOM 2407 C CA . LEU B 1 75 ? -19.5 -1.874 -2.281 1 89.12 75 LEU B CA 1
ATOM 2408 C C . LEU B 1 75 ? -18.719 -2.83 -3.18 1 89.12 75 LEU B C 1
ATOM 2410 O O . LEU B 1 75 ? -19.312 -3.488 -4.043 1 89.12 75 LEU B O 1
ATOM 2414 N N . ASP B 1 76 ? -17.453 -2.791 -2.955 1 83.31 76 ASP B N 1
ATOM 2415 C CA . ASP B 1 76 ? -16.641 -3.824 -3.582 1 83.31 76 ASP B CA 1
ATOM 2416 C C . ASP B 1 76 ? -17 -5.207 -3.047 1 83.31 76 ASP B C 1
ATOM 2418 O O . ASP B 1 76 ? -16.984 -5.434 -1.836 1 83.31 76 ASP B O 1
ATOM 2422 N N . GLY B 1 77 ? -17.297 -6.094 -3.916 1 75.56 77 GLY B N 1
ATOM 2423 C CA . GLY B 1 77 ? -17.797 -7.41 -3.549 1 75.56 77 GLY B CA 1
ATOM 2424 C C . GLY B 1 77 ? -16.766 -8.25 -2.809 1 75.56 77 GLY B C 1
ATOM 2425 O O . GLY B 1 77 ? -17.125 -9.195 -2.105 1 75.56 77 GLY B O 1
ATOM 2426 N N . ARG B 1 78 ? -15.57 -7.926 -2.898 1 73.25 78 ARG B N 1
ATOM 2427 C CA . ARG B 1 78 ? -14.516 -8.734 -2.295 1 73.25 78 ARG B CA 1
ATOM 2428 C C . ARG B 1 78 ? -14.062 -8.141 -0.967 1 73.25 78 ARG B C 1
ATOM 2430 O O . ARG B 1 78 ? -14.055 -8.828 0.057 1 73.25 78 ARG B O 1
ATOM 2437 N N . SER B 1 79 ? -13.859 -6.836 -0.894 1 77.75 79 SER B N 1
ATOM 2438 C CA . SER B 1 79 ? -13.266 -6.203 0.28 1 77.75 79 SER B CA 1
ATOM 2439 C C . SER B 1 79 ? -14.336 -5.602 1.187 1 77.75 79 SER B C 1
ATOM 2441 O O . SER B 1 79 ? -14.07 -5.309 2.354 1 77.75 79 SER B O 1
ATOM 2443 N N . GLY B 1 80 ? -15.477 -5.363 0.615 1 82.75 80 GLY B N 1
ATOM 2444 C CA . GLY B 1 80 ? -16.516 -4.668 1.37 1 82.75 80 GLY B CA 1
ATOM 2445 C C . GLY B 1 80 ? -16.281 -3.17 1.456 1 82.75 80 GLY B C 1
ATOM 2446 O O . GLY B 1 80 ? -17.062 -2.453 2.088 1 82.75 80 GLY B O 1
ATOM 2447 N N . ASN B 1 81 ? -15.305 -2.705 0.753 1 90.19 81 ASN B N 1
ATOM 2448 C CA . ASN B 1 81 ? -15.023 -1.274 0.724 1 90.19 81 ASN B CA 1
ATOM 2449 C C . ASN B 1 81 ? -16.031 -0.517 -0.124 1 90.19 81 ASN B C 1
ATOM 2451 O O . ASN B 1 81 ? -16.609 -1.073 -1.064 1 90.19 81 ASN B O 1
ATOM 2455 N N . LEU B 1 82 ? -16.188 0.712 0.274 1 93.44 82 LEU B N 1
ATOM 2456 C CA . LEU B 1 82 ? -16.891 1.6 -0.652 1 93.44 82 LEU B CA 1
ATOM 2457 C C . LEU B 1 82 ? -16.156 1.67 -1.989 1 93.44 82 LEU B C 1
ATOM 2459 O O . LEU B 1 82 ? -14.93 1.543 -2.039 1 93.44 82 LEU B O 1
ATOM 2463 N N . ALA B 1 83 ? -17 1.821 -3.039 1 92.75 83 ALA B N 1
ATOM 2464 C CA . ALA B 1 83 ? -16.406 1.871 -4.371 1 92.75 83 ALA B CA 1
ATOM 2465 C C . ALA B 1 83 ? -16.875 3.102 -5.141 1 92.75 83 ALA B C 1
ATOM 2467 O O . ALA B 1 83 ? -17.984 3.59 -4.918 1 92.75 83 ALA B O 1
ATOM 2468 N N . ARG B 1 84 ? -16.016 3.641 -5.996 1 93.44 84 ARG B N 1
ATOM 2469 C CA . ARG B 1 84 ? -16.328 4.695 -6.953 1 93.44 84 ARG B CA 1
ATOM 2470 C C . ARG B 1 84 ? -16.844 5.945 -6.238 1 93.44 84 ARG B C 1
ATOM 2472 O O . ARG B 1 84 ? -17.938 6.438 -6.539 1 93.44 84 ARG B O 1
ATOM 2479 N N . TYR B 1 85 ? -16.078 6.395 -5.438 1 97.19 85 TYR B N 1
ATOM 2480 C CA . TYR B 1 85 ? -16.469 7.59 -4.699 1 97.19 85 TYR B CA 1
ATOM 2481 C C . TYR B 1 85 ? -15.398 8.672 -4.797 1 97.19 85 TYR B C 1
ATOM 2483 O O . TYR B 1 85 ? -14.273 8.391 -5.207 1 97.19 85 TYR B O 1
ATOM 2491 N N . THR B 1 86 ? -15.797 9.867 -4.516 1 98.06 86 THR B N 1
ATOM 2492 C CA . THR B 1 86 ? -14.93 11.023 -4.305 1 98.06 86 THR B CA 1
ATOM 2493 C C . THR B 1 86 ? -15.094 11.57 -2.893 1 98.06 86 THR B C 1
ATOM 2495 O O . THR B 1 86 ? -16.219 11.711 -2.402 1 98.06 86 THR B O 1
ATOM 2498 N N . VAL B 1 87 ? -13.93 11.812 -2.227 1 98.56 87 VAL B N 1
ATOM 2499 C CA . VAL B 1 87 ? -14 12.445 -0.914 1 98.56 87 VAL B CA 1
ATOM 2500 C C . VAL B 1 87 ? -13.18 13.734 -0.922 1 98.56 87 VAL B C 1
ATOM 2502 O O . VAL B 1 87 ? -12.195 13.852 -1.654 1 98.56 87 VAL B O 1
ATOM 2505 N N . THR B 1 88 ? -13.609 14.711 -0.157 1 98.81 88 THR B N 1
ATOM 2506 C CA . THR B 1 88 ? -12.914 15.977 0.037 1 98.81 88 THR B CA 1
ATOM 2507 C C . THR B 1 88 ? -12.703 16.25 1.522 1 98.81 88 THR B C 1
ATOM 2509 O O . THR B 1 88 ? -13.305 15.602 2.375 1 98.81 88 THR B O 1
ATOM 2512 N N . GLY B 1 89 ? -11.805 17.156 1.789 1 98.62 89 GLY B N 1
ATOM 2513 C CA . GLY B 1 89 ? -11.594 17.562 3.168 1 98.62 89 GLY B CA 1
ATOM 2514 C C . GLY B 1 89 ? -10.734 18.812 3.299 1 98.62 89 GLY B C 1
ATOM 2515 O O . GLY B 1 89 ? -10.016 19.172 2.367 1 98.62 89 GLY B O 1
ATOM 2516 N N . GLU B 1 90 ? -10.938 19.438 4.422 1 98.5 90 GLU B N 1
ATOM 2517 C CA . GLU B 1 90 ? -10.102 20.562 4.844 1 98.5 90 GLU B CA 1
ATOM 2518 C C . GLU B 1 90 ? -9.156 20.156 5.973 1 98.5 90 GLU B C 1
ATOM 2520 O O . GLU B 1 90 ? -9.484 20.328 7.148 1 98.5 90 GLU B O 1
ATOM 2525 N N . LEU B 1 91 ? -8.023 19.734 5.594 1 97.75 91 LEU B N 1
ATOM 2526 C CA . LEU B 1 91 ? -7.055 19.188 6.535 1 97.75 91 LEU B CA 1
ATOM 2527 C C . LEU B 1 91 ? -6.297 20.312 7.246 1 97.75 91 LEU B C 1
ATOM 2529 O O . LEU B 1 91 ? -5.594 21.094 6.605 1 97.75 91 LEU B O 1
ATOM 2533 N N . PRO B 1 92 ? -6.41 20.344 8.562 1 97.31 92 PRO B N 1
ATOM 2534 C CA . PRO B 1 92 ? -5.633 21.359 9.281 1 97.31 92 PRO B CA 1
ATOM 2535 C C . PRO B 1 92 ? -4.125 21.172 9.125 1 97.31 92 PRO B C 1
ATOM 2537 O O . PRO B 1 92 ? -3.646 20.031 9.102 1 97.31 92 PRO B O 1
ATOM 2540 N N . CYS B 1 93 ? -3.43 22.297 9.008 1 97.88 93 CYS B N 1
ATOM 2541 C CA . CYS B 1 93 ? -1.975 22.219 8.938 1 97.88 93 CYS B CA 1
ATOM 2542 C C . CYS B 1 93 ? -1.342 23.469 9.539 1 97.88 93 CYS B C 1
ATOM 2544 O O . CYS B 1 93 ? -2.039 24.438 9.852 1 97.88 93 CYS B O 1
ATOM 2546 N N . THR B 1 94 ? -0.08 23.344 9.828 1 98.06 94 THR B N 1
ATOM 2547 C CA . THR B 1 94 ? 0.689 24.469 10.352 1 98.06 94 THR B CA 1
ATOM 2548 C C . THR B 1 94 ? 1.782 24.875 9.367 1 98.06 94 THR B C 1
ATOM 2550 O O . THR B 1 94 ? 2.535 24.031 8.883 1 98.06 94 THR B O 1
ATOM 2553 N N . VAL B 1 95 ? 1.782 26.156 9.055 1 98.06 95 VAL B N 1
ATOM 2554 C CA . VAL B 1 95 ? 2.814 26.719 8.195 1 98.06 95 VAL B CA 1
ATOM 2555 C C . VAL B 1 95 ? 3.637 27.75 8.969 1 98.06 95 VAL B C 1
ATOM 2557 O O . VAL B 1 95 ? 3.098 28.484 9.789 1 98.06 95 VAL B O 1
ATOM 2560 N N . GLU B 1 96 ? 4.906 27.656 8.75 1 97.44 96 GLU B N 1
ATOM 2561 C CA . GLU B 1 96 ? 5.785 28.703 9.273 1 97.44 96 GLU B CA 1
ATOM 2562 C C . GLU B 1 96 ? 6.109 29.734 8.211 1 97.44 96 GLU B C 1
ATOM 2564 O O . GLU B 1 96 ? 6.598 29.391 7.129 1 97.44 96 GLU B O 1
ATOM 2569 N N . VAL B 1 97 ? 5.797 31 8.461 1 96.19 97 VAL B N 1
ATOM 2570 C CA . VAL B 1 97 ? 6.09 32.125 7.578 1 96.19 97 VAL B CA 1
ATOM 2571 C C . VAL B 1 97 ? 7.027 33.094 8.281 1 96.19 97 VAL B C 1
ATOM 2573 O O . VAL B 1 97 ? 6.629 33.781 9.219 1 96.19 97 VAL B O 1
ATOM 2576 N N . SER B 1 98 ? 8.266 33.125 7.793 1 93.88 98 SER B N 1
ATOM 2577 C CA . SER B 1 98 ? 9.266 34.031 8.359 1 93.88 98 SER B CA 1
ATOM 2578 C C . SER B 1 98 ? 9.375 33.875 9.867 1 93.88 98 SER B C 1
ATOM 2580 O O . SER B 1 98 ? 9.344 34.844 10.617 1 93.88 98 SER B O 1
ATOM 2582 N N . GLY B 1 99 ? 9.344 32.625 10.242 1 92.31 99 GLY B N 1
ATOM 2583 C CA . GLY B 1 99 ? 9.594 32.312 11.633 1 92.31 99 GLY B CA 1
ATOM 2584 C C . GLY B 1 99 ? 8.336 32.281 12.477 1 92.31 99 GLY B C 1
ATOM 2585 O O . GLY B 1 99 ? 8.375 31.906 13.656 1 92.31 99 GLY B O 1
ATOM 2586 N N . VAL B 1 100 ? 7.184 32.656 11.922 1 95.56 100 VAL B N 1
ATOM 2587 C CA . VAL B 1 100 ? 5.93 32.719 12.664 1 95.56 100 VAL B CA 1
ATOM 2588 C C . VAL B 1 100 ? 5.035 31.547 12.234 1 95.56 100 VAL B C 1
ATOM 2590 O O . VAL B 1 100 ? 4.797 31.344 11.047 1 95.56 100 VAL B O 1
ATOM 2593 N N . ARG B 1 101 ? 4.523 30.844 13.227 1 96.44 101 ARG B N 1
ATOM 2594 C CA . ARG B 1 101 ? 3.633 29.719 12.938 1 96.44 101 ARG B CA 1
ATOM 2595 C C . ARG B 1 101 ? 2.207 30.203 12.695 1 96.44 101 ARG B C 1
ATOM 2597 O O . ARG B 1 101 ? 1.702 31.062 13.422 1 96.44 101 ARG B O 1
ATOM 2604 N N . ARG B 1 102 ? 1.585 29.641 11.664 1 97.12 102 ARG B N 1
ATOM 2605 C CA . ARG B 1 102 ? 0.205 29.953 11.305 1 97.12 102 ARG B CA 1
ATOM 2606 C C . ARG B 1 102 ? -0.608 28.688 11.078 1 97.12 102 ARG B C 1
ATOM 2608 O O . ARG B 1 102 ? -0.116 27.734 10.484 1 97.12 102 ARG B O 1
ATOM 2615 N N . ALA B 1 103 ? -1.81 28.766 11.641 1 97.06 103 ALA B N 1
ATOM 2616 C CA . ALA B 1 103 ? -2.756 27.688 11.352 1 97.06 103 ALA B CA 1
ATOM 2617 C C . ALA B 1 103 ? -3.387 27.875 9.969 1 97.06 103 ALA B C 1
ATOM 2619 O O . ALA B 1 103 ? -3.932 28.938 9.672 1 97.06 103 ALA B O 1
ATOM 2620 N N . GLU B 1 104 ? -3.273 26.906 9.156 1 97.62 104 GLU B N 1
ATOM 2621 C CA . GLU B 1 104 ? -3.832 26.922 7.812 1 97.62 104 GLU B CA 1
ATOM 2622 C C . GLU B 1 104 ? -4.574 25.641 7.5 1 97.62 104 GLU B C 1
ATOM 2624 O O . GLU B 1 104 ? -4.82 24.828 8.398 1 97.62 104 GLU B O 1
ATOM 2629 N N . VAL B 1 105 ? -5.016 25.531 6.211 1 97.75 105 VAL B N 1
ATOM 2630 C CA . VAL B 1 105 ? -5.75 24.344 5.77 1 97.75 105 VAL B CA 1
ATOM 2631 C C . VAL B 1 105 ? -5.227 23.891 4.41 1 97.75 105 VAL B C 1
ATOM 2633 O O . VAL B 1 105 ? -4.938 24.719 3.539 1 97.75 105 VAL B O 1
ATOM 2636 N N . ILE B 1 106 ? -5.016 22.625 4.332 1 98.69 106 ILE B N 1
ATOM 2637 C CA . ILE B 1 106 ? -4.809 22.016 3.025 1 98.69 106 ILE B CA 1
ATOM 2638 C C . ILE B 1 106 ? -6.098 21.344 2.564 1 98.69 106 ILE B C 1
ATOM 2640 O O . ILE B 1 106 ? -6.578 20.406 3.209 1 98.69 106 ILE B O 1
ATOM 2644 N N . ARG B 1 107 ? -6.633 21.859 1.481 1 98.81 107 ARG B N 1
ATOM 2645 C CA . ARG B 1 107 ? -7.801 21.203 0.897 1 98.81 107 ARG B CA 1
ATOM 2646 C C . ARG B 1 107 ? -7.387 20.016 0.032 1 98.81 107 ARG B C 1
ATOM 2648 O O . ARG B 1 107 ? -6.402 20.094 -0.707 1 98.81 107 ARG B O 1
ATOM 2655 N N . PHE B 1 108 ? -8.156 18.891 0.152 1 98.75 108 PHE B N 1
ATOM 2656 C CA . PHE B 1 108 ? -7.855 17.766 -0.722 1 98.75 108 PHE B CA 1
ATOM 2657 C C . PHE B 1 108 ? -9.125 17.25 -1.383 1 98.75 108 PHE B C 1
ATOM 2659 O O . PHE B 1 108 ? -10.219 17.375 -0.828 1 98.75 108 PHE B O 1
ATOM 2666 N N . THR B 1 109 ? -9 16.75 -2.592 1 98.69 109 THR B N 1
ATOM 2667 C CA . THR B 1 109 ? -9.969 15.922 -3.303 1 98.69 109 THR B CA 1
ATOM 2668 C C . THR B 1 109 ? -9.344 14.578 -3.689 1 98.69 109 THR B C 1
ATOM 2670 O O . THR B 1 109 ? -8.312 14.539 -4.363 1 98.69 109 THR B O 1
ATOM 2673 N N . TYR B 1 110 ? -9.922 13.5 -3.18 1 98.12 110 TYR B N 1
ATOM 2674 C CA . TYR B 1 110 ? -9.523 12.148 -3.557 1 98.12 110 TYR B CA 1
ATOM 2675 C C . TYR B 1 110 ? -10.625 11.461 -4.352 1 98.12 110 TYR B C 1
ATOM 2677 O O . TYR B 1 110 ? -11.742 11.297 -3.867 1 98.12 110 TYR B O 1
ATOM 2685 N N . ALA B 1 111 ? -10.289 11.008 -5.508 1 97.12 111 ALA B N 1
ATOM 2686 C CA . ALA B 1 111 ? -11.266 10.375 -6.395 1 97.12 111 ALA B CA 1
ATOM 2687 C C . ALA B 1 111 ? -10.828 8.969 -6.781 1 97.12 111 ALA B C 1
ATOM 2689 O O . ALA B 1 111 ? -9.703 8.766 -7.238 1 97.12 111 ALA B O 1
ATOM 2690 N N . GLN B 1 112 ? -11.75 8.047 -6.48 1 92.81 112 GLN B N 1
ATOM 2691 C CA . GLN B 1 112 ? -11.508 6.684 -6.938 1 92.81 112 GLN B CA 1
ATOM 2692 C C . GLN B 1 112 ? -11.969 6.496 -8.375 1 92.81 112 GLN B C 1
ATOM 2694 O O . GLN B 1 112 ? -13.055 6.953 -8.75 1 92.81 112 GLN B O 1
ATOM 2699 N N . HIS B 1 113 ? -11.141 5.852 -9.133 1 83.56 113 HIS B N 1
ATOM 2700 C CA . HIS B 1 113 ? -11.484 5.527 -10.516 1 83.56 113 HIS B CA 1
ATOM 2701 C C . HIS B 1 113 ? -11.312 4.035 -10.789 1 83.56 113 HIS B C 1
ATOM 2703 O O . HIS B 1 113 ? -10.414 3.396 -10.234 1 83.56 113 HIS B O 1
ATOM 2709 N N . PRO B 1 114 ? -12.328 3.568 -11.531 1 75.25 114 PRO B N 1
ATOM 2710 C CA . PRO B 1 114 ? -12.148 2.168 -11.914 1 75.25 114 PRO B CA 1
ATOM 2711 C C . PRO B 1 114 ? -10.938 1.962 -12.836 1 75.25 114 PRO B C 1
ATOM 2713 O O . PRO B 1 114 ? -10.547 2.881 -13.555 1 75.25 114 PRO B O 1
ATOM 2716 N N . TYR B 1 115 ? -10.398 0.787 -12.758 1 68.62 115 TYR B N 1
ATOM 2717 C CA . TYR B 1 115 ? -9.352 0.437 -13.711 1 68.62 115 TYR B CA 1
ATOM 2718 C C . TYR B 1 115 ? -9.844 0.616 -15.148 1 68.62 115 TYR B C 1
ATOM 2720 O O . TYR B 1 115 ? -10.992 0.286 -15.461 1 68.62 115 TYR B O 1
ATOM 2728 N N . PRO B 1 116 ? -8.883 1.21 -16.062 1 75.5 116 PRO B N 1
ATOM 2729 C CA . PRO B 1 116 ? -7.438 1.41 -15.938 1 75.5 116 PRO B CA 1
ATOM 2730 C C . PRO B 1 116 ? -7.082 2.781 -15.367 1 75.5 116 PRO B C 1
ATOM 2732 O O . PRO B 1 116 ? -5.898 3.094 -15.188 1 75.5 116 PRO B O 1
ATOM 2735 N N . GLU B 1 117 ? -8.172 3.477 -15.125 1 79.38 117 GLU B N 1
ATOM 2736 C CA . GLU B 1 117 ? -7.84 4.754 -14.492 1 79.38 117 GLU B CA 1
ATOM 2737 C C . GLU B 1 117 ? -7.355 4.555 -13.062 1 79.38 117 GLU B C 1
ATOM 2739 O O . GLU B 1 117 ? -7.574 3.494 -12.469 1 79.38 117 GLU B O 1
ATOM 2744 N N . HIS B 1 118 ? -6.609 5.48 -12.602 1 82.75 118 HIS B N 1
ATOM 2745 C CA . HIS B 1 118 ? -6.031 5.379 -11.266 1 82.75 118 HIS B CA 1
ATOM 2746 C C . HIS B 1 118 ? -6.609 6.441 -10.336 1 82.75 118 HIS B C 1
ATOM 2748 O O . HIS B 1 118 ? -7.023 7.512 -10.789 1 82.75 118 HIS B O 1
ATOM 2754 N N . ASP B 1 119 ? -6.613 6.027 -9.062 1 88.88 119 ASP B N 1
ATOM 2755 C CA . ASP B 1 119 ? -7.035 6.984 -8.047 1 88.88 119 ASP B CA 1
ATOM 2756 C C . ASP B 1 119 ? -6.156 8.234 -8.07 1 88.88 119 ASP B C 1
ATOM 2758 O O . ASP B 1 119 ? -4.957 8.148 -8.336 1 88.88 119 ASP B O 1
ATOM 2762 N N . MET B 1 120 ? -6.797 9.383 -7.848 1 92.06 120 MET B N 1
ATOM 2763 C CA . MET B 1 120 ? -6.078 10.656 -7.898 1 92.06 120 MET B CA 1
ATOM 2764 C C . MET B 1 120 ? -6.438 11.531 -6.703 1 92.06 120 MET B C 1
ATOM 2766 O O . MET B 1 120 ? -7.582 11.531 -6.25 1 92.06 120 MET B O 1
ATOM 2770 N N . MET B 1 121 ? -5.43 12.25 -6.285 1 96.06 121 MET B N 1
ATOM 2771 C CA . MET B 1 121 ? -5.602 13.227 -5.211 1 96.06 121 MET B CA 1
ATOM 2772 C C . MET B 1 121 ? -5.133 14.609 -5.648 1 96.06 121 MET B C 1
ATOM 2774 O O . MET B 1 121 ? -4.117 14.734 -6.336 1 96.06 121 MET B O 1
ATOM 2778 N N . HIS B 1 122 ? -5.926 15.594 -5.34 1 98 122 HIS B N 1
ATOM 2779 C CA . HIS B 1 122 ? -5.57 17 -5.547 1 98 122 HIS B CA 1
ATOM 2780 C C . HIS B 1 122 ? -5.41 17.719 -4.215 1 98 122 HIS B C 1
ATOM 2782 O O . HIS B 1 122 ? -6.285 17.641 -3.348 1 98 122 HIS B O 1
ATOM 2788 N N . LEU B 1 123 ? -4.316 18.406 -4.062 1 98.62 123 LEU B N 1
ATOM 2789 C CA . LEU B 1 123 ? -4.055 19.203 -2.865 1 98.62 123 LEU B CA 1
ATOM 2790 C C . LEU B 1 123 ? -3.982 20.688 -3.205 1 98.62 123 LEU B C 1
ATOM 2792 O O . LEU B 1 123 ? -3.447 21.062 -4.25 1 98.62 123 LEU B O 1
ATOM 2796 N N . ALA B 1 124 ? -4.48 21.469 -2.305 1 98.75 124 ALA B N 1
ATOM 2797 C CA . ALA B 1 124 ? -4.395 22.906 -2.471 1 98.75 124 ALA B CA 1
ATOM 2798 C C . ALA B 1 124 ? -4.191 23.609 -1.128 1 98.75 124 ALA B C 1
ATOM 2800 O O . ALA B 1 124 ? -4.879 23.297 -0.152 1 98.75 124 ALA B O 1
ATOM 2801 N N . LEU B 1 125 ? -3.287 24.484 -1.051 1 98.5 125 LEU B N 1
ATOM 2802 C CA . LEU B 1 125 ? -3.021 25.375 0.081 1 98.5 125 LEU B CA 1
ATOM 2803 C C . LEU B 1 125 ? -3.117 26.828 -0.337 1 98.5 125 LEU B C 1
ATOM 2805 O O . LEU B 1 125 ? -2.42 27.266 -1.258 1 98.5 125 LEU B O 1
ATOM 2809 N N . SER B 1 126 ? -3.988 27.547 0.247 1 97.06 126 SER B N 1
ATOM 2810 C CA . SER B 1 126 ? -4.098 28.984 0.025 1 97.06 126 SER B CA 1
ATOM 2811 C C . SER B 1 126 ? -3.328 29.766 1.083 1 97.06 126 SER B C 1
ATOM 2813 O O . SER B 1 126 ? -3.615 29.656 2.277 1 97.06 126 SER B O 1
ATOM 2815 N N . LEU B 1 127 ? -2.451 30.531 0.659 1 95.88 127 LEU B N 1
ATOM 2816 C CA . LEU B 1 127 ? -1.634 31.328 1.573 1 95.88 127 LEU B CA 1
ATOM 2817 C C . LEU B 1 127 ? -1.43 32.75 1.036 1 95.88 127 LEU B C 1
ATOM 2819 O O . LEU B 1 127 ? -0.87 32.906 -0.048 1 95.88 127 LEU B O 1
ATOM 2823 N N . ASP B 1 128 ? -1.901 33.719 1.779 1 93.31 128 ASP B N 1
ATOM 2824 C CA . ASP B 1 128 ? -1.726 35.156 1.472 1 93.31 128 ASP B CA 1
ATOM 2825 C C . ASP B 1 128 ? -2.174 35.469 0.046 1 93.31 128 ASP B C 1
ATOM 2827 O O . ASP B 1 128 ? -1.459 36.125 -0.702 1 93.31 128 ASP B O 1
ATOM 2831 N N . GLY B 1 129 ? -3.23 34.906 -0.359 1 94 129 GLY B N 1
ATOM 2832 C CA . GLY B 1 129 ? -3.846 35.219 -1.639 1 94 129 GLY B CA 1
ATOM 2833 C C . GLY B 1 129 ? -3.322 34.375 -2.777 1 94 129 GLY B C 1
ATOM 2834 O O . GLY B 1 129 ? -3.822 34.438 -3.9 1 94 129 GLY B O 1
ATOM 2835 N N . GLU B 1 130 ? -2.318 33.562 -2.516 1 96.62 130 GLU B N 1
ATOM 2836 C CA . GLU B 1 130 ? -1.764 32.656 -3.525 1 96.62 130 GLU B CA 1
ATOM 2837 C C . GLU B 1 130 ? -2.209 31.219 -3.289 1 96.62 130 GLU B C 1
ATOM 2839 O O . GLU B 1 130 ? -2.33 30.781 -2.143 1 96.62 130 GLU B O 1
ATOM 2844 N N . GLU B 1 131 ? -2.436 30.547 -4.418 1 97.75 131 GLU B N 1
ATOM 2845 C CA . GLU B 1 131 ? -2.85 29.156 -4.352 1 97.75 131 GLU B CA 1
ATOM 2846 C C . GLU B 1 131 ? -1.732 28.219 -4.82 1 97.75 131 GLU B C 1
ATOM 2848 O O . GLU B 1 131 ? -1.213 28.375 -5.926 1 97.75 131 GLU B O 1
ATOM 2853 N N . TYR B 1 132 ? -1.352 27.328 -3.969 1 98.25 132 TYR B N 1
ATOM 2854 C CA . TYR B 1 132 ? -0.387 26.281 -4.289 1 98.25 132 TYR B CA 1
ATOM 2855 C C . TYR B 1 132 ? -1.074 24.922 -4.41 1 98.25 132 TYR B C 1
ATOM 2857 O O . TYR B 1 132 ? -1.733 24.469 -3.471 1 98.25 132 TYR B O 1
ATOM 2865 N N . GLU B 1 133 ? -0.954 24.344 -5.598 1 98.19 133 GLU B N 1
ATOM 2866 C CA . GLU B 1 133 ? -1.705 23.109 -5.832 1 98.19 133 GLU B CA 1
ATOM 2867 C C . GLU B 1 133 ? -0.831 22.047 -6.488 1 98.19 133 GLU B C 1
ATOM 2869 O O . GLU B 1 133 ? 0.186 22.359 -7.109 1 98.19 133 GLU B O 1
ATOM 2874 N N . THR B 1 134 ? -1.151 20.797 -6.27 1 97.12 134 THR B N 1
ATOM 2875 C CA . THR B 1 134 ? -0.464 19.688 -6.918 1 97.12 134 THR B CA 1
ATOM 2876 C C . THR B 1 134 ? -1.388 18.484 -7.039 1 97.12 134 THR B C 1
ATOM 2878 O O . THR B 1 134 ? -2.293 18.297 -6.223 1 97.12 134 THR B O 1
ATOM 2881 N N . ASP B 1 135 ? -1.233 17.719 -8.117 1 94.94 135 ASP B N 1
ATOM 2882 C CA . ASP B 1 135 ? -1.833 16.406 -8.25 1 94.94 135 ASP B CA 1
ATOM 2883 C C . ASP B 1 135 ? -0.88 15.32 -7.75 1 94.94 135 ASP B C 1
ATOM 2885 O O . ASP B 1 135 ? 0.337 15.438 -7.898 1 94.94 135 ASP B O 1
ATOM 2889 N N . CYS B 1 136 ? -1.479 14.328 -7.105 1 93.56 136 CYS B N 1
ATOM 2890 C CA . CYS B 1 136 ? -0.689 13.227 -6.566 1 93.56 136 CYS B CA 1
ATOM 2891 C C . CYS B 1 136 ? -1.551 11.984 -6.355 1 93.56 136 CYS B C 1
ATOM 2893 O O . CYS B 1 136 ? -2.742 11.992 -6.672 1 93.56 136 CYS B O 1
ATOM 2895 N N . ASP B 1 137 ? -0.954 10.883 -5.898 1 89.44 137 ASP B N 1
ATOM 2896 C CA . ASP B 1 137 ? -1.688 9.656 -5.605 1 89.44 137 ASP B CA 1
ATOM 2897 C C . ASP B 1 137 ? -1.913 9.5 -4.105 1 89.44 137 ASP B C 1
ATOM 2899 O O . ASP B 1 137 ? -2.807 8.758 -3.68 1 89.44 137 ASP B O 1
ATOM 2903 N N . ALA B 1 138 ? -1.095 10.156 -3.383 1 93.81 138 ALA B N 1
ATOM 2904 C CA . ALA B 1 138 ? -1.157 10.117 -1.924 1 93.81 138 ALA B CA 1
ATOM 2905 C C . ALA B 1 138 ? -0.494 11.352 -1.312 1 93.81 138 ALA B C 1
ATOM 2907 O O . ALA B 1 138 ? 0.259 12.055 -1.986 1 93.81 138 ALA B O 1
ATOM 2908 N N . LEU B 1 139 ? -0.712 11.555 -0.034 1 96.88 139 LEU B N 1
ATOM 2909 C CA . LEU B 1 139 ? -0.055 12.664 0.649 1 96.88 139 LEU B CA 1
ATOM 2910 C C . LEU B 1 139 ? 1.46 12.492 0.634 1 96.88 139 LEU B C 1
ATOM 2912 O O . LEU B 1 139 ? 2.201 13.477 0.553 1 96.88 139 LEU B O 1
ATOM 2916 N N . GLU B 1 140 ? 1.908 11.297 0.644 1 93.19 140 GLU B N 1
ATOM 2917 C CA . GLU B 1 140 ? 3.332 10.977 0.627 1 93.19 140 GLU B CA 1
ATOM 2918 C C . GLU B 1 140 ? 4.023 11.609 -0.58 1 93.19 140 GLU B C 1
ATOM 2920 O O . GLU B 1 140 ? 5.172 12.055 -0.484 1 93.19 140 GLU B O 1
ATOM 2925 N N . THR B 1 141 ? 3.342 11.664 -1.68 1 90.81 141 THR B N 1
ATOM 2926 C CA . THR B 1 141 ? 3.949 12.188 -2.896 1 90.81 141 THR B CA 1
ATOM 2927 C C . THR B 1 141 ? 3.531 13.641 -3.131 1 90.81 141 THR B C 1
ATOM 2929 O O . THR B 1 141 ? 4.266 14.406 -3.754 1 90.81 141 THR B O 1
ATOM 2932 N N . GLY B 1 142 ? 2.479 14.016 -2.6 1 95.38 142 GLY B N 1
ATOM 2933 C CA . GLY B 1 142 ? 1.948 15.344 -2.836 1 95.38 142 GLY B CA 1
ATOM 2934 C C . GLY B 1 142 ? 2.551 16.406 -1.923 1 95.38 142 GLY B C 1
ATOM 2935 O O . GLY B 1 142 ? 2.824 17.516 -2.355 1 95.38 142 GLY B O 1
ATOM 2936 N N . LEU B 1 143 ? 2.729 16.016 -0.692 1 96.5 143 LEU B N 1
ATOM 2937 C CA . LEU B 1 143 ? 3.166 17 0.284 1 96.5 143 LEU B CA 1
ATOM 2938 C C . LEU B 1 143 ? 4.566 17.516 -0.047 1 96.5 143 LEU B C 1
ATOM 2940 O O . LEU B 1 143 ? 4.836 18.719 0.05 1 96.5 143 LEU B O 1
ATOM 2944 N N . PRO B 1 144 ? 5.504 16.625 -0.455 1 93.25 144 PRO B N 1
ATOM 2945 C CA . PRO B 1 144 ? 6.805 17.156 -0.871 1 93.25 144 PRO B CA 1
ATOM 2946 C C . PRO B 1 144 ? 6.691 18.156 -2.025 1 93.25 144 PRO B C 1
ATOM 2948 O O . PRO B 1 144 ? 7.383 19.172 -2.033 1 93.25 144 PRO B O 1
ATOM 2951 N N . ARG B 1 145 ? 5.867 17.859 -2.975 1 94.06 145 ARG B N 1
ATOM 2952 C CA . ARG B 1 145 ? 5.68 18.766 -4.109 1 94.06 145 ARG B CA 1
ATOM 2953 C C . ARG B 1 145 ? 5.09 20.094 -3.662 1 94.06 145 ARG B C 1
ATOM 2955 O O . ARG B 1 145 ? 5.516 21.156 -4.125 1 94.06 145 ARG B O 1
ATOM 2962 N N . LEU B 1 146 ? 4.129 20 -2.812 1 96.75 146 LEU B N 1
ATOM 2963 C CA . LEU B 1 146 ? 3.525 21.219 -2.268 1 96.75 146 LEU B CA 1
ATOM 2964 C C . LEU B 1 146 ? 4.555 22.031 -1.502 1 96.75 146 LEU B C 1
ATOM 2966 O O . LEU B 1 146 ? 4.66 23.25 -1.698 1 96.75 146 LEU B O 1
ATOM 2970 N N . ALA B 1 147 ? 5.297 21.422 -0.66 1 95 147 ALA B N 1
ATOM 2971 C CA . ALA B 1 147 ? 6.32 22.078 0.146 1 95 147 ALA B CA 1
ATOM 2972 C C . ALA B 1 147 ? 7.363 22.75 -0.74 1 95 147 ALA B C 1
ATOM 2974 O O . ALA B 1 147 ? 7.789 23.875 -0.464 1 95 147 ALA B O 1
ATOM 2975 N N . ASP B 1 148 ? 7.758 22.078 -1.791 1 93.25 148 ASP B N 1
ATOM 2976 C CA . ASP B 1 148 ? 8.773 22.594 -2.701 1 93.25 148 ASP B CA 1
ATOM 2977 C C . ASP B 1 148 ? 8.273 23.828 -3.445 1 93.25 148 ASP B C 1
ATOM 2979 O O . ASP B 1 148 ? 9.07 24.656 -3.898 1 93.25 148 ASP B O 1
ATOM 2983 N N . ALA B 1 149 ? 7.02 23.891 -3.59 1 96.12 149 ALA B N 1
ATOM 2984 C CA . ALA B 1 149 ? 6.426 25 -4.352 1 96.12 149 ALA B CA 1
ATOM 2985 C C . ALA B 1 149 ? 6.305 26.25 -3.496 1 96.12 149 ALA B C 1
ATOM 2987 O O . ALA B 1 149 ? 6.07 27.344 -4.02 1 96.12 149 ALA B O 1
ATOM 2988 N N . LEU B 1 150 ? 6.418 26.094 -2.189 1 96.75 150 LEU B N 1
ATOM 2989 C CA . LEU B 1 150 ? 6.262 27.234 -1.3 1 96.75 150 LEU B CA 1
ATOM 2990 C C . LEU B 1 150 ? 7.438 28.203 -1.433 1 96.75 150 LEU B C 1
ATOM 2992 O O . LEU B 1 150 ? 8.562 27.766 -1.714 1 96.75 150 LEU B O 1
ATOM 2996 N N . PRO B 1 151 ? 7.184 29.484 -1.276 1 95.25 151 PRO B N 1
ATOM 2997 C CA . PRO B 1 151 ? 8.266 30.469 -1.396 1 95.25 151 PRO B CA 1
ATOM 2998 C C . PRO B 1 151 ? 9.305 30.344 -0.278 1 95.25 151 PRO B C 1
ATOM 3000 O O . PRO B 1 151 ? 9.047 29.672 0.731 1 95.25 151 PRO B O 1
ATOM 3003 N N . ALA B 1 152 ? 10.422 31.016 -0.56 1 94.12 152 ALA B N 1
ATOM 3004 C CA . ALA B 1 152 ? 11.461 31.062 0.464 1 94.12 152 ALA B CA 1
ATOM 3005 C C . ALA B 1 152 ? 10.914 31.625 1.774 1 94.12 152 ALA B C 1
ATOM 3007 O O . ALA B 1 152 ? 10.148 32.594 1.771 1 94.12 152 ALA B O 1
ATOM 3008 N N . GLY B 1 153 ? 11.273 30.984 2.826 1 94.38 153 GLY B N 1
ATOM 3009 C CA . GLY B 1 153 ? 10.852 31.453 4.133 1 94.38 153 GLY B CA 1
ATOM 3010 C C . GLY B 1 153 ? 9.547 30.844 4.598 1 94.38 153 GLY B C 1
ATOM 3011 O O . GLY B 1 153 ? 9.086 31.109 5.707 1 94.38 153 GLY B O 1
ATOM 3012 N N . VAL B 1 154 ? 8.883 30.109 3.736 1 96.81 154 VAL B N 1
ATOM 3013 C CA . VAL B 1 154 ? 7.637 29.422 4.086 1 96.81 154 VAL B CA 1
ATOM 3014 C C . VAL B 1 154 ? 7.863 27.922 4.109 1 96.81 154 VAL B C 1
ATOM 3016 O O . VAL B 1 154 ? 8.469 27.359 3.193 1 96.81 154 VAL B O 1
ATOM 3019 N N . SER B 1 155 ? 7.453 27.312 5.219 1 97.19 155 SER B N 1
ATOM 3020 C CA . SER B 1 155 ? 7.621 25.859 5.312 1 97.19 155 SER B CA 1
ATOM 3021 C C . SER B 1 155 ? 6.469 25.219 6.074 1 97.19 155 SER B C 1
ATOM 3023 O O . SER B 1 155 ? 5.863 25.859 6.941 1 97.19 155 SER B O 1
ATOM 3025 N N . LEU B 1 156 ? 6.164 24.047 5.715 1 97.5 156 LEU B N 1
ATOM 3026 C CA . LEU B 1 156 ? 5.227 23.25 6.496 1 97.5 156 LEU B CA 1
ATOM 3027 C C . LEU B 1 156 ? 5.875 22.75 7.781 1 97.5 156 LEU B C 1
ATOM 3029 O O . LEU B 1 156 ? 7.031 22.328 7.777 1 97.5 156 LEU B O 1
ATOM 3033 N N . MET B 1 157 ? 5.188 22.891 8.891 1 97.31 157 MET B N 1
ATOM 3034 C CA . MET B 1 157 ? 5.582 22.328 10.18 1 97.31 157 MET B CA 1
ATOM 3035 C C . MET B 1 157 ? 4.582 21.281 10.648 1 97.31 157 MET B C 1
ATOM 3037 O O . MET B 1 157 ? 3.537 21.609 11.203 1 97.31 157 MET B O 1
ATOM 3041 N N . CYS B 1 158 ? 4.961 20.062 10.461 1 97.5 158 CYS B N 1
ATOM 3042 C CA . CYS B 1 158 ? 4.031 18.969 10.703 1 97.5 158 CYS B CA 1
ATOM 3043 C C . CYS B 1 158 ? 4.758 17.625 10.727 1 97.5 158 CYS B C 1
ATOM 3045 O O . CYS B 1 158 ? 5.984 17.578 10.633 1 97.5 158 CYS B O 1
ATOM 3047 N N . CYS B 1 159 ? 4.039 16.531 10.82 1 96.88 159 CYS B N 1
ATOM 3048 C CA . CYS B 1 159 ? 4.621 15.195 10.906 1 96.88 159 CYS B CA 1
ATOM 3049 C C . CYS B 1 159 ? 5.348 14.828 9.617 1 96.88 159 CYS B C 1
ATOM 3051 O O . CYS B 1 159 ? 6.352 14.117 9.648 1 96.88 159 CYS B O 1
ATOM 3053 N N . PHE B 1 160 ? 4.914 15.328 8.547 1 96.44 160 PHE B N 1
ATOM 3054 C CA . PHE B 1 160 ? 5.586 15.094 7.273 1 96.44 160 PHE B CA 1
ATOM 3055 C C . PHE B 1 160 ? 7 15.656 7.293 1 96.44 160 PHE B C 1
ATOM 3057 O O . PHE B 1 160 ? 7.934 15.023 6.789 1 96.44 160 PHE B O 1
ATOM 3064 N N . THR B 1 161 ? 7.203 16.703 7.883 1 95.81 161 THR B N 1
ATOM 3065 C CA . THR B 1 161 ? 8.508 17.359 7.918 1 95.81 161 THR B CA 1
ATOM 3066 C C . THR B 1 161 ? 9.203 17.094 9.25 1 95.81 161 THR B C 1
ATOM 3068 O O . THR B 1 161 ? 10.172 17.781 9.594 1 95.81 161 THR B O 1
ATOM 3071 N N . CYS B 1 162 ? 8.703 16.219 10.055 1 96.25 162 CYS B N 1
ATOM 3072 C CA . CYS B 1 162 ? 9.234 15.938 11.391 1 96.25 162 CYS B CA 1
ATOM 3073 C C . CYS B 1 162 ? 10.391 14.953 11.32 1 96.25 162 CYS B C 1
ATOM 3075 O O . CYS B 1 162 ? 10.359 14.008 10.531 1 96.25 162 CYS B O 1
ATOM 3077 N N . LEU B 1 163 ? 11.32 15.102 12.25 1 95.69 163 LEU B N 1
ATOM 3078 C CA . LEU B 1 163 ? 12.531 14.297 12.336 1 95.69 163 LEU B CA 1
ATOM 3079 C C . LEU B 1 163 ? 12.219 12.875 12.797 1 95.69 163 LEU B C 1
ATOM 3081 O O . LEU B 1 163 ? 13.039 11.969 12.633 1 95.69 163 LEU B O 1
ATOM 3085 N N . TYR B 1 164 ? 11.016 12.68 13.328 1 94.88 164 TYR B N 1
ATOM 3086 C CA . TYR B 1 164 ? 10.773 11.414 14.016 1 94.88 164 TYR B CA 1
ATOM 3087 C C . TYR B 1 164 ? 9.594 10.68 13.391 1 94.88 164 TYR B C 1
ATOM 3089 O O . TYR B 1 164 ? 8.953 9.859 14.047 1 94.88 164 TYR B O 1
ATOM 3097 N N . SER B 1 165 ? 9.281 10.977 12.172 1 94.25 165 SER B N 1
ATOM 3098 C CA . SER B 1 165 ? 8.195 10.305 11.477 1 94.25 165 SER B CA 1
ATOM 3099 C C . SER B 1 165 ? 8.641 9.781 10.109 1 94.25 165 SER B C 1
ATOM 3101 O O . SER B 1 165 ? 9.578 10.32 9.516 1 94.25 165 SER B O 1
ATOM 3103 N N . ASP B 1 166 ? 7.957 8.719 9.719 1 92.94 166 ASP B N 1
ATOM 3104 C CA . ASP B 1 166 ? 8.258 8.172 8.398 1 92.94 166 ASP B CA 1
ATOM 3105 C C . ASP B 1 166 ? 7.098 7.336 7.875 1 92.94 166 ASP B C 1
ATOM 3107 O O . ASP B 1 166 ? 6.246 6.887 8.648 1 92.94 166 ASP B O 1
ATOM 3111 N N . TYR B 1 167 ? 7.105 7.254 6.562 1 91.06 167 TYR B N 1
ATOM 3112 C CA . TYR B 1 167 ? 6.156 6.336 5.941 1 91.06 167 TYR B CA 1
ATOM 3113 C C . TYR B 1 167 ? 6.621 4.891 6.082 1 91.06 167 TYR B C 1
ATOM 3115 O O . TYR B 1 167 ? 7.816 4.605 5.988 1 91.06 167 TYR B O 1
ATOM 3123 N N . MET B 1 168 ? 5.609 4.035 6.312 1 88.12 168 MET B N 1
ATOM 3124 C CA . MET B 1 168 ? 5.957 2.617 6.27 1 88.12 168 MET B CA 1
ATOM 3125 C C . MET B 1 168 ? 6.16 2.15 4.832 1 88.12 168 MET B C 1
ATOM 3127 O O . MET B 1 168 ? 5.398 2.527 3.939 1 88.12 168 MET B O 1
ATOM 3131 N N . PRO B 1 169 ? 7.203 1.354 4.645 1 85.62 169 PRO B N 1
ATOM 3132 C CA . PRO B 1 169 ? 7.48 0.908 3.279 1 85.62 169 PRO B CA 1
ATOM 3133 C C . PRO B 1 169 ? 6.301 0.173 2.646 1 85.62 169 PRO B C 1
ATOM 3135 O O . PRO B 1 169 ? 5.613 -0.596 3.324 1 85.62 169 PRO B O 1
ATOM 3138 N N . SER B 1 170 ? 6.082 0.447 1.338 1 82.31 170 SER B N 1
ATOM 3139 C CA . SER B 1 170 ? 5.062 -0.22 0.536 1 82.31 170 SER B CA 1
ATOM 3140 C C . SER B 1 170 ? 3.672 -0.011 1.126 1 82.31 170 SER B C 1
ATOM 3142 O O . SER B 1 170 ? 2.818 -0.896 1.045 1 82.31 170 SER B O 1
ATOM 3144 N N . SER B 1 171 ? 3.631 1.057 1.855 1 83.19 171 SER B N 1
ATOM 3145 C CA . SER B 1 171 ? 2.277 1.396 2.283 1 83.19 171 SER B CA 1
ATOM 3146 C C . SER B 1 171 ? 1.439 1.903 1.115 1 83.19 171 SER B C 1
ATOM 3148 O O . SER B 1 171 ? 1.912 2.705 0.307 1 83.19 171 SER B O 1
ATOM 3150 N N . GLY B 1 172 ? 0.338 1.399 0.907 1 83.25 172 GLY B N 1
ATOM 3151 C CA . GLY B 1 172 ? -0.567 1.834 -0.144 1 83.25 172 GLY B CA 1
ATOM 3152 C C . GLY B 1 172 ? -1.595 2.844 0.332 1 83.25 172 GLY B C 1
ATOM 3153 O O . GLY B 1 172 ? -2.547 3.154 -0.386 1 83.25 172 GLY B O 1
ATOM 3154 N N . GLN B 1 173 ? -1.3 3.402 1.537 1 91.5 173 GLN B N 1
ATOM 3155 C CA . GLN B 1 173 ? -2.281 4.332 2.088 1 91.5 173 GLN B CA 1
ATOM 3156 C C . GLN B 1 173 ? -2.131 5.719 1.473 1 91.5 173 GLN B C 1
ATOM 3158 O O . GLN B 1 173 ? -1.014 6.18 1.23 1 91.5 173 GLN B O 1
ATOM 3163 N N . ALA B 1 174 ? -3.264 6.363 1.296 1 95.12 174 ALA B N 1
ATOM 3164 C CA . ALA B 1 174 ? -3.281 7.719 0.751 1 95.12 174 ALA B CA 1
ATOM 3165 C C . ALA B 1 174 ? -2.943 8.742 1.827 1 95.12 174 ALA B C 1
ATOM 3167 O O . ALA B 1 174 ? -2.449 9.836 1.521 1 95.12 174 ALA B O 1
ATOM 3168 N N . MET B 1 175 ? -3.262 8.383 3.064 1 96 175 MET B N 1
ATOM 3169 C CA . MET B 1 175 ? -3.031 9.281 4.195 1 96 175 MET B CA 1
ATOM 3170 C C . MET B 1 175 ? -2.469 8.516 5.387 1 96 175 MET B C 1
ATOM 3172 O O . MET B 1 175 ? -2.744 7.324 5.555 1 96 175 MET B O 1
ATOM 3176 N N . GLY B 1 176 ? -1.657 9.219 6.109 1 95 176 GLY B N 1
ATOM 3177 C CA . GLY B 1 176 ? -1.142 8.656 7.344 1 95 176 GLY B CA 1
ATOM 3178 C C . GLY B 1 176 ? 0.362 8.453 7.324 1 95 176 GLY B C 1
ATOM 3179 O O . GLY B 1 176 ? 0.93 8.078 6.297 1 95 176 GLY B O 1
ATOM 3180 N N . ILE B 1 177 ? 0.965 8.672 8.453 1 94.75 177 ILE B N 1
ATOM 3181 C CA . ILE B 1 177 ? 2.402 8.492 8.633 1 94.75 177 ILE B CA 1
ATOM 3182 C C . ILE B 1 177 ? 2.689 7.984 10.039 1 94.75 177 ILE B C 1
ATOM 3184 O O . ILE B 1 177 ? 1.92 8.242 10.969 1 94.75 177 ILE B O 1
ATOM 3188 N N . ALA B 1 178 ? 3.729 7.168 10.141 1 92.69 178 ALA B N 1
ATOM 3189 C CA . ALA B 1 178 ? 4.07 6.594 11.445 1 92.69 178 ALA B CA 1
ATOM 3190 C C . ALA B 1 178 ? 4.926 7.559 12.258 1 92.69 178 ALA B C 1
ATOM 3192 O O . ALA B 1 178 ? 5.906 8.109 11.75 1 92.69 178 ALA B O 1
ATOM 3193 N N . CYS B 1 179 ? 4.539 7.719 13.484 1 94.75 179 CYS B N 1
ATOM 3194 C CA . CYS B 1 179 ? 5.324 8.492 14.438 1 94.75 179 CYS B CA 1
ATOM 3195 C C . CYS B 1 179 ? 6.18 7.582 15.305 1 94.75 179 CYS B C 1
ATOM 3197 O O . CYS B 1 179 ? 5.691 6.582 15.836 1 94.75 179 CYS B O 1
ATOM 3199 N N . PHE B 1 180 ? 7.465 8.016 15.5 1 93.38 180 PHE B N 1
ATOM 3200 C CA . PHE B 1 180 ? 8.391 7.223 16.297 1 93.38 180 PHE B CA 1
ATOM 3201 C C . PHE B 1 180 ? 8.961 8.047 17.453 1 93.38 180 PHE B C 1
ATOM 3203 O O . PHE B 1 180 ? 10.094 7.824 17.875 1 93.38 180 PHE B O 1
ATOM 3210 N N . ARG B 1 181 ? 8.227 8.977 17.906 1 94.5 181 ARG B N 1
ATOM 3211 C CA . ARG B 1 181 ? 8.734 9.914 18.906 1 94.5 181 ARG B CA 1
ATOM 3212 C C . ARG B 1 181 ? 9.086 9.195 20.203 1 94.5 181 ARG B C 1
ATOM 3214 O O . ARG B 1 181 ? 9.898 9.688 20.984 1 94.5 181 ARG B O 1
ATOM 3221 N N . ASP B 1 182 ? 8.531 7.996 20.438 1 93 182 ASP B N 1
ATOM 3222 C CA . ASP B 1 182 ? 8.852 7.242 21.641 1 93 182 ASP B CA 1
ATOM 3223 C C . ASP B 1 182 ? 10.055 6.328 21.422 1 93 182 ASP B C 1
ATOM 3225 O O . ASP B 1 182 ? 10.492 5.637 22.344 1 93 182 ASP B O 1
ATOM 3229 N N . ASP B 1 183 ? 10.547 6.34 20.266 1 94.19 183 ASP B N 1
ATOM 3230 C CA . ASP B 1 183 ? 11.703 5.52 19.906 1 94.19 183 ASP B CA 1
ATOM 3231 C C . ASP B 1 183 ? 12.688 6.305 19.047 1 94.19 183 ASP B C 1
ATOM 3233 O O . ASP B 1 183 ? 13.203 5.789 18.047 1 94.19 183 ASP B O 1
ATOM 3237 N N . LYS B 1 184 ? 12.938 7.535 19.469 1 93.19 184 LYS B N 1
ATOM 3238 C CA . LYS B 1 184 ? 13.703 8.5 18.672 1 93.19 184 LYS B CA 1
ATOM 3239 C C . LYS B 1 184 ? 15.102 7.965 18.359 1 93.19 184 LYS B C 1
ATOM 3241 O O . LYS B 1 184 ? 15.539 8.008 17.219 1 93.19 184 LYS B O 1
ATOM 3246 N N . GLU B 1 185 ? 15.75 7.504 19.391 1 93.81 185 GLU B N 1
ATOM 3247 C CA . GLU B 1 185 ? 17.141 7.086 19.234 1 93.81 185 GLU B CA 1
ATOM 3248 C C . GLU B 1 185 ? 17.266 5.938 18.25 1 93.81 185 GLU B C 1
ATOM 3250 O O . GLU B 1 185 ? 18.125 5.977 17.344 1 93.81 185 GLU B O 1
ATOM 3255 N N . GLN B 1 186 ? 16.422 4.969 18.422 1 93.44 186 GLN B N 1
ATOM 3256 C CA . GLN B 1 186 ? 16.484 3.828 17.516 1 93.44 186 GLN B CA 1
ATOM 3257 C C . GLN B 1 186 ? 16.078 4.227 16.094 1 93.44 186 GLN B C 1
ATOM 3259 O O . GLN B 1 186 ? 16.625 3.727 15.117 1 93.44 186 GLN B O 1
ATOM 3264 N N . TYR B 1 187 ? 15.102 5.102 16.047 1 93.75 187 TYR B N 1
ATOM 3265 C CA . TYR B 1 187 ? 14.664 5.559 14.734 1 93.75 187 TYR B CA 1
ATOM 3266 C C . TYR B 1 187 ? 15.789 6.273 14 1 93.75 187 TYR B C 1
ATOM 3268 O O . TYR B 1 187 ? 16.031 6.023 12.82 1 93.75 187 TYR B O 1
ATOM 3276 N N . LEU B 1 188 ? 16.484 7.09 14.68 1 92.38 188 LEU B N 1
ATOM 3277 C CA . LEU B 1 188 ? 17.547 7.879 14.062 1 92.38 188 LEU B CA 1
ATOM 3278 C C . LEU B 1 188 ? 18.719 6.992 13.68 1 92.38 188 LEU B C 1
ATOM 3280 O O . LEU B 1 188 ? 19.562 7.391 12.875 1 92.38 188 LEU B O 1
ATOM 3284 N N . ALA B 1 189 ? 18.734 5.801 14.172 1 89.94 189 ALA B N 1
ATOM 3285 C CA . ALA B 1 189 ? 19.875 4.906 13.953 1 89.94 189 ALA B CA 1
ATOM 3286 C C . ALA B 1 189 ? 19.625 4.004 12.75 1 89.94 189 ALA B C 1
ATOM 3288 O O . ALA B 1 189 ? 20.562 3.369 12.25 1 89.94 189 ALA B O 1
ATOM 3289 N N . ILE B 1 190 ? 18.406 3.992 12.281 1 85.31 190 ILE B N 1
ATOM 3290 C CA . ILE B 1 190 ? 18.156 3.047 11.195 1 85.31 190 ILE B CA 1
ATOM 3291 C C . ILE B 1 190 ? 18.766 3.582 9.898 1 85.31 190 ILE B C 1
ATOM 3293 O O . ILE B 1 190 ? 18.875 4.797 9.711 1 85.31 190 ILE B O 1
ATOM 3297 N N . ARG B 1 191 ? 19.125 2.598 9.008 1 76.38 191 ARG B N 1
ATOM 3298 C CA . ARG B 1 191 ? 19.797 2.977 7.773 1 76.38 191 ARG B CA 1
ATOM 3299 C C . ARG B 1 191 ? 19.078 2.396 6.559 1 76.38 191 ARG B C 1
ATOM 3301 O O . ARG B 1 191 ? 19.453 2.664 5.418 1 76.38 191 ARG B O 1
ATOM 3308 N N . SER B 1 192 ? 18.094 1.586 6.852 1 76.94 192 SER B N 1
ATOM 3309 C CA . SER B 1 192 ? 17.344 0.96 5.762 1 76.94 192 SER B CA 1
ATOM 3310 C C . SER B 1 192 ? 15.859 0.916 6.07 1 76.94 192 SER B C 1
ATOM 3312 O O . SER B 1 192 ? 15.461 0.849 7.234 1 76.94 192 SER B O 1
ATOM 3314 N N . LYS B 1 193 ? 15.086 0.91 4.98 1 81.56 193 LYS B N 1
ATOM 3315 C CA . LYS B 1 193 ? 13.641 0.815 5.168 1 81.56 193 LYS B CA 1
ATOM 3316 C C . LYS B 1 193 ? 13.258 -0.506 5.828 1 81.56 193 LYS B C 1
ATOM 3318 O O . LYS B 1 193 ? 12.188 -0.618 6.434 1 81.56 193 LYS B O 1
ATOM 3323 N N . PHE B 1 194 ? 14.117 -1.421 5.789 1 79.56 194 PHE B N 1
ATOM 3324 C CA . PHE B 1 194 ? 13.82 -2.752 6.305 1 79.56 194 PHE B CA 1
ATOM 3325 C C . PHE B 1 194 ? 13.961 -2.791 7.82 1 79.56 194 PHE B C 1
ATOM 3327 O O . PHE B 1 194 ? 13.453 -3.705 8.477 1 79.56 194 PHE B O 1
ATOM 3334 N N . ASP B 1 195 ? 14.633 -1.773 8.367 1 82.5 195 ASP B N 1
ATOM 3335 C CA . ASP B 1 195 ? 14.867 -1.74 9.805 1 82.5 195 ASP B CA 1
ATOM 3336 C C . ASP B 1 195 ? 13.688 -1.109 10.547 1 82.5 195 ASP B C 1
ATOM 3338 O O . ASP B 1 195 ? 13.578 -1.228 11.766 1 82.5 195 ASP B O 1
ATOM 3342 N N . ILE B 1 196 ? 12.82 -0.522 9.766 1 87.69 196 ILE B N 1
ATOM 3343 C CA . ILE B 1 196 ? 11.797 0.312 10.391 1 87.69 196 ILE B CA 1
ATOM 3344 C C . ILE B 1 196 ? 10.789 -0.569 11.133 1 87.69 196 ILE B C 1
ATOM 3346 O O . ILE B 1 196 ? 10.172 -0.134 12.102 1 87.69 196 ILE B O 1
ATOM 3350 N N . TRP B 1 197 ? 10.68 -1.804 10.75 1 83.12 197 TRP B N 1
ATOM 3351 C CA . TRP B 1 197 ? 9.68 -2.705 11.312 1 83.12 197 TRP B CA 1
ATOM 3352 C C . TRP B 1 197 ? 10.062 -3.143 12.719 1 83.12 197 TRP B C 1
ATOM 3354 O O . TRP B 1 197 ? 9.227 -3.66 13.461 1 83.12 197 TRP B O 1
ATOM 3364 N N . ARG B 1 198 ? 11.281 -2.943 13.086 1 83.31 198 ARG B N 1
ATOM 3365 C CA . ARG B 1 198 ? 11.75 -3.33 14.414 1 83.31 198 ARG B CA 1
ATOM 3366 C C . ARG B 1 198 ? 11.492 -2.221 15.43 1 83.31 198 ARG B C 1
ATOM 3368 O O . ARG B 1 198 ? 11.594 -2.441 16.641 1 83.31 198 ARG B O 1
ATOM 3375 N N . LEU B 1 199 ? 11.125 -1.103 14.891 1 88.19 199 LEU B N 1
ATOM 3376 C CA . LEU B 1 199 ? 10.938 0.049 15.766 1 88.19 199 LEU B CA 1
ATOM 3377 C C . LEU B 1 199 ? 9.578 -0.012 16.453 1 88.19 199 LEU B C 1
ATOM 3379 O O . LEU B 1 199 ? 8.633 -0.611 15.93 1 88.19 199 LEU B O 1
ATOM 3383 N N . ARG B 1 200 ? 9.602 0.576 17.578 1 88.56 200 ARG B N 1
ATOM 3384 C CA . ARG B 1 200 ? 8.32 0.774 18.266 1 88.56 200 ARG B CA 1
ATOM 3385 C C . ARG B 1 200 ? 7.602 2.008 17.719 1 88.56 200 ARG B C 1
ATOM 3387 O O . ARG B 1 200 ? 7.996 3.139 18.016 1 88.56 200 ARG B O 1
ATOM 3394 N N . ARG B 1 201 ? 6.602 1.775 16.953 1 89.88 201 ARG B N 1
ATOM 3395 C CA . ARG B 1 201 ? 5.789 2.883 16.453 1 89.88 201 ARG B CA 1
ATOM 3396 C C . ARG B 1 201 ? 4.949 3.49 17.578 1 89.88 201 ARG B C 1
ATOM 3398 O O . ARG B 1 201 ? 4.254 2.771 18.297 1 89.88 201 ARG B O 1
ATOM 3405 N N . THR B 1 202 ? 5.02 4.801 17.719 1 91.69 202 THR B N 1
ATOM 3406 C CA . THR B 1 202 ? 4.215 5.484 18.734 1 91.69 202 THR B CA 1
ATOM 3407 C C . THR B 1 202 ? 2.746 5.512 18.312 1 91.69 202 THR B C 1
ATOM 3409 O O . THR B 1 202 ? 1.873 5.109 19.094 1 91.69 202 THR B O 1
ATOM 3412 N N . GLU B 1 203 ? 2.451 5.945 17.188 1 91.06 203 GLU B N 1
ATOM 3413 C CA . GLU B 1 203 ? 1.089 6.027 16.672 1 91.06 203 GLU B CA 1
ATOM 3414 C C . GLU B 1 203 ? 1.08 6.41 15.195 1 91.06 203 GLU B C 1
ATOM 3416 O O . GLU B 1 203 ? 2.098 6.852 14.656 1 91.06 203 GLU B O 1
ATOM 3421 N N . TRP B 1 204 ? -0.02 6.102 14.555 1 92.31 204 TRP B N 1
ATOM 3422 C CA . TRP B 1 204 ? -0.317 6.684 13.25 1 92.31 204 TRP B CA 1
ATOM 3423 C C . TRP B 1 204 ? -0.91 8.078 13.398 1 92.31 204 TRP B C 1
ATOM 3425 O O . TRP B 1 204 ? -1.755 8.312 14.266 1 92.31 204 TRP B O 1
ATOM 3435 N N . VAL B 1 205 ? -0.434 8.984 12.555 1 94.5 205 VAL B N 1
ATOM 3436 C CA . VAL B 1 205 ? -0.931 10.352 12.594 1 94.5 205 VAL B CA 1
ATOM 3437 C C . VAL B 1 205 ? -1.148 10.867 11.172 1 94.5 205 VAL B C 1
ATOM 3439 O O . VAL B 1 205 ? -0.538 10.367 10.227 1 94.5 205 VAL B O 1
ATOM 3442 N N . PRO B 1 206 ? -2.125 11.812 11.055 1 96.06 206 PRO B N 1
ATOM 3443 C CA . PRO B 1 206 ? -2.109 12.484 9.758 1 96.06 206 PRO B CA 1
ATOM 3444 C C . PRO B 1 206 ? -0.824 13.273 9.516 1 96.06 206 PRO B C 1
ATOM 3446 O O . PRO B 1 206 ? -0.261 13.844 10.453 1 96.06 206 PRO B O 1
ATOM 3449 N N . GLU B 1 207 ? -0.366 13.344 8.305 1 97.12 207 GLU B N 1
ATOM 3450 C CA . GLU B 1 207 ? 0.916 13.953 7.953 1 97.12 207 GLU B CA 1
ATOM 3451 C C . GLU B 1 207 ? 0.981 15.406 8.406 1 97.12 207 GLU B C 1
ATOM 3453 O O . GLU B 1 207 ? 2.061 15.922 8.711 1 97.12 207 GLU B O 1
ATOM 3458 N N . THR B 1 208 ? -0.15 16.047 8.516 1 98 208 THR B N 1
ATOM 3459 C CA . THR B 1 208 ? -0.164 17.484 8.734 1 98 208 THR B CA 1
ATOM 3460 C C . THR B 1 208 ? -0.257 17.812 10.227 1 98 208 THR B C 1
ATOM 3462 O O . THR B 1 208 ? -0.312 18.969 10.609 1 98 208 THR B O 1
ATOM 3465 N N . TYR B 1 209 ? -0.285 16.797 11.023 1 96.56 209 TYR B N 1
ATOM 3466 C CA . TYR B 1 209 ? -0.355 16.984 12.469 1 96.56 209 TYR B CA 1
ATOM 3467 C C . TYR B 1 209 ? 0.95 17.562 13 1 96.56 209 TYR B C 1
ATOM 3469 O O . TYR B 1 209 ? 2.02 17.328 12.438 1 96.56 209 TYR B O 1
ATOM 3477 N N . LEU B 1 210 ? 0.79 18.391 14.016 1 96.62 210 LEU B N 1
ATOM 3478 C CA . LEU B 1 210 ? 1.946 18.969 14.688 1 96.62 210 LEU B CA 1
ATOM 3479 C C . LEU B 1 210 ? 1.85 18.781 16.203 1 96.62 210 LEU B C 1
ATOM 3481 O O . LEU B 1 210 ? 0.849 19.156 16.812 1 96.62 210 LEU B O 1
ATOM 3485 N N . CYS B 1 211 ? 2.918 18.188 16.734 1 95.44 211 CYS B N 1
ATOM 3486 C CA . CYS B 1 211 ? 2.947 18.031 18.172 1 95.44 211 CYS B CA 1
ATOM 3487 C C . CYS B 1 211 ? 4.098 18.828 18.781 1 95.44 211 CYS B C 1
ATOM 3489 O O . CYS B 1 211 ? 4.879 19.453 18.062 1 95.44 211 CYS B O 1
ATOM 3491 N N . SER B 1 212 ? 4.195 18.766 20.109 1 94.38 212 SER B N 1
ATOM 3492 C CA . SER B 1 212 ? 5.156 19.594 20.828 1 94.38 212 SER B CA 1
ATOM 3493 C C . SER B 1 212 ? 6.57 19.031 20.703 1 94.38 212 SER B C 1
ATOM 3495 O O . SER B 1 212 ? 7.547 19.719 21 1 94.38 212 SER B O 1
ATOM 3497 N N . GLU B 1 213 ? 6.738 17.875 20.219 1 95.44 213 GLU B N 1
ATOM 3498 C CA . GLU B 1 213 ? 8.055 17.25 20.141 1 95.44 213 GLU B CA 1
ATOM 3499 C C . GLU B 1 213 ? 8.672 17.438 18.75 1 95.44 213 GLU B C 1
ATOM 3501 O O . GLU B 1 213 ? 9.766 16.953 18.484 1 95.44 213 GLU B O 1
ATOM 3506 N N . TYR B 1 214 ? 8.047 18.172 18 1 96.06 214 TYR B N 1
ATOM 3507 C CA . TYR B 1 214 ? 8.461 18.406 16.625 1 96.06 214 TYR B CA 1
ATOM 3508 C C . TYR B 1 214 ? 9.906 18.891 16.562 1 96.06 214 TYR B C 1
ATOM 3510 O O . TYR B 1 214 ? 10.289 19.812 17.297 1 96.06 214 TYR B O 1
ATOM 3518 N N . GLN B 1 215 ? 10.625 18.266 15.75 1 95.88 215 GLN B N 1
ATOM 3519 C CA . GLN B 1 215 ? 11.922 18.719 15.266 1 95.88 215 GLN B CA 1
ATOM 3520 C C . GLN B 1 215 ? 12.016 18.578 13.75 1 95.88 215 GLN B C 1
ATOM 3522 O O . GLN B 1 215 ? 11.641 17.547 13.188 1 95.88 215 GLN B O 1
ATOM 3527 N N . ARG B 1 216 ? 12.5 19.609 13.133 1 94.56 216 ARG B N 1
ATOM 3528 C CA . ARG B 1 216 ? 12.578 19.594 11.672 1 94.56 216 ARG B CA 1
ATOM 3529 C C . ARG B 1 216 ? 13.516 18.5 11.18 1 94.56 216 ARG B C 1
ATOM 3531 O O . ARG B 1 216 ? 14.625 18.359 11.688 1 94.56 216 ARG B O 1
ATOM 3538 N N . ARG B 1 217 ? 12.992 17.859 10.227 1 93.44 217 ARG B N 1
ATOM 3539 C CA . ARG B 1 217 ? 13.758 16.766 9.633 1 93.44 217 ARG B CA 1
ATOM 3540 C C . ARG B 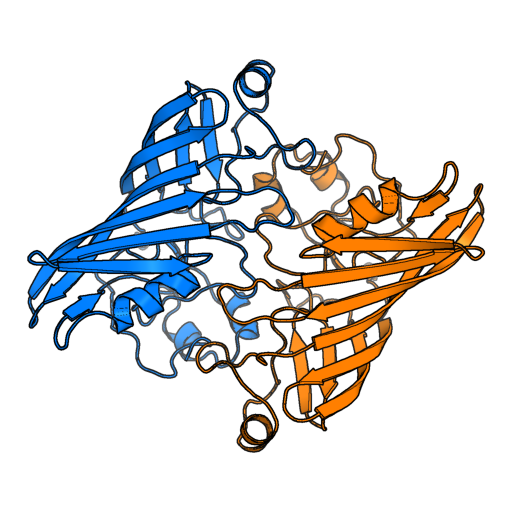1 217 ? 15.039 17.281 8.984 1 93.44 217 ARG B C 1
ATOM 3542 O O . ARG B 1 217 ? 15.023 18.312 8.297 1 93.44 217 ARG B O 1
ATOM 3549 N N . VAL B 1 218 ? 16.062 16.562 9.258 1 86 218 VAL B N 1
ATOM 3550 C CA . VAL B 1 218 ? 17.359 16.828 8.641 1 86 218 VAL B CA 1
ATOM 3551 C C . VAL B 1 218 ? 17.594 15.852 7.5 1 86 218 VAL B C 1
ATOM 3553 O O . VAL B 1 218 ? 17.266 14.672 7.605 1 86 218 VAL B O 1
ATOM 3556 N N . ARG B 1 219 ? 18.141 16.406 6.469 1 76.31 219 ARG B N 1
ATOM 3557 C CA . ARG B 1 219 ? 18.422 15.562 5.312 1 76.31 219 ARG B CA 1
ATOM 3558 C C . ARG B 1 219 ? 19.266 14.359 5.711 1 76.31 219 ARG B C 1
ATOM 3560 O O . ARG B 1 219 ? 20.203 14.477 6.5 1 76.31 219 ARG B O 1
ATOM 3567 N N . GLY B 1 220 ? 18.828 13.195 5.191 1 70.88 220 GLY B N 1
ATOM 3568 C CA . GLY B 1 220 ? 19.578 11.977 5.434 1 70.88 220 GLY B CA 1
ATOM 3569 C C . GLY B 1 220 ? 19.094 11.195 6.633 1 70.88 220 GLY B C 1
ATOM 3570 O O . GLY B 1 220 ? 19.641 10.148 6.969 1 70.88 220 GLY B O 1
ATOM 3571 N N . THR B 1 221 ? 18.094 11.797 7.316 1 73.81 221 THR B N 1
ATOM 3572 C CA . THR B 1 221 ? 17.578 11.094 8.484 1 73.81 221 THR B CA 1
ATOM 3573 C C . THR B 1 221 ? 16.547 10.039 8.062 1 73.81 221 THR B C 1
ATOM 3575 O O . THR B 1 221 ? 15.75 10.266 7.16 1 73.81 221 THR B O 1
ATOM 3578 N N . GLY B 1 222 ? 16.594 8.914 8.797 1 68.69 222 GLY B N 1
ATOM 3579 C CA . GLY B 1 222 ? 15.688 7.824 8.477 1 68.69 222 GLY B CA 1
ATOM 3580 C C . GLY B 1 222 ? 16 7.164 7.145 1 68.69 222 GLY B C 1
ATOM 3581 O O . GLY B 1 222 ? 17.109 7.316 6.621 1 68.69 222 GLY B O 1
ATOM 3582 N N . TYR B 1 223 ? 15.031 6.398 6.738 1 70.94 223 TYR B N 1
ATOM 3583 C CA . TYR B 1 223 ? 15.352 5.723 5.488 1 70.94 223 TYR B CA 1
ATOM 3584 C C . TYR B 1 223 ? 14.93 6.559 4.289 1 70.94 223 TYR B C 1
ATOM 3586 O O . TYR B 1 223 ? 15.359 6.305 3.16 1 70.94 223 TYR B O 1
ATOM 3594 N N . ARG B 1 224 ? 14.078 7.59 4.645 1 71.12 224 ARG B N 1
ATOM 3595 C CA . ARG B 1 224 ? 13.648 8.461 3.557 1 71.12 224 ARG B CA 1
ATOM 3596 C C . ARG B 1 224 ? 14.656 9.586 3.326 1 71.12 224 ARG B C 1
ATOM 3598 O O . ARG B 1 224 ? 14.539 10.344 2.361 1 71.12 224 ARG B O 1
ATOM 3605 N N . GLY B 1 225 ? 15.758 9.594 3.938 1 63.44 225 GLY B N 1
ATOM 3606 C CA . GLY B 1 225 ? 16.812 10.578 3.717 1 63.44 225 GLY B CA 1
ATOM 3607 C C . GLY B 1 225 ? 16.422 11.977 4.137 1 63.44 225 GLY B C 1
ATOM 3608 O O . GLY B 1 225 ? 15.234 12.297 4.223 1 63.44 225 GLY B O 1
#